Protein AF-A0A644YA72-F1 (afdb_monomer_lite)

InterPro domains:
  IPR000086 NUDIX hydrolase domain [PF00293] (33-114)
  IPR000086 NUDIX hydrolase domain [PS51462] (29-163)
  IPR000878 Tetrapyrrole methylase [PF00590] (230-429)
  IPR008189 rRNA small subunit methyltransferase I [MF_01877] (229-448)
  IPR008189 rRNA small subunit methyltransferase I [PTHR46111] (227-504)
  IPR008189 rRNA small subunit methyltransferase I [TIGR00096] (229-499)
  IPR008189 rRNA small subunit methyltransferase I [cd11648] (231-447)
  IPR014776 Tetrapyrrole methylase, subdomain 2 [G3DSA:3.30.950.10] (337-450)
  IPR014777 Tetrapyrrole methylase, subdomain 1 [G3DSA:3.40.1010.10] (219-336)
  IPR015797 NUDIX hydrolase-like domain superfamily [SSF55811] (26-203)
  IPR020084 NUDIX hydrolase, conserved site [PS00893] (68-89)
  IPR035996 Tetrapyrrole methylase superfamily [SSF53790] (228-446)
  IPR045121 Coenzyme A pyrophosphatase [cd03426] (32-207)

Foldseek 3Di:
DDDPDDPDDDPVRVVVVVVPDDDDDPLAPFEKAFEQEWEDDPPFIKTKWFFWAQLDPPDHRAIAGQMDTDDVPRDSVRRNQVSCCVFWVQHPVQKAFPAWDDWDQDPNRHIYIYTYIYGYPVSNVVTDGDNNTTPDMDIDTLVLCLVWPWDKDKDWADDDDDPPPCCVVVVNVVDDDDDTQIDIKTWTPDDPNDIQMGPSNLVSNLVSQCVPDPDDNDPPDLRRLAFAAEEFAFAAAADLVQHDPVSLVLLQPFQAEAEQDPVLVVVSCVVSVHDHHYDYDFDVCPVPSLVVVLVVRSRSTYYYYYYSHTTPPDLTPDVSSVVVCVVVVHHYHYDDGGDPQVVLLVPQPADDPDEEEPEEADPDPVRSLVVLLVQLQFQHWYKYKDDQVCVLVNLVSNCVRNNQQWWKWKFFSPPHPPTDTDTDTSNVVNVVCVVPRGDGIIMMTTHHDDDPDPPLCDLVNLLVQLVVVVVVPDDSLVSLVVSCVVSVHDSVVSSVVNVVVVVVVD

Sequence (506 aa):
MAKGAKKLMTVQEIGQKLSNRVPGFMGVEQSYAVLVPLVQRDESLHLLFEMRSSILDIQPGEVCFPGGCMENGESPEECALRETWEELGISSASIQILGRLDSFHHPAGFLLYPVLALVDEKAIATARLNPQEVDHIFEVPLSFFAANPPKIYHFDMPPQIGADFPYEDIGAVGGYAWRKCTMQVVVYPKFSGHVVWGLTGRVVAWLSQWLEEENSSPAPDKSFGTAGVLYLVPTPIGNLEDISGRMRKTLEAVDFIAAEDTRITLKLLNHMGLKKSLVSYYRHNEESSGSAIVRRILGGEDCALVTDAGTPAISDPGEELVALCAKSGIRVVPIPGPCALVAALSSSGLPTGRFTFEGFLAMNKKNRRAHLDSLSQEERTMIFYEAPHKLSSTLKDLKETFGPDRKISLCRELTKLYEEVRRTTLGEAIDFYETTPPRGEFVLVVGGGCPPAEDKVSLPHALKQVEKLYSEGSSVRDAVRAVAETCSLSRKELYAAAIKEFSKKQ

Radius of gyration: 35.22 Å; chains: 1; bounding box: 73×77×102 Å

Structure (mmCIF, N/CA/C/O backbone):
data_AF-A0A644YA72-F1
#
_entry.id   AF-A0A644YA72-F1
#
loop_
_atom_site.group_PDB
_atom_site.id
_atom_site.type_symbol
_atom_site.label_atom_id
_atom_site.label_alt_id
_atom_site.label_comp_id
_atom_site.label_asym_id
_atom_site.label_entity_id
_atom_site.label_seq_id
_atom_site.pdbx_PDB_ins_code
_atom_site.Cartn_x
_atom_site.Cartn_y
_atom_site.Cartn_z
_atom_site.occupancy
_atom_site.B_iso_or_equiv
_atom_site.auth_seq_id
_atom_site.auth_comp_id
_atom_site.auth_asym_id
_atom_site.auth_atom_id
_atom_site.pdbx_PDB_model_num
ATOM 1 N N . MET A 1 1 ? 29.100 -4.472 44.908 1.00 40.16 1 MET A N 1
ATOM 2 C CA . MET A 1 1 ? 29.347 -5.769 44.240 1.00 40.16 1 MET A CA 1
ATOM 3 C C . MET A 1 1 ? 28.651 -5.732 42.890 1.00 40.16 1 MET A C 1
ATOM 5 O O . MET A 1 1 ? 27.432 -5.618 42.860 1.00 40.16 1 MET A O 1
ATOM 9 N N . ALA A 1 2 ? 29.405 -5.704 41.791 1.00 46.09 2 ALA A N 1
ATOM 10 C CA . ALA A 1 2 ? 28.834 -5.675 40.448 1.00 46.09 2 ALA A CA 1
ATOM 11 C C . ALA A 1 2 ? 28.113 -7.005 40.178 1.00 46.09 2 ALA A C 1
ATOM 13 O O . ALA A 1 2 ? 28.731 -8.066 40.254 1.00 46.09 2 ALA A O 1
ATOM 14 N N . LYS A 1 3 ? 26.801 -6.953 39.904 1.00 48.69 3 LYS A N 1
ATOM 15 C CA . LYS A 1 3 ? 26.060 -8.100 39.359 1.00 48.69 3 LYS A CA 1
ATOM 16 C C . LYS A 1 3 ? 26.800 -8.551 38.097 1.00 48.69 3 LYS A C 1
ATOM 18 O O . LYS A 1 3 ? 27.040 -7.727 37.218 1.00 48.69 3 LYS A O 1
ATOM 23 N N . GLY A 1 4 ? 27.206 -9.822 38.054 1.00 50.44 4 GLY A N 1
ATOM 24 C CA . GLY A 1 4 ? 27.995 -10.390 36.963 1.00 50.44 4 GLY A CA 1
ATOM 25 C C . GLY A 1 4 ? 27.414 -10.021 35.600 1.00 50.44 4 GLY A C 1
ATOM 26 O O . GLY A 1 4 ? 26.204 -10.123 35.390 1.00 50.44 4 GLY A O 1
ATOM 27 N N . ALA A 1 5 ? 28.275 -9.549 34.697 1.00 55.19 5 ALA A N 1
ATOM 28 C CA . ALA A 1 5 ? 27.889 -9.182 33.344 1.00 55.19 5 ALA A CA 1
ATOM 29 C C . ALA A 1 5 ? 27.180 -10.372 32.682 1.00 55.19 5 ALA A C 1
ATOM 31 O O . ALA A 1 5 ? 27.775 -11.437 32.500 1.00 55.19 5 ALA A O 1
ATOM 32 N N . LYS A 1 6 ? 25.891 -10.214 32.355 1.00 65.25 6 LYS A N 1
ATOM 33 C CA . LYS A 1 6 ? 25.166 -11.215 31.566 1.00 65.25 6 LYS A CA 1
ATOM 34 C C . LYS A 1 6 ? 25.888 -11.355 30.228 1.00 65.25 6 LYS A C 1
ATOM 36 O O . LYS A 1 6 ? 26.080 -10.364 29.527 1.00 65.25 6 LYS A O 1
ATOM 41 N N . LYS A 1 7 ? 26.280 -12.583 29.881 1.00 78.44 7 LYS A N 1
ATOM 42 C CA . LYS A 1 7 ? 26.814 -12.919 28.558 1.00 78.44 7 LYS A CA 1
ATOM 43 C C . LYS A 1 7 ? 25.810 -12.445 27.499 1.00 78.44 7 LYS A C 1
ATOM 45 O O . LYS A 1 7 ? 24.646 -12.842 27.541 1.00 78.44 7 LYS A O 1
ATOM 50 N N . LEU A 1 8 ? 26.250 -11.569 26.600 1.00 72.50 8 LEU A N 1
ATOM 51 C CA . LEU A 1 8 ? 25.440 -11.104 25.475 1.00 72.50 8 LEU A CA 1
ATOM 52 C C . LEU A 1 8 ? 25.210 -12.270 24.503 1.00 72.50 8 LEU A C 1
ATOM 54 O O . LEU A 1 8 ? 26.117 -13.073 24.278 1.00 72.50 8 LEU A O 1
ATOM 58 N N . MET A 1 9 ? 23.994 -12.371 23.963 1.00 84.94 9 MET A N 1
ATOM 59 C CA . MET A 1 9 ? 23.652 -13.380 22.956 1.00 84.94 9 MET A CA 1
ATOM 60 C C . MET A 1 9 ? 24.455 -13.138 21.675 1.00 84.94 9 MET A C 1
ATOM 62 O O . MET A 1 9 ? 24.663 -11.996 21.263 1.00 84.94 9 MET A O 1
ATOM 66 N N . THR A 1 10 ? 24.889 -14.215 21.033 1.00 88.88 10 THR A N 1
ATOM 67 C CA . THR A 1 10 ? 25.468 -14.184 19.688 1.00 88.88 10 THR A CA 1
ATOM 68 C C . THR A 1 10 ? 24.387 -13.884 18.647 1.00 88.88 10 THR A C 1
ATOM 70 O O . THR A 1 10 ? 23.202 -14.133 18.865 1.00 88.88 10 THR A O 1
ATOM 73 N N . VAL A 1 11 ? 24.790 -13.392 17.474 1.00 75.62 11 VAL A N 1
ATOM 74 C CA . VAL A 1 11 ? 23.871 -13.124 16.350 1.00 75.62 11 VAL A CA 1
ATOM 75 C C . VAL A 1 11 ? 23.065 -14.371 15.968 1.00 75.62 11 VAL A C 1
ATOM 77 O O . VAL A 1 11 ? 21.875 -14.278 15.684 1.00 75.62 11 VAL A O 1
ATOM 80 N N . GLN A 1 12 ? 23.690 -15.549 16.025 1.00 79.19 12 GLN A N 1
ATOM 81 C CA . GLN A 1 12 ? 23.038 -16.819 15.713 1.00 79.19 12 GLN A CA 1
ATOM 82 C C . GLN A 1 12 ? 21.963 -17.187 16.751 1.00 79.19 12 GLN A C 1
ATOM 84 O O . GLN A 1 12 ? 20.856 -17.572 16.378 1.00 79.19 12 GLN A O 1
ATOM 89 N N . GLU A 1 13 ? 22.250 -16.994 18.043 1.00 79.38 13 GLU A N 1
ATOM 90 C CA . GLU A 1 13 ? 21.274 -17.185 19.126 1.00 79.38 13 GLU A CA 1
ATOM 91 C C . GLU A 1 13 ? 20.100 -16.196 19.017 1.00 79.38 13 GLU A C 1
ATOM 93 O O . GLU A 1 13 ? 18.953 -16.574 19.254 1.00 79.38 13 GLU A O 1
ATOM 98 N N . ILE A 1 14 ? 20.357 -14.945 18.613 1.00 79.50 14 ILE A N 1
ATOM 99 C CA . ILE A 1 14 ? 19.309 -13.943 18.359 1.00 79.50 14 ILE A CA 1
ATOM 100 C C . ILE A 1 14 ? 18.440 -14.362 17.168 1.00 79.50 14 ILE A C 1
ATOM 102 O O . ILE A 1 14 ? 17.216 -14.348 17.283 1.00 79.50 14 ILE A O 1
ATOM 106 N N . GLY A 1 15 ? 19.050 -14.783 16.055 1.00 76.62 15 GLY A N 1
ATOM 107 C CA . GLY A 1 15 ? 18.333 -15.237 14.860 1.00 76.62 15 GLY A CA 1
ATOM 108 C C . GLY A 1 15 ? 17.402 -16.416 15.144 1.00 76.62 15 GLY A C 1
ATOM 109 O O . GLY A 1 15 ? 16.236 -16.388 14.758 1.00 76.62 15 GLY A O 1
ATOM 110 N N . GLN A 1 16 ? 17.868 -17.406 15.909 1.00 77.75 16 GLN A N 1
ATOM 111 C CA . GLN A 1 16 ? 17.047 -18.556 16.301 1.00 77.75 16 GLN A CA 1
ATOM 112 C C . GLN A 1 16 ? 15.950 -18.201 17.316 1.00 77.75 16 GLN A C 1
ATOM 114 O O . GLN A 1 16 ? 14.873 -18.796 17.332 1.00 77.75 16 GLN A O 1
ATOM 119 N N . LYS A 1 17 ? 16.193 -17.205 18.171 1.00 79.50 17 LYS A N 1
ATOM 120 C CA . LYS A 1 17 ? 15.163 -16.677 19.069 1.00 79.50 17 LYS A CA 1
ATOM 121 C C . LYS A 1 17 ? 14.076 -15.917 18.302 1.00 79.50 17 LYS A C 1
ATOM 123 O O . LYS A 1 17 ? 12.906 -16.014 18.661 1.00 79.50 17 LYS A O 1
ATOM 128 N N . LEU A 1 18 ? 14.450 -15.176 17.259 1.00 69.62 18 LEU A N 1
ATOM 129 C CA . LEU A 1 18 ? 13.515 -14.437 16.409 1.00 69.62 18 LEU A CA 1
ATOM 130 C C . LEU A 1 18 ? 12.721 -15.353 15.474 1.00 69.62 18 LEU A C 1
ATOM 132 O O . LEU A 1 18 ? 11.537 -15.108 15.280 1.00 69.62 18 LEU A O 1
ATOM 136 N N . SER A 1 19 ? 13.319 -16.431 14.957 1.00 69.75 19 SER A N 1
ATOM 137 C CA . SER A 1 19 ? 12.632 -17.381 14.065 1.00 69.75 19 SER A CA 1
ATOM 138 C C . SER A 1 19 ? 11.440 -18.081 14.723 1.00 69.75 19 SER A C 1
ATOM 140 O O . SER A 1 19 ? 10.496 -18.461 14.041 1.00 69.75 19 SER A O 1
ATOM 142 N N . ASN A 1 20 ? 11.480 -18.241 16.048 1.00 66.25 20 ASN A N 1
ATOM 143 C CA . ASN A 1 20 ? 10.417 -18.864 16.840 1.00 66.25 20 ASN A CA 1
ATOM 144 C C . ASN A 1 20 ? 9.449 -17.836 17.447 1.00 66.25 20 ASN A C 1
ATOM 146 O O . ASN A 1 20 ? 8.568 -18.199 18.225 1.00 66.25 20 ASN A O 1
ATOM 150 N N . ARG A 1 21 ? 9.633 -16.545 17.148 1.00 66.50 21 ARG A N 1
ATOM 151 C CA . ARG A 1 21 ? 8.826 -15.461 17.701 1.00 66.50 21 ARG A CA 1
ATOM 152 C C . ARG A 1 21 ? 7.768 -15.035 16.692 1.00 66.50 21 ARG A C 1
ATOM 154 O O . ARG A 1 21 ? 8.096 -14.608 15.592 1.00 66.50 21 ARG A O 1
ATOM 161 N N . VAL A 1 22 ? 6.513 -15.021 17.126 1.00 54.03 22 VAL A N 1
ATOM 162 C CA . VAL A 1 22 ? 5.445 -14.281 16.445 1.00 54.03 22 VAL A CA 1
ATOM 163 C C . VAL A 1 22 ? 5.505 -12.824 16.926 1.00 54.03 22 VAL A C 1
ATOM 165 O O . VAL A 1 22 ? 5.438 -12.584 18.136 1.00 54.03 22 VAL A O 1
ATOM 168 N N . PRO A 1 23 ? 5.715 -11.833 16.043 1.00 56.38 23 PRO A N 1
ATOM 169 C CA . PRO A 1 23 ? 5.663 -10.430 16.435 1.00 56.38 23 PRO A CA 1
ATOM 170 C C . PRO A 1 23 ? 4.266 -10.054 16.945 1.00 56.38 23 PRO A C 1
ATOM 172 O O . PRO A 1 23 ? 3.280 -10.289 16.259 1.00 56.38 23 PRO A O 1
ATOM 175 N N . GLY A 1 24 ? 4.192 -9.465 18.140 1.00 55.41 24 GLY A N 1
ATOM 176 C CA . GLY A 1 24 ? 2.972 -8.855 18.678 1.00 55.41 24 GLY A CA 1
ATOM 177 C C . GLY A 1 24 ? 2.979 -7.330 18.549 1.00 55.41 24 GLY A C 1
ATOM 178 O O . GLY A 1 24 ? 3.988 -6.732 18.159 1.00 55.41 24 GLY A O 1
ATOM 179 N N . PHE A 1 25 ? 1.871 -6.696 18.927 1.00 54.25 25 PHE A N 1
ATOM 180 C CA . PHE A 1 25 ? 1.765 -5.241 19.013 1.00 54.25 25 PHE A CA 1
ATOM 181 C C . PHE A 1 25 ? 2.556 -4.715 20.220 1.00 54.25 25 PHE A C 1
ATOM 183 O O . PHE A 1 25 ? 2.349 -5.141 21.353 1.00 54.25 25 PHE A O 1
ATOM 190 N N . MET A 1 26 ? 3.500 -3.801 19.983 1.00 50.44 26 MET A N 1
ATOM 191 C CA . MET A 1 26 ? 4.238 -3.154 21.072 1.00 50.44 26 MET A CA 1
ATOM 192 C C . MET A 1 26 ? 3.359 -2.110 21.760 1.00 50.44 26 MET A C 1
ATOM 194 O O . MET A 1 26 ? 2.757 -1.291 21.075 1.00 50.44 26 MET A O 1
ATOM 198 N N . GLY A 1 27 ? 3.339 -2.117 23.094 1.00 54.84 27 GLY A N 1
ATOM 199 C CA . GLY A 1 27 ? 2.498 -1.217 23.893 1.00 54.84 27 GLY A CA 1
ATOM 200 C C . GLY A 1 27 ? 1.089 -1.748 24.163 1.00 54.84 27 GLY A C 1
ATOM 201 O O . GLY A 1 27 ? 0.301 -1.037 24.770 1.00 54.84 27 GLY A O 1
ATOM 202 N N . VAL A 1 28 ? 0.786 -2.979 23.735 1.00 62.69 28 VAL A N 1
ATOM 203 C CA . VAL A 1 28 ? -0.418 -3.702 24.149 1.00 62.69 28 VAL A CA 1
ATOM 204 C C . VAL A 1 28 ? -0.064 -4.511 25.386 1.00 62.69 28 VAL A C 1
ATOM 206 O O . VAL A 1 28 ? 0.604 -5.541 25.289 1.00 62.69 28 VAL A O 1
ATOM 209 N N . GLU A 1 29 ? -0.452 -4.006 26.549 1.00 64.31 29 GLU A N 1
ATOM 210 C CA . GLU A 1 29 ? -0.234 -4.688 27.829 1.00 64.31 29 GLU A CA 1
ATOM 211 C C . GLU A 1 29 ? -1.267 -5.795 28.042 1.00 64.31 29 GLU A C 1
ATOM 213 O O . GLU A 1 29 ? -0.966 -6.821 28.650 1.00 64.31 29 GLU A O 1
ATOM 218 N N . GLN A 1 30 ? -2.465 -5.604 27.484 1.00 78.88 30 GLN A N 1
ATOM 219 C CA . GLN A 1 30 ? -3.615 -6.469 27.698 1.00 78.88 30 GLN A CA 1
ATOM 220 C C . GLN A 1 30 ? -4.499 -6.510 26.448 1.00 78.88 30 GLN A C 1
ATOM 222 O O . GLN A 1 30 ? -4.551 -5.561 25.661 1.00 78.88 30 GLN A O 1
ATOM 227 N N . SER A 1 31 ? -5.169 -7.636 26.230 1.00 87.69 31 SER A N 1
ATOM 228 C CA . SER A 1 31 ? -6.162 -7.797 25.168 1.00 87.69 31 SER A CA 1
ATOM 229 C C . SER A 1 31 ? -7.506 -8.123 25.793 1.00 87.69 31 SER A C 1
ATOM 231 O O . SER A 1 31 ? -7.563 -8.851 26.778 1.00 87.69 31 SER A O 1
ATOM 233 N N . TYR A 1 32 ? -8.564 -7.575 25.216 1.00 93.25 32 TYR A N 1
ATOM 234 C CA . TYR A 1 32 ? -9.938 -7.735 25.657 1.00 93.25 32 TYR A CA 1
ATOM 235 C C . TYR A 1 32 ? -10.774 -8.265 24.505 1.00 93.25 32 TYR A C 1
ATOM 237 O O . TYR A 1 32 ? -10.529 -7.909 23.348 1.00 93.25 32 TYR A O 1
ATOM 245 N N . ALA A 1 33 ? -11.785 -9.062 24.812 1.00 96.50 33 ALA A N 1
ATOM 246 C CA . ALA A 1 33 ? -12.791 -9.455 23.840 1.00 96.50 33 ALA A CA 1
ATOM 247 C C . ALA A 1 33 ? -14.184 -9.176 24.391 1.00 96.50 33 ALA A C 1
ATOM 249 O O . ALA A 1 33 ? -14.428 -9.335 25.582 1.00 96.50 33 ALA A O 1
ATOM 250 N N . VAL A 1 34 ? -15.081 -8.746 23.508 1.00 97.88 34 VAL A N 1
ATOM 251 C CA . VAL A 1 34 ? -16.487 -8.495 23.840 1.00 97.88 34 VAL A CA 1
ATOM 252 C C . VAL A 1 34 ? -17.381 -9.228 22.861 1.00 97.88 34 VAL A C 1
ATOM 254 O O . VAL A 1 34 ? -17.097 -9.261 21.658 1.00 97.88 34 VAL A O 1
ATOM 257 N N . LEU A 1 35 ? -18.477 -9.789 23.357 1.00 98.44 35 LEU A N 1
ATOM 258 C CA . LEU A 1 35 ? -19.524 -10.341 22.512 1.00 98.44 35 LEU A CA 1
ATOM 259 C C . LEU A 1 35 ? -20.446 -9.203 22.074 1.00 98.44 35 LEU A C 1
ATOM 261 O O . LEU A 1 35 ? -21.052 -8.550 22.909 1.00 98.44 35 LEU A O 1
ATOM 265 N N . VAL A 1 36 ? -20.589 -8.980 20.771 1.00 98.31 36 VAL A N 1
ATOM 266 C CA . VAL A 1 36 ? -21.571 -8.059 20.186 1.00 98.31 36 VAL A CA 1
ATOM 267 C C . VAL A 1 36 ? -22.839 -8.872 19.896 1.00 98.31 36 VAL A C 1
ATOM 269 O O . VAL A 1 36 ? -22.889 -9.555 18.865 1.00 98.31 36 VAL A O 1
ATOM 272 N N . PRO A 1 37 ? -23.845 -8.886 20.792 1.00 97.69 37 PRO A N 1
ATOM 273 C CA . PRO A 1 37 ? -24.901 -9.884 20.755 1.00 97.69 37 PRO A CA 1
ATOM 274 C C . PRO A 1 37 ? -26.093 -9.352 19.957 1.00 97.69 37 PRO A C 1
ATOM 276 O O . PRO A 1 37 ? -26.765 -8.402 20.363 1.00 97.69 37 PRO A O 1
ATOM 279 N N . LEU A 1 38 ? -26.358 -9.982 18.816 1.00 97.19 38 LEU A N 1
ATOM 280 C CA . LEU A 1 38 ? -27.557 -9.785 18.016 1.00 97.19 38 LEU A CA 1
ATOM 281 C C . LEU A 1 38 ? -28.691 -10.658 18.541 1.00 97.19 38 LEU A C 1
ATOM 283 O O . LEU A 1 38 ? -28.517 -11.852 18.779 1.00 97.19 38 LEU A O 1
ATOM 287 N N . VAL A 1 39 ? -29.871 -10.063 18.655 1.00 96.44 39 VAL A N 1
ATOM 288 C CA . VAL A 1 39 ? -31.095 -10.726 19.098 1.00 96.44 39 VAL A CA 1
ATOM 289 C C . VAL A 1 39 ? -32.158 -10.527 18.034 1.00 96.44 39 VAL A C 1
ATOM 291 O O . VAL A 1 39 ? -32.473 -9.396 17.659 1.00 96.44 39 VAL A O 1
ATOM 294 N N . GLN A 1 40 ? -32.717 -11.627 17.539 1.00 93.69 40 GLN A N 1
ATOM 295 C CA . GLN A 1 40 ? -33.861 -11.572 16.638 1.00 93.69 40 GLN A CA 1
ATOM 296 C C . GLN A 1 40 ? -35.137 -11.376 17.466 1.00 93.69 40 GLN A C 1
ATOM 298 O O . GLN A 1 40 ? -35.471 -12.220 18.295 1.00 93.69 40 GLN A O 1
ATOM 303 N N . ARG A 1 41 ? -35.856 -10.275 17.227 1.00 90.25 41 ARG A N 1
ATOM 304 C CA . ARG A 1 41 ? -37.182 -9.981 17.788 1.00 90.25 41 ARG A CA 1
ATOM 305 C C . ARG A 1 41 ? -38.168 -9.802 16.646 1.00 90.25 41 ARG A C 1
ATOM 307 O O . ARG A 1 41 ? -38.113 -8.794 15.938 1.00 90.25 41 ARG A O 1
ATOM 314 N N . ASP A 1 42 ? -39.047 -10.782 16.459 1.00 86.94 42 ASP A N 1
ATOM 315 C CA . ASP A 1 42 ? -39.970 -10.844 15.322 1.00 86.94 42 ASP A CA 1
ATOM 316 C C . ASP A 1 42 ? -39.221 -10.637 13.986 1.00 86.94 42 ASP A C 1
ATOM 318 O O . ASP A 1 42 ? -38.334 -11.421 13.645 1.00 86.94 42 ASP A O 1
ATOM 322 N N . GLU A 1 43 ? -39.521 -9.565 13.246 1.00 83.31 43 GLU A N 1
ATOM 323 C CA . GLU A 1 43 ? -38.871 -9.196 11.976 1.00 83.31 43 GLU A CA 1
ATOM 324 C C . GLU A 1 43 ? -37.711 -8.189 12.141 1.00 83.31 43 GLU A C 1
ATOM 326 O O . GLU A 1 43 ? -37.219 -7.639 11.158 1.00 83.31 43 GLU A O 1
ATOM 331 N N . SER A 1 44 ? -37.255 -7.923 13.371 1.00 89.69 44 SER A N 1
ATOM 332 C CA . SER A 1 44 ? -36.230 -6.912 13.669 1.00 89.69 44 SER A CA 1
ATOM 333 C C . SER A 1 44 ? -35.022 -7.480 14.415 1.00 89.69 44 SER A C 1
ATOM 335 O O . SER A 1 44 ? -35.152 -8.350 15.273 1.00 89.69 44 SER A O 1
ATOM 337 N N . LEU A 1 45 ? -33.835 -6.955 14.108 1.00 93.56 45 LEU A N 1
ATOM 338 C CA . LEU A 1 45 ? -32.599 -7.257 14.828 1.00 93.56 45 LEU A CA 1
ATOM 339 C C . LEU A 1 45 ? -32.322 -6.190 15.885 1.00 93.56 45 LEU A C 1
ATOM 341 O O . LEU A 1 45 ? -32.422 -4.990 15.615 1.00 93.56 45 LEU A O 1
ATOM 345 N N . HIS A 1 46 ? -31.938 -6.636 17.074 1.00 96.25 46 HIS A N 1
ATOM 346 C CA . HIS A 1 46 ? -31.573 -5.797 18.212 1.00 96.25 46 HIS A CA 1
ATOM 347 C C . HIS A 1 46 ? -30.156 -6.121 18.664 1.00 96.25 46 HIS A C 1
ATOM 349 O O . HIS A 1 46 ? -29.684 -7.240 18.480 1.00 96.25 46 HIS A O 1
ATOM 355 N N . LEU A 1 47 ? -29.490 -5.142 19.267 1.00 97.69 47 LEU A N 1
ATOM 356 C CA . LEU A 1 47 ? -28.266 -5.352 20.029 1.00 97.69 47 LEU A CA 1
ATOM 357 C C . LEU A 1 47 ? -28.609 -5.433 21.512 1.00 97.69 47 LEU A C 1
ATOM 359 O O . LEU A 1 47 ? -29.298 -4.552 22.032 1.00 97.69 47 LEU A O 1
ATOM 363 N N . LEU A 1 48 ? -28.117 -6.477 22.174 1.00 98.00 48 LEU A N 1
ATOM 364 C CA . LEU A 1 48 ? -28.183 -6.617 23.623 1.00 98.00 48 LEU A CA 1
ATOM 365 C C . LEU A 1 48 ? -26.999 -5.887 24.260 1.00 98.00 48 LEU A C 1
ATOM 367 O O . LEU A 1 48 ? -25.847 -6.106 23.886 1.00 98.00 48 LEU A O 1
ATOM 371 N N . PHE A 1 49 ? -27.296 -5.047 25.242 1.00 98.31 49 PHE A N 1
ATOM 372 C CA . PHE A 1 49 ? -26.315 -4.357 26.064 1.00 98.31 49 PHE A CA 1
ATOM 373 C C . PHE A 1 49 ? -26.514 -4.714 27.528 1.00 98.31 49 PHE A C 1
ATOM 375 O O . PHE A 1 49 ? -27.616 -5.054 27.968 1.00 98.31 49 PHE A O 1
ATOM 382 N N . GLU A 1 50 ? -25.450 -4.537 28.291 1.00 97.12 50 GLU A N 1
ATOM 383 C CA . GLU A 1 50 ? -25.476 -4.532 29.741 1.00 97.12 50 GLU A CA 1
ATOM 384 C C . GLU A 1 50 ? -25.143 -3.145 30.289 1.00 97.12 50 GLU A C 1
ATOM 386 O O . GLU A 1 50 ? -24.492 -2.315 29.644 1.00 97.12 50 GLU A O 1
ATOM 391 N N . MET A 1 51 ? -25.633 -2.884 31.495 1.00 96.44 51 MET A N 1
ATOM 392 C CA . MET A 1 51 ? -25.203 -1.765 32.314 1.00 96.44 51 MET A CA 1
ATOM 393 C C . MET A 1 51 ? -24.314 -2.287 33.433 1.00 96.44 51 MET A C 1
ATOM 395 O O . MET A 1 51 ? -24.753 -3.101 34.249 1.00 96.44 51 MET A O 1
ATOM 399 N N . ARG A 1 52 ? -23.086 -1.769 33.497 1.00 95.06 52 ARG A N 1
ATOM 400 C CA . ARG A 1 52 ? -22.124 -2.114 34.545 1.00 95.06 52 ARG A CA 1
ATOM 401 C C . ARG A 1 52 ? -22.668 -1.757 35.919 1.00 95.06 52 ARG A C 1
ATOM 403 O O . ARG A 1 52 ? -23.193 -0.658 36.122 1.00 95.06 52 ARG A O 1
ATOM 410 N N . SER A 1 53 ? -22.484 -2.660 36.873 1.00 93.50 53 SER A N 1
ATOM 411 C CA . SER A 1 53 ? -22.890 -2.478 38.261 1.00 93.50 53 SER A CA 1
ATOM 412 C C . SER A 1 53 ? -22.275 -1.211 38.849 1.00 93.50 53 SER A C 1
ATOM 414 O O . SER A 1 53 ? -21.092 -0.913 38.665 1.00 93.50 53 SER A O 1
ATOM 416 N N . SER A 1 54 ? -23.074 -0.442 39.590 1.00 91.31 54 SER A N 1
ATOM 417 C CA . SER A 1 54 ? -22.613 0.809 40.202 1.00 91.31 54 SER A CA 1
ATOM 418 C C . SER A 1 54 ? -21.583 0.598 41.317 1.00 91.31 54 SER A C 1
ATOM 420 O O . SER A 1 54 ? -21.017 1.570 41.808 1.00 91.31 54 SER A O 1
ATOM 422 N N . ILE A 1 55 ? -21.391 -0.649 41.759 1.00 90.50 55 ILE A N 1
ATOM 423 C CA . ILE A 1 55 ? -20.461 -1.007 42.836 1.00 90.50 55 ILE A CA 1
ATOM 424 C C . ILE A 1 55 ? -19.026 -1.227 42.340 1.00 90.50 55 ILE A C 1
ATOM 426 O O . ILE A 1 55 ? -18.132 -1.401 43.163 1.00 90.50 55 ILE A O 1
ATOM 430 N N . LEU A 1 56 ? -18.807 -1.243 41.022 1.00 86.06 56 LEU A N 1
ATOM 431 C CA . LEU A 1 56 ? -17.491 -1.443 40.427 1.00 86.06 56 LEU A CA 1
ATOM 432 C C . LEU A 1 56 ? -16.597 -0.211 40.604 1.00 86.06 56 LEU A C 1
ATOM 434 O O . LEU A 1 56 ? -17.033 0.927 40.429 1.00 86.06 56 LEU A O 1
ATOM 438 N N . ASP A 1 57 ? -15.311 -0.452 40.860 1.00 79.44 57 ASP A N 1
ATOM 439 C CA . ASP A 1 57 ? -14.308 0.610 41.014 1.00 79.44 57 ASP A CA 1
ATOM 440 C C . ASP A 1 57 ? -13.999 1.333 39.690 1.00 79.44 57 ASP A C 1
ATOM 442 O O . ASP A 1 57 ? -13.592 2.496 39.681 1.00 79.44 57 ASP A O 1
ATOM 446 N N . ILE A 1 58 ? -14.182 0.644 38.557 1.00 78.38 58 ILE A N 1
ATOM 447 C CA . ILE A 1 58 ? -13.855 1.139 37.217 1.00 78.38 58 ILE A CA 1
ATOM 448 C C . ILE A 1 58 ? -15.117 1.159 36.355 1.00 78.38 58 ILE A C 1
ATOM 450 O O . ILE A 1 58 ? -15.757 0.127 36.134 1.00 78.38 58 ILE A O 1
ATOM 454 N N . GLN A 1 59 ? -15.417 2.349 35.823 1.00 83.00 59 GLN A N 1
ATOM 455 C CA . GLN A 1 59 ? -16.519 2.607 34.887 1.00 83.00 59 GLN A CA 1
ATOM 456 C C . GLN A 1 59 ? -17.909 2.149 35.393 1.00 83.00 59 GLN A C 1
ATOM 458 O O . GLN A 1 59 ? -18.628 1.453 34.673 1.00 83.00 59 GLN A O 1
ATOM 463 N N . PRO A 1 60 ? -18.318 2.516 36.625 1.00 89.50 60 PRO A N 1
ATOM 464 C CA . PRO A 1 60 ? -19.636 2.156 37.148 1.00 89.50 60 PRO A CA 1
ATOM 465 C C . PRO A 1 60 ? -20.764 2.794 36.320 1.00 89.50 60 PRO A C 1
ATOM 467 O O . PRO A 1 60 ? -20.708 3.982 35.995 1.00 89.50 60 PRO A O 1
ATOM 470 N N . GLY A 1 61 ? -21.810 2.020 36.011 1.00 88.81 61 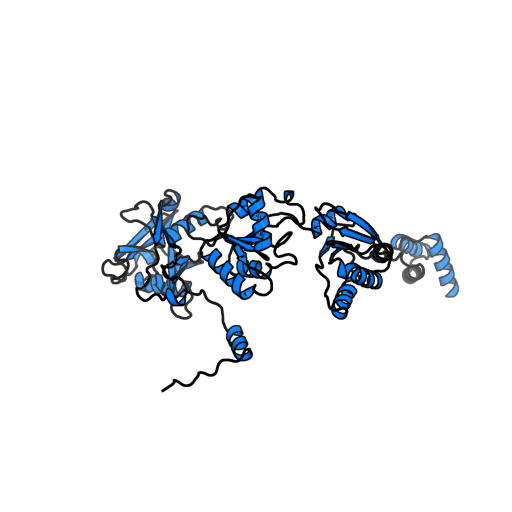GLY A N 1
ATOM 471 C CA . GLY A 1 61 ? -22.991 2.492 35.276 1.00 88.81 61 GLY A CA 1
ATOM 472 C C . GLY A 1 61 ? -22.774 2.755 33.780 1.00 88.81 61 GLY A C 1
ATOM 473 O O . GLY A 1 61 ? -23.634 3.358 33.134 1.00 88.81 61 GLY A O 1
ATOM 474 N N . GLU A 1 62 ? -21.635 2.347 33.215 1.00 92.19 62 GLU A N 1
ATOM 475 C CA . GLU A 1 62 ? -21.388 2.439 31.776 1.00 92.19 62 GLU A CA 1
ATOM 476 C C . GLU A 1 62 ? -22.168 1.356 31.012 1.00 92.19 62 GLU A C 1
ATOM 478 O O . GLU A 1 62 ? -22.380 0.250 31.504 1.00 92.19 62 GLU A O 1
ATOM 483 N N . VAL A 1 63 ? -22.622 1.708 29.807 1.00 96.50 63 VAL A N 1
ATOM 484 C CA . VAL A 1 63 ? -23.267 0.778 28.877 1.00 96.50 63 VAL A CA 1
ATOM 485 C C . VAL A 1 63 ? -22.190 0.066 28.069 1.00 96.50 63 VAL A C 1
ATOM 487 O O . VAL A 1 63 ? -21.430 0.714 27.338 1.00 96.50 63 VAL A O 1
ATOM 490 N N . CYS A 1 64 ? -22.162 -1.258 28.143 1.00 96.62 64 CYS A N 1
ATOM 491 C CA . CYS A 1 64 ? -21.201 -2.072 27.414 1.00 96.62 64 CYS A CA 1
ATOM 492 C C . CYS A 1 64 ? -21.801 -3.345 26.832 1.00 96.62 64 CYS A C 1
ATOM 494 O O . CYS A 1 64 ? -22.981 -3.660 26.989 1.00 96.62 64 CYS A O 1
ATOM 496 N N . PHE A 1 65 ? -20.961 -4.004 26.047 1.00 98.12 65 PHE A N 1
ATOM 497 C CA . PHE A 1 65 ? -21.144 -5.385 25.651 1.00 98.12 65 PHE A CA 1
ATOM 498 C C . PHE A 1 65 ? -20.498 -6.288 26.702 1.00 98.12 65 PHE A C 1
ATOM 500 O O . PHE A 1 65 ? -19.470 -5.870 27.243 1.00 98.12 65 PHE A O 1
ATOM 507 N N . PRO A 1 66 ? -21.043 -7.493 26.939 1.00 97.25 66 PRO A N 1
ATOM 508 C CA . PRO A 1 66 ? -20.416 -8.443 27.843 1.00 97.25 66 PRO A CA 1
ATOM 509 C C . PRO A 1 66 ? -19.035 -8.837 27.316 1.00 97.25 66 PRO A C 1
ATOM 511 O O . PRO A 1 66 ? -18.851 -9.042 26.103 1.00 97.25 66 PRO A O 1
ATOM 514 N N . GLY A 1 67 ? -18.050 -8.902 28.201 1.00 96.19 67 GLY A N 1
ATOM 515 C CA . GLY A 1 67 ? -16.663 -9.105 27.819 1.00 96.19 67 GLY A CA 1
ATOM 516 C C . GLY A 1 67 ? -15.641 -8.567 28.806 1.00 96.19 67 GLY A C 1
ATOM 517 O O . GLY A 1 67 ? -15.878 -7.645 29.579 1.00 96.19 67 GLY A O 1
ATOM 518 N N . GLY A 1 68 ? -14.423 -9.072 28.670 1.00 94.19 68 GLY A N 1
ATOM 519 C CA . GLY A 1 68 ? -13.365 -8.807 29.625 1.00 94.19 68 GLY A CA 1
ATOM 520 C C . GLY A 1 68 ? -11.990 -9.128 29.073 1.00 94.19 68 GLY A C 1
ATOM 521 O O . GLY A 1 68 ? -11.743 -9.073 27.863 1.00 94.19 68 GLY A O 1
ATOM 522 N N . CYS A 1 69 ? -11.052 -9.357 29.986 1.00 93.75 69 CYS A N 1
ATOM 523 C CA . CYS A 1 69 ? -9.663 -9.600 29.629 1.00 93.75 69 CYS A CA 1
ATOM 524 C C . CYS A 1 69 ? -9.491 -11.014 29.077 1.00 93.75 69 CYS A C 1
ATOM 526 O O . CYS A 1 69 ? -9.939 -11.987 29.675 1.00 93.75 69 CYS A O 1
ATOM 528 N N . MET A 1 70 ? -8.722 -11.130 27.999 1.00 92.38 70 MET A N 1
ATOM 529 C CA . MET A 1 70 ? -8.297 -12.414 27.465 1.00 92.38 70 MET A CA 1
ATOM 530 C C . MET A 1 70 ? -7.249 -13.076 28.361 1.00 92.38 70 MET A C 1
ATOM 532 O O . MET A 1 70 ? -6.273 -12.442 28.782 1.00 92.38 70 MET A O 1
ATOM 536 N N . GLU A 1 71 ? -7.409 -14.373 28.591 1.00 91.94 71 GLU A N 1
ATOM 537 C CA . GLU A 1 71 ? -6.409 -15.209 29.242 1.00 91.94 71 GLU A CA 1
ATOM 538 C C . GLU A 1 71 ? -5.296 -15.635 28.266 1.00 91.94 71 GLU A C 1
ATOM 540 O O . GLU A 1 71 ? -5.393 -15.527 27.040 1.00 91.94 71 GLU A O 1
ATOM 545 N N . ASN A 1 72 ? -4.176 -16.123 28.803 1.00 81.00 72 ASN A N 1
ATOM 546 C CA . ASN A 1 72 ? -3.030 -16.485 27.975 1.00 81.00 72 ASN A CA 1
ATOM 547 C C . ASN A 1 72 ? -3.328 -17.715 27.100 1.00 81.00 72 ASN A C 1
ATOM 549 O O . ASN A 1 72 ? -3.501 -18.819 27.611 1.00 81.00 72 ASN A O 1
ATOM 553 N N . GLY A 1 73 ? -3.296 -17.528 25.779 1.00 80.12 73 GLY A N 1
ATOM 554 C CA . GLY A 1 73 ? -3.602 -18.572 24.798 1.00 80.12 73 GLY A CA 1
ATOM 555 C C . GLY A 1 73 ? -5.088 -18.702 24.459 1.00 80.12 73 GLY A C 1
ATOM 556 O O . GLY A 1 73 ? -5.418 -19.511 23.597 1.00 80.12 73 GLY A O 1
ATOM 557 N N . GLU A 1 74 ? -5.949 -17.900 25.088 1.00 90.56 74 GLU A N 1
ATOM 558 C CA . GLU A 1 74 ? -7.380 -17.819 24.797 1.00 90.56 74 GLU A CA 1
ATOM 559 C C . GLU A 1 74 ? -7.615 -17.072 23.474 1.00 90.56 74 GLU A C 1
ATOM 561 O O . GLU A 1 74 ? -6.982 -16.047 23.192 1.00 90.56 74 GLU A O 1
ATOM 566 N N . SER A 1 75 ? -8.513 -17.582 22.633 1.00 92.19 75 SER A N 1
ATOM 567 C CA . SER A 1 75 ? -8.983 -16.851 21.454 1.00 92.19 75 SER A CA 1
ATOM 568 C C . SER A 1 75 ? -10.002 -15.769 21.840 1.00 92.19 75 SER A C 1
ATOM 570 O O . SER A 1 75 ? -10.691 -15.897 22.851 1.00 92.19 75 SER A O 1
ATOM 572 N N . PRO A 1 76 ? -10.160 -14.698 21.040 1.00 93.94 76 PRO A N 1
ATOM 573 C CA . PRO A 1 76 ? -11.191 -13.692 21.290 1.00 93.94 76 PRO A CA 1
ATOM 574 C C . PRO A 1 76 ? -12.607 -14.261 21.422 1.00 93.94 76 PRO A C 1
ATOM 576 O O . PRO A 1 76 ? -13.385 -13.787 22.240 1.00 93.94 76 PRO A O 1
ATOM 579 N N . GLU A 1 77 ? -12.942 -15.280 20.632 1.00 97.31 77 GLU A N 1
ATOM 580 C CA . GLU A 1 77 ? -14.243 -15.944 20.677 1.00 97.31 77 GLU A CA 1
ATOM 581 C C . GLU A 1 77 ? -14.441 -16.716 21.988 1.00 97.31 77 GLU A C 1
ATOM 583 O O . GLU A 1 77 ? -15.513 -16.634 22.581 1.00 97.31 77 GLU A O 1
ATOM 588 N N . GLU A 1 78 ? -13.414 -17.428 22.463 1.00 97.00 78 GLU A N 1
ATOM 589 C CA . GLU A 1 78 ? -13.453 -18.122 23.759 1.00 97.00 78 GLU A CA 1
ATOM 590 C C . GLU A 1 78 ? -13.612 -17.132 24.916 1.00 97.00 78 GLU A C 1
ATOM 592 O O . GLU A 1 78 ? -14.496 -17.327 25.749 1.00 97.00 78 GLU A O 1
ATOM 597 N N . CYS A 1 79 ? -12.846 -16.035 24.904 1.00 97.38 79 CYS A N 1
ATOM 598 C CA . CYS A 1 79 ? -12.943 -14.972 25.905 1.00 97.38 79 CYS A CA 1
ATOM 599 C C . CYS A 1 79 ? -14.342 -14.344 25.922 1.00 97.38 79 CYS A C 1
ATOM 601 O O . CYS A 1 79 ? -14.986 -14.306 26.966 1.00 97.38 79 CYS A O 1
ATOM 603 N N . ALA A 1 80 ? -14.866 -13.934 24.761 1.00 98.00 80 ALA A N 1
ATOM 604 C CA . ALA A 1 80 ? -16.196 -13.334 24.667 1.00 98.00 80 ALA A CA 1
ATOM 605 C C . ALA A 1 80 ? -17.302 -14.275 25.185 1.00 98.00 80 ALA A C 1
ATOM 607 O O . ALA A 1 80 ? -18.228 -13.828 25.861 1.00 98.00 80 ALA A O 1
ATOM 608 N N . LEU A 1 81 ? -17.209 -15.580 24.898 1.00 98.12 81 LEU A N 1
ATOM 609 C CA . LEU A 1 81 ? -18.164 -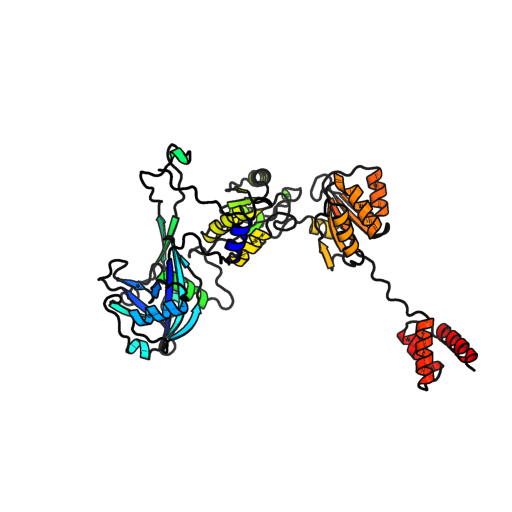16.582 25.385 1.00 98.12 81 LEU A CA 1
ATOM 610 C C . LEU A 1 81 ? -18.035 -16.845 26.891 1.00 98.12 81 LEU A C 1
ATOM 612 O O . LEU A 1 81 ? -19.060 -17.008 27.556 1.00 98.12 81 LEU A O 1
ATOM 616 N N . ARG A 1 82 ? -16.807 -16.902 27.423 1.00 97.94 82 ARG A N 1
ATOM 617 C CA . ARG A 1 82 ? -16.543 -17.088 28.857 1.00 97.94 82 ARG A CA 1
ATOM 618 C C . ARG A 1 82 ? -17.095 -15.919 29.665 1.00 97.94 82 ARG A C 1
ATOM 620 O O . ARG A 1 82 ? -17.893 -16.149 30.566 1.00 97.94 82 ARG A O 1
ATOM 627 N N . GLU A 1 83 ? -16.741 -14.697 29.287 1.00 98.06 83 GLU A N 1
ATOM 628 C CA . GLU A 1 83 ? -17.185 -13.471 29.962 1.00 98.06 83 GLU A CA 1
ATOM 629 C C . GLU A 1 83 ? -18.714 -13.335 29.883 1.00 98.06 83 GLU A C 1
ATOM 631 O O . GLU A 1 83 ? -19.374 -13.145 30.894 1.00 98.06 83 GLU A O 1
ATOM 636 N N . THR A 1 84 ? -19.325 -13.615 28.722 1.00 98.25 84 THR A N 1
ATOM 637 C CA . THR A 1 84 ? -20.798 -13.632 28.590 1.00 98.25 84 THR A CA 1
ATOM 638 C C . THR A 1 84 ? -21.467 -14.648 29.527 1.00 98.25 84 THR A C 1
ATOM 640 O O . THR A 1 84 ? -22.564 -14.408 30.042 1.00 98.25 84 THR A O 1
ATOM 643 N N . TRP A 1 85 ? -20.842 -15.805 29.758 1.00 98.00 85 TRP A N 1
ATOM 644 C CA . TRP A 1 85 ? -21.342 -16.778 30.728 1.00 98.00 85 TRP A CA 1
ATOM 645 C C . TRP A 1 85 ? -21.167 -16.291 32.173 1.00 98.00 85 TRP A C 1
ATOM 647 O O . TRP A 1 85 ? -22.081 -16.466 32.979 1.00 98.00 85 TRP A O 1
ATOM 657 N N . GLU A 1 86 ? -20.025 -15.691 32.502 1.00 97.38 86 GLU A N 1
ATOM 658 C CA . GLU A 1 86 ? -19.699 -15.184 33.841 1.00 97.38 86 GLU A CA 1
ATOM 659 C C . GLU A 1 86 ? -20.573 -13.982 34.236 1.00 97.38 86 GLU A C 1
ATOM 661 O O . GLU A 1 86 ? -21.095 -13.944 35.353 1.00 97.38 86 GLU A O 1
ATOM 666 N N . GLU A 1 87 ? -20.803 -13.055 33.308 1.00 97.56 87 GLU A N 1
ATOM 667 C CA . GLU A 1 87 ? -21.564 -11.820 33.515 1.00 97.56 87 GLU A CA 1
ATOM 668 C C . GLU A 1 87 ? -23.079 -12.042 33.402 1.00 97.56 87 GLU A C 1
ATOM 670 O O . GLU A 1 87 ? -23.846 -11.565 34.246 1.00 97.56 87 GLU A O 1
ATOM 675 N N . LEU A 1 88 ? -23.535 -12.786 32.383 1.00 97.75 88 LEU A N 1
ATOM 676 C CA . LEU A 1 88 ? -24.961 -12.902 32.037 1.00 97.75 88 LEU A CA 1
ATOM 677 C C . LEU A 1 88 ? -25.562 -14.293 32.288 1.00 97.75 88 LEU A C 1
ATOM 679 O O . LEU A 1 88 ? -26.785 -14.461 32.222 1.00 97.75 88 LEU A O 1
ATOM 683 N N . GLY A 1 89 ? -24.743 -15.317 32.536 1.00 97.19 89 GLY A N 1
ATOM 684 C CA . GLY A 1 89 ? -25.210 -16.700 32.682 1.00 97.19 89 GLY A CA 1
ATOM 685 C C . GLY A 1 89 ? -25.765 -17.311 31.390 1.00 97.19 89 GLY A C 1
ATOM 686 O O . GLY A 1 89 ? -26.523 -18.284 31.448 1.00 97.19 89 GLY A O 1
ATOM 687 N N . ILE A 1 90 ? -25.438 -16.743 30.223 1.00 97.88 90 ILE A N 1
ATOM 688 C CA . ILE A 1 90 ? -25.902 -17.228 28.915 1.00 97.88 90 ILE A CA 1
ATOM 689 C C . ILE A 1 90 ? -24.915 -18.272 28.392 1.00 97.88 90 ILE A C 1
ATOM 691 O O . ILE A 1 90 ? -23.740 -17.993 28.175 1.00 97.88 90 ILE A O 1
ATOM 695 N N . SER A 1 91 ? -25.391 -19.506 28.203 1.00 96.81 91 SER A N 1
ATOM 696 C CA . SER A 1 91 ? -24.550 -20.615 27.742 1.00 96.81 91 SER A CA 1
ATOM 697 C C . SER A 1 91 ? -24.102 -20.417 26.296 1.00 96.81 91 SER A C 1
ATOM 699 O O . SER A 1 91 ? -24.904 -20.036 25.444 1.00 96.81 91 SER A O 1
ATOM 701 N N . SER A 1 92 ? -22.863 -20.805 25.987 1.00 96.50 92 SER A N 1
ATOM 702 C CA . SER A 1 92 ? -22.348 -20.851 24.613 1.00 96.50 92 SER A CA 1
ATOM 703 C C . SER A 1 92 ? -23.184 -21.730 23.674 1.00 96.50 92 SER A C 1
ATOM 705 O O . SER A 1 92 ? -23.200 -21.486 22.474 1.00 96.50 92 SER A O 1
ATOM 707 N N . ALA A 1 93 ? -23.945 -22.702 24.195 1.00 96.94 93 ALA A N 1
ATOM 708 C CA . ALA A 1 93 ? -24.886 -23.498 23.401 1.00 96.94 93 ALA A CA 1
ATOM 709 C C . ALA A 1 93 ? -26.059 -22.677 22.826 1.00 96.94 93 ALA A C 1
ATOM 711 O O . ALA A 1 93 ? -26.701 -23.112 21.872 1.00 96.94 93 ALA A O 1
ATOM 712 N N . SER A 1 94 ? -26.330 -21.504 23.402 1.00 97.31 94 SER A N 1
ATOM 713 C CA . SER A 1 94 ? -27.369 -20.562 22.973 1.00 97.31 94 SER A CA 1
ATOM 714 C C . SER A 1 94 ? -26.811 -19.395 22.151 1.00 97.31 94 SER A C 1
ATOM 716 O O . SER A 1 94 ? -27.537 -18.434 21.890 1.00 97.31 94 SER A O 1
ATOM 718 N N . ILE A 1 95 ? -25.528 -19.450 21.777 1.00 98.12 95 ILE A N 1
ATOM 719 C CA . ILE A 1 95 ? -24.817 -18.385 21.070 1.00 98.12 95 ILE A CA 1
ATOM 720 C C . ILE A 1 95 ? -24.229 -18.955 19.778 1.00 98.12 95 ILE A C 1
ATOM 722 O O . ILE A 1 95 ? -23.427 -19.887 19.792 1.00 98.12 95 ILE A O 1
ATOM 726 N N . GLN A 1 96 ? -24.591 -18.361 18.645 1.00 97.69 96 GLN A N 1
ATOM 727 C CA . GLN A 1 96 ? -23.995 -18.653 17.347 1.00 97.69 96 GLN A CA 1
ATOM 728 C C . GLN A 1 96 ? -23.038 -17.524 16.961 1.00 97.69 96 GLN A C 1
ATOM 730 O O . GLN A 1 96 ? -23.475 -16.434 16.596 1.00 97.69 96 GLN A O 1
ATOM 735 N N . ILE A 1 97 ? -21.732 -17.792 16.980 1.00 97.38 97 ILE A N 1
ATOM 736 C CA . ILE A 1 97 ? -20.731 -16.844 16.474 1.00 97.38 97 ILE A CA 1
ATOM 737 C C . ILE A 1 97 ? -20.926 -16.652 14.965 1.00 97.38 97 ILE A C 1
ATOM 739 O O . ILE A 1 97 ? -20.929 -17.620 14.203 1.00 97.38 97 ILE A O 1
ATOM 743 N N . LEU A 1 98 ? -21.081 -15.398 14.540 1.00 94.19 98 LEU A N 1
ATOM 744 C CA . LEU A 1 98 ? -21.197 -15.016 13.131 1.00 94.19 98 LEU A CA 1
ATOM 745 C C . LEU A 1 98 ? -19.836 -14.628 12.549 1.00 94.19 98 LEU A C 1
ATOM 747 O O . LEU A 1 98 ? -19.553 -14.924 11.390 1.00 94.19 98 LEU A O 1
ATOM 751 N N . GLY A 1 99 ? -18.982 -13.993 13.354 1.00 89.50 99 GLY A N 1
ATOM 752 C CA . GLY A 1 99 ? -17.628 -13.627 12.958 1.00 89.50 99 GLY A CA 1
ATOM 753 C C . GLY A 1 99 ? -17.022 -12.553 13.851 1.00 89.50 99 GLY A C 1
ATOM 754 O O . GLY A 1 99 ? -17.663 -12.036 14.763 1.00 89.50 99 GLY A O 1
ATOM 755 N N . ARG A 1 100 ? -15.767 -12.206 13.572 1.00 88.12 100 ARG A N 1
ATOM 756 C CA . ARG A 1 100 ? -15.050 -11.139 14.270 1.00 88.12 100 ARG A CA 1
ATOM 757 C C . ARG A 1 100 ? -15.160 -9.831 13.493 1.00 88.12 100 ARG A C 1
ATOM 759 O O . ARG A 1 100 ? -15.017 -9.840 12.271 1.00 88.12 100 ARG A O 1
ATOM 766 N N . LEU A 1 101 ? -15.393 -8.732 14.204 1.00 87.50 101 LEU A N 1
ATOM 767 C CA . LEU A 1 101 ? -15.313 -7.384 13.642 1.00 87.50 101 LEU A CA 1
ATOM 768 C C . LEU A 1 101 ? -13.860 -6.877 13.679 1.00 87.50 101 LEU A C 1
ATOM 770 O O . LEU A 1 101 ? -12.973 -7.535 14.233 1.00 87.50 101 LEU A O 1
ATOM 774 N N . ASP A 1 102 ? -13.606 -5.698 13.112 1.00 82.12 102 ASP A N 1
ATOM 775 C CA . ASP A 1 102 ? -12.284 -5.072 13.187 1.00 82.12 102 ASP A CA 1
ATOM 776 C C . ASP A 1 102 ? -11.860 -4.836 14.650 1.00 82.12 102 ASP A C 1
ATOM 778 O O . ASP A 1 102 ? -12.646 -4.398 15.493 1.00 82.12 102 ASP A O 1
ATOM 782 N N . SER A 1 103 ? -10.593 -5.124 14.965 1.00 84.62 103 SER A N 1
ATOM 783 C CA . SER A 1 103 ? -10.036 -4.898 16.303 1.00 84.62 103 SER A CA 1
ATOM 784 C C . SER A 1 103 ? -9.706 -3.424 16.536 1.00 84.62 103 SER A C 1
ATOM 786 O O . SER A 1 103 ? -9.138 -2.768 15.660 1.00 84.62 103 SER A O 1
ATOM 788 N N . PHE A 1 104 ? -9.943 -2.927 17.749 1.00 80.25 104 PHE A N 1
ATOM 789 C CA . PHE A 1 104 ? -9.657 -1.542 18.126 1.00 80.25 104 PHE A CA 1
ATOM 790 C C . PHE A 1 104 ? -8.418 -1.458 19.019 1.00 80.25 104 PHE A C 1
ATOM 792 O O . PHE A 1 104 ? -8.347 -2.119 20.052 1.00 80.25 104 PHE A O 1
ATOM 799 N N . HIS A 1 105 ? -7.468 -0.588 18.671 1.00 77.75 105 HIS A N 1
ATOM 800 C CA . HIS A 1 105 ? -6.373 -0.218 19.566 1.00 77.75 105 HIS A CA 1
ATOM 801 C C . HIS A 1 105 ? -6.776 0.987 20.420 1.00 77.75 105 HIS A C 1
ATOM 803 O O . HIS A 1 105 ? -7.096 2.059 19.895 1.00 77.75 105 HIS A O 1
ATOM 809 N N . HIS A 1 106 ? -6.762 0.824 21.741 1.00 79.88 106 HIS A N 1
ATOM 810 C CA . HIS A 1 106 ? -7.116 1.886 22.670 1.00 79.88 106 HIS A CA 1
ATOM 811 C C . HIS A 1 106 ? -5.877 2.707 23.072 1.00 79.88 106 HIS A C 1
ATOM 813 O O . HIS A 1 106 ? -4.823 2.124 23.335 1.00 79.88 106 HIS A O 1
ATOM 819 N N . PRO A 1 107 ? -5.969 4.048 23.195 1.00 71.44 107 PRO A N 1
ATOM 820 C CA . PRO A 1 107 ? -4.854 4.888 23.654 1.00 71.44 107 PRO A CA 1
ATOM 821 C C . PRO A 1 107 ? -4.273 4.503 25.022 1.00 71.44 107 PRO A C 1
ATOM 823 O O . PRO A 1 107 ? -3.131 4.839 25.313 1.00 71.44 107 PRO A O 1
ATOM 826 N N . ALA A 1 108 ? -5.044 3.790 25.847 1.00 72.25 108 ALA A N 1
ATOM 827 C CA . ALA A 1 108 ? -4.594 3.260 27.135 1.00 72.25 108 ALA A CA 1
ATOM 828 C C . ALA A 1 108 ? -3.710 1.997 27.027 1.00 72.25 108 ALA A C 1
ATOM 830 O O . ALA A 1 108 ? -3.344 1.446 28.055 1.00 72.25 108 ALA A O 1
ATOM 831 N N . GLY A 1 109 ? -3.366 1.532 25.818 1.00 71.81 109 GLY A N 1
ATOM 832 C CA . GLY A 1 109 ? -2.417 0.427 25.628 1.00 71.81 109 GLY A CA 1
ATOM 833 C C . GLY A 1 109 ? -3.042 -0.968 25.655 1.00 71.81 109 GLY A C 1
ATOM 834 O O . GLY A 1 109 ? -2.408 -1.921 26.101 1.00 71.81 109 GLY A O 1
ATOM 835 N N . PHE A 1 110 ? -4.281 -1.112 25.177 1.00 80.69 110 PHE A N 1
ATOM 836 C CA . PHE A 1 110 ? -4.929 -2.418 25.032 1.00 80.69 110 PHE A CA 1
ATOM 837 C C . PHE A 1 110 ? -5.583 -2.599 23.659 1.00 80.69 110 PHE A C 1
ATOM 839 O O . PHE A 1 110 ? -5.898 -1.624 22.969 1.00 80.69 110 PHE A O 1
ATOM 846 N N . LEU A 1 111 ? -5.792 -3.859 23.268 1.00 84.38 111 LEU A N 1
ATOM 847 C CA . LEU A 1 111 ? -6.571 -4.239 22.085 1.00 84.38 111 LEU A CA 1
ATOM 848 C C . LEU A 1 111 ? -7.952 -4.730 22.499 1.00 84.38 111 LEU A C 1
ATOM 850 O O . LEU A 1 111 ? -8.060 -5.497 23.449 1.00 84.38 111 LEU A O 1
ATOM 854 N N . LEU A 1 112 ? -8.981 -4.327 21.761 1.00 90.50 112 LEU A N 1
ATOM 855 C CA . LEU A 1 112 ? -10.333 -4.860 21.884 1.00 90.50 112 LEU A CA 1
ATOM 856 C C . LEU A 1 112 ? -10.698 -5.653 20.626 1.00 90.50 112 LEU A C 1
ATOM 858 O O . LEU A 1 112 ? -10.580 -5.130 19.515 1.00 90.50 112 LEU A O 1
ATOM 862 N N . TYR A 1 113 ? -11.202 -6.870 20.810 1.00 93.12 113 TYR A N 1
ATOM 863 C CA . TYR A 1 113 ? -11.716 -7.743 19.758 1.00 93.12 113 TYR A CA 1
ATOM 864 C C . TYR A 1 113 ? -13.239 -7.915 19.889 1.00 93.12 113 TYR A C 1
ATOM 866 O O . TYR A 1 113 ? -13.693 -8.673 20.747 1.00 93.12 113 TYR A O 1
ATOM 874 N N . PRO A 1 114 ? -14.049 -7.242 19.055 1.00 96.19 114 PRO A N 1
ATOM 875 C CA . PRO A 1 114 ? -15.491 -7.447 19.049 1.00 96.19 114 PRO A CA 1
ATOM 876 C C . PRO A 1 114 ? -15.862 -8.710 18.262 1.00 96.19 114 PRO A C 1
ATOM 878 O O . PRO A 1 114 ? -15.464 -8.880 17.106 1.00 96.19 114 PRO A O 1
ATOM 881 N N . VAL A 1 115 ? -16.655 -9.583 18.877 1.00 96.69 115 VAL A N 1
ATOM 882 C CA . VAL A 1 115 ? -17.120 -10.848 18.299 1.00 96.69 115 VAL A CA 1
ATOM 883 C C . VAL A 1 115 ? -18.626 -10.767 18.075 1.00 96.69 115 VAL A C 1
ATOM 885 O O . VAL A 1 115 ? -19.398 -10.766 19.027 1.00 96.69 115 VAL A O 1
ATOM 888 N N . LEU A 1 116 ? -19.056 -10.695 16.817 1.00 97.69 116 LEU A N 1
ATOM 889 C CA . LEU A 1 116 ? -20.470 -10.638 16.457 1.00 97.69 116 LEU A CA 1
ATOM 890 C C . LEU A 1 116 ? -21.100 -12.026 16.570 1.00 97.69 116 LEU A C 1
ATOM 892 O O . LEU A 1 116 ? -20.610 -12.991 15.973 1.00 97.69 116 LEU A O 1
ATOM 896 N N . ALA A 1 117 ? -22.211 -12.126 17.296 1.00 96.75 117 ALA A N 1
ATOM 897 C CA . ALA A 1 117 ? -22.907 -13.389 17.504 1.00 96.75 117 ALA A CA 1
ATOM 898 C C . ALA A 1 117 ? -24.424 -13.215 17.552 1.00 96.75 117 ALA A C 1
ATOM 900 O O . ALA A 1 117 ? -24.914 -12.191 18.012 1.00 96.75 117 ALA A O 1
ATOM 901 N N . LEU A 1 118 ? -25.164 -14.230 17.113 1.00 97.19 118 LEU A N 1
ATOM 902 C CA . LEU A 1 118 ? -26.608 -14.336 17.300 1.00 97.19 118 LEU A CA 1
ATOM 903 C C . LEU A 1 118 ? -26.894 -15.076 18.614 1.00 97.19 118 LEU A C 1
ATOM 905 O O . LEU A 1 118 ? -26.363 -16.166 18.829 1.00 97.19 118 LEU A O 1
ATOM 909 N N . VAL A 1 119 ? -27.733 -14.504 19.475 1.00 97.56 119 VAL A N 1
ATOM 910 C CA . VAL A 1 119 ? -28.107 -15.074 20.779 1.00 97.56 119 VAL A CA 1
ATOM 911 C C . VAL A 1 119 ? -29.576 -15.490 20.772 1.00 97.56 119 VAL A C 1
ATOM 913 O O . VAL A 1 119 ? -30.442 -14.726 20.342 1.00 97.56 119 VAL A O 1
ATOM 916 N N . ASP A 1 120 ? -29.866 -16.699 21.262 1.00 96.00 120 ASP A N 1
ATOM 917 C CA . ASP A 1 120 ? -31.241 -17.194 21.413 1.00 96.00 120 ASP A CA 1
ATOM 918 C C . ASP A 1 120 ? -32.021 -16.326 22.413 1.00 96.00 120 ASP A C 1
ATOM 920 O O . ASP A 1 120 ? -31.646 -16.187 23.581 1.00 96.00 120 ASP A O 1
ATOM 924 N N . GLU A 1 121 ? -33.157 -15.785 21.973 1.00 94.19 121 GLU A N 1
ATOM 925 C CA . GLU A 1 121 ? -34.047 -14.979 22.802 1.00 94.19 121 GLU A CA 1
ATOM 926 C C . GLU A 1 121 ? -34.494 -15.661 24.101 1.00 94.19 121 GLU A C 1
ATOM 928 O O . GLU A 1 121 ? -34.700 -14.990 25.119 1.00 94.19 121 GLU A O 1
ATOM 933 N N . LYS A 1 122 ? -34.634 -16.991 24.095 1.00 94.31 122 LYS A N 1
ATOM 934 C CA . LYS A 1 122 ? -35.015 -17.757 25.287 1.00 94.31 122 LYS A CA 1
ATOM 935 C C . LYS A 1 122 ? -33.918 -17.727 26.337 1.00 94.31 122 LYS A C 1
ATOM 937 O O . LYS A 1 122 ? -34.226 -17.698 27.526 1.00 94.31 122 LYS A O 1
ATOM 942 N N . ALA A 1 123 ? -32.658 -17.714 25.907 1.00 94.75 123 ALA A N 1
ATOM 943 C CA . ALA A 1 123 ? -31.525 -17.656 26.817 1.00 94.75 123 ALA A CA 1
ATOM 944 C C . ALA A 1 123 ? -31.482 -16.311 27.551 1.00 94.75 123 ALA A C 1
ATOM 946 O O . ALA A 1 123 ? -31.273 -16.295 28.761 1.00 94.75 123 ALA A O 1
ATOM 947 N N . ILE A 1 124 ? -31.798 -15.217 26.850 1.00 93.88 124 ILE A N 1
ATOM 948 C CA . ILE A 1 124 ? -31.888 -13.862 27.416 1.00 93.88 124 ILE A CA 1
ATOM 949 C C . ILE A 1 124 ? -32.999 -13.782 28.467 1.00 93.88 124 ILE A C 1
ATOM 951 O O . ILE A 1 124 ? -32.781 -13.273 29.563 1.00 93.88 124 ILE A O 1
ATOM 955 N N . ALA A 1 125 ? -34.175 -14.350 28.181 1.00 92.25 125 ALA A N 1
ATOM 956 C CA . ALA A 1 125 ? -35.294 -14.371 29.128 1.00 92.25 125 ALA A CA 1
ATOM 957 C C . ALA A 1 125 ? -34.979 -15.137 30.429 1.00 92.25 125 ALA A C 1
ATOM 959 O O . ALA A 1 125 ? -35.614 -14.903 31.458 1.00 92.25 125 ALA A O 1
ATOM 960 N N . THR A 1 126 ? -34.009 -16.054 30.386 1.00 93.38 126 THR A N 1
ATOM 961 C CA . THR A 1 126 ? -33.553 -16.847 31.537 1.00 93.38 126 THR A CA 1
ATOM 962 C C . THR A 1 126 ? -32.158 -16.463 32.034 1.00 93.38 126 THR A C 1
ATOM 964 O O . THR A 1 126 ? -31.578 -17.216 32.822 1.00 93.38 126 THR A O 1
ATOM 967 N N . ALA A 1 127 ? -31.619 -15.328 31.575 1.00 94.88 127 ALA A N 1
ATOM 968 C CA . ALA A 1 127 ? -30.289 -14.858 31.940 1.00 94.88 127 ALA A CA 1
ATOM 969 C C . ALA A 1 127 ? -30.154 -14.719 33.464 1.00 94.88 127 ALA A C 1
ATOM 971 O O . ALA A 1 127 ? -31.095 -14.348 34.174 1.00 94.88 127 ALA A O 1
ATOM 972 N N . ARG A 1 128 ? -28.968 -15.043 33.975 1.00 96.19 128 ARG A N 1
ATOM 973 C CA . ARG A 1 128 ? -28.634 -14.987 35.400 1.00 96.19 128 ARG A CA 1
ATOM 974 C C . ARG A 1 128 ? -27.480 -14.021 35.574 1.00 96.19 128 ARG A C 1
ATOM 976 O O . ARG A 1 128 ? -26.327 -14.430 35.554 1.00 96.19 128 ARG A O 1
ATOM 983 N N . LEU A 1 129 ? -27.831 -12.751 35.728 1.00 97.56 129 LEU A N 1
ATOM 984 C CA . LEU A 1 129 ? -26.860 -11.671 35.843 1.00 97.56 129 LEU A CA 1
ATOM 985 C C . LEU A 1 129 ? -26.013 -11.842 37.105 1.00 97.56 129 LEU A C 1
ATOM 987 O O . LEU A 1 129 ? -26.553 -12.109 38.185 1.00 97.56 129 LEU A O 1
ATOM 991 N N . ASN A 1 130 ? -24.705 -11.656 36.972 1.00 96.94 130 ASN A N 1
ATOM 992 C CA . ASN A 1 130 ? -23.805 -11.516 38.101 1.00 96.94 130 ASN A CA 1
ATOM 993 C C . ASN A 1 130 ? -23.917 -10.082 38.653 1.00 96.94 130 ASN A C 1
ATOM 995 O O . ASN A 1 130 ? -23.386 -9.156 38.043 1.00 96.94 130 ASN A O 1
ATOM 999 N N . PRO A 1 131 ? -24.547 -9.861 39.823 1.00 94.38 131 PRO A N 1
ATOM 1000 C CA . PRO A 1 131 ? -24.793 -8.512 40.341 1.00 94.38 131 PRO A CA 1
ATOM 1001 C C . PRO A 1 131 ? -23.511 -7.775 40.758 1.00 94.38 131 PRO A C 1
ATOM 1003 O O . PRO A 1 131 ? -23.547 -6.568 41.016 1.00 94.38 131 PRO A O 1
ATOM 1006 N N . GLN A 1 132 ? -22.384 -8.492 40.862 1.00 94.06 132 GLN A N 1
ATOM 1007 C CA . GLN A 1 132 ? -21.089 -7.867 41.119 1.00 94.06 132 GLN A CA 1
ATOM 1008 C C . GLN A 1 132 ? -20.576 -7.080 39.911 1.00 94.06 132 GLN A C 1
ATOM 1010 O O . GLN A 1 132 ? -19.778 -6.163 40.083 1.00 94.06 132 GLN A O 1
ATOM 1015 N N . GLU A 1 133 ? -21.066 -7.402 38.715 1.00 93.88 133 GLU A N 1
ATOM 1016 C CA . GLU A 1 133 ? -20.543 -6.876 37.455 1.00 93.88 133 GLU A CA 1
ATOM 1017 C C . GLU A 1 133 ? -21.629 -6.194 36.626 1.00 93.88 133 GLU A C 1
ATOM 1019 O O . GLU A 1 133 ? -21.403 -5.105 36.100 1.00 93.88 133 GLU A O 1
ATOM 1024 N N . VAL A 1 134 ? -22.841 -6.751 36.623 1.00 97.00 134 VAL A N 1
ATOM 1025 C CA . VAL A 1 134 ? -23.962 -6.306 35.793 1.00 97.00 134 VAL A CA 1
ATOM 1026 C C . VAL A 1 134 ? -25.149 -5.902 36.662 1.00 97.00 134 VAL A C 1
ATOM 1028 O O . VAL A 1 134 ? -25.640 -6.686 37.472 1.00 97.00 134 VAL A O 1
ATOM 1031 N N . ASP A 1 135 ? -25.639 -4.677 36.474 1.00 96.50 135 ASP A N 1
ATOM 1032 C CA . ASP A 1 135 ? -26.865 -4.192 37.121 1.00 96.50 135 ASP A CA 1
ATOM 1033 C C . ASP A 1 135 ? -28.111 -4.726 36.400 1.00 96.50 135 ASP A C 1
ATOM 1035 O O . ASP A 1 135 ? -28.980 -5.364 36.994 1.00 96.50 135 ASP A O 1
ATOM 1039 N N . HIS A 1 136 ? -28.185 -4.497 35.089 1.00 97.06 136 HIS A N 1
ATOM 1040 C CA . HIS A 1 136 ? -29.265 -4.988 34.239 1.00 97.06 136 HIS A CA 1
ATOM 1041 C C . HIS A 1 136 ? -28.842 -5.042 32.768 1.00 97.06 136 HIS A C 1
ATOM 1043 O O . HIS A 1 136 ? -27.849 -4.439 32.364 1.00 97.06 136 HIS A O 1
ATOM 1049 N N . ILE A 1 137 ? -29.647 -5.731 31.960 1.00 97.62 137 ILE A N 1
ATOM 1050 C CA . ILE A 1 137 ? -29.510 -5.806 30.503 1.00 97.62 137 ILE A CA 1
ATOM 1051 C C . ILE A 1 137 ? -30.676 -5.110 29.806 1.00 97.62 137 ILE A C 1
ATOM 1053 O O . ILE A 1 137 ? -31.775 -5.007 30.359 1.00 97.62 137 ILE A O 1
ATOM 1057 N N . PHE A 1 138 ? -30.447 -4.633 28.588 1.00 97.44 138 PHE A N 1
ATOM 1058 C CA . PHE A 1 138 ? -31.474 -4.022 27.750 1.00 97.44 138 PHE A CA 1
ATOM 1059 C C . PHE A 1 138 ? -31.135 -4.173 26.265 1.00 97.44 138 PHE A C 1
ATOM 1061 O O . PHE A 1 138 ? -29.981 -4.348 25.885 1.00 97.44 138 PHE A O 1
ATOM 1068 N N . GLU A 1 139 ? -32.154 -4.095 25.415 1.00 96.88 139 GLU A N 1
ATOM 1069 C CA . GLU A 1 139 ? -32.021 -4.257 23.966 1.00 96.88 139 GLU A CA 1
ATOM 1070 C C . GLU A 1 139 ? -32.284 -2.932 23.246 1.00 96.88 139 GLU A C 1
ATOM 1072 O O . GLU A 1 139 ? -33.153 -2.150 23.650 1.00 96.88 139 GLU A O 1
ATOM 1077 N N . VAL A 1 140 ? -31.544 -2.683 22.164 1.00 96.56 140 VAL A N 1
ATOM 1078 C CA . VAL A 1 140 ? -31.765 -1.538 21.272 1.00 96.56 140 VAL A CA 1
ATOM 1079 C C . VAL A 1 140 ? -31.897 -2.039 19.830 1.00 96.56 140 VAL A C 1
ATOM 1081 O O . VAL A 1 140 ? -30.991 -2.730 19.357 1.00 96.56 140 VAL A O 1
ATOM 1084 N N . PRO A 1 141 ? -32.966 -1.678 19.096 1.00 95.25 141 PRO A N 1
ATOM 1085 C CA . PRO A 1 141 ? -33.117 -2.070 17.698 1.00 95.25 141 PRO A CA 1
ATOM 1086 C C . PRO A 1 141 ? -31.959 -1.542 16.848 1.00 95.25 141 PRO A C 1
ATOM 1088 O O . PRO A 1 141 ? -31.610 -0.366 16.955 1.00 95.25 141 PRO A O 1
ATOM 1091 N N . LEU A 1 142 ? -31.418 -2.345 15.929 1.00 92.00 142 LEU A N 1
ATOM 1092 C CA . LEU A 1 142 ? -30.393 -1.872 14.986 1.00 92.00 142 LEU A CA 1
ATOM 1093 C C . LEU A 1 142 ? -30.877 -0.675 14.157 1.00 92.00 142 LEU A C 1
ATOM 1095 O O . LEU A 1 142 ? -30.117 0.257 13.898 1.00 92.00 142 LEU A O 1
ATOM 1099 N N . SER A 1 143 ? -32.168 -0.650 13.819 1.00 89.94 143 SER A N 1
ATOM 1100 C CA . SER A 1 143 ? -32.798 0.461 13.103 1.00 89.94 143 SER A CA 1
ATOM 1101 C C . SER A 1 143 ? -32.721 1.792 13.857 1.00 89.94 143 SER A C 1
ATOM 1103 O O . SER A 1 143 ? -32.774 2.847 13.227 1.00 89.94 143 SER A O 1
ATOM 1105 N N . PHE A 1 144 ? -32.587 1.778 15.189 1.00 94.06 144 PHE A N 1
ATOM 1106 C CA . PHE A 1 144 ? -32.369 2.999 15.961 1.00 94.06 144 PHE A CA 1
ATOM 1107 C C . PHE A 1 144 ? -31.014 3.622 15.627 1.00 94.06 144 PHE A C 1
ATOM 1109 O O . PHE A 1 144 ? -30.966 4.827 15.388 1.00 94.06 144 PHE A O 1
ATOM 1116 N N . PHE A 1 145 ? -29.944 2.824 15.573 1.00 93.12 145 PHE A N 1
ATOM 1117 C CA . PHE A 1 145 ? -28.595 3.315 15.280 1.00 93.12 145 PHE A CA 1
ATOM 1118 C C . PHE A 1 145 ? -28.480 3.828 13.843 1.00 93.12 145 PHE A C 1
ATOM 1120 O O . PHE A 1 145 ? -27.963 4.926 13.643 1.00 93.12 145 PHE A O 1
ATOM 1127 N N . ALA A 1 146 ? -29.075 3.114 12.882 1.00 85.88 146 ALA A N 1
ATOM 1128 C CA . ALA A 1 146 ? -29.155 3.553 11.487 1.00 85.88 146 ALA A CA 1
ATOM 1129 C C . ALA A 1 146 ? -29.909 4.891 11.338 1.00 85.88 146 ALA A C 1
ATOM 1131 O O . ALA A 1 146 ? -29.478 5.806 10.640 1.00 85.88 146 ALA A O 1
ATOM 1132 N N . ALA A 1 147 ? -31.032 5.056 12.046 1.00 88.31 147 ALA A N 1
ATOM 1133 C CA . ALA A 1 147 ? -31.829 6.281 11.976 1.00 88.31 147 ALA A CA 1
ATOM 1134 C C . ALA A 1 147 ? -31.239 7.462 12.775 1.00 88.31 147 ALA A C 1
ATOM 1136 O O . ALA A 1 147 ? -31.650 8.606 12.569 1.00 88.31 147 ALA A O 1
ATOM 1137 N N . ASN A 1 148 ? -30.322 7.206 13.712 1.00 89.88 148 ASN A N 1
ATOM 1138 C CA . ASN A 1 148 ? -29.828 8.194 14.672 1.00 89.88 148 ASN A CA 1
ATOM 1139 C C . ASN A 1 148 ? -28.294 8.157 14.755 1.00 89.88 148 ASN A C 1
ATOM 1141 O O . ASN A 1 148 ? -27.751 7.612 15.721 1.00 89.88 148 ASN A O 1
ATOM 1145 N N . PRO A 1 149 ? -27.582 8.768 13.791 1.00 87.38 149 PRO A N 1
ATOM 1146 C CA . PRO A 1 149 ? -26.124 8.778 13.795 1.00 87.38 149 PRO A CA 1
ATOM 1147 C C . PRO A 1 149 ? -25.567 9.443 15.069 1.00 87.38 149 PRO A C 1
ATOM 1149 O O . PRO A 1 149 ? -26.156 10.405 15.586 1.00 87.38 149 PRO A O 1
ATOM 1152 N N . PRO A 1 150 ? -24.426 8.964 15.594 1.00 91.62 150 PRO A N 1
ATOM 1153 C CA . PRO A 1 150 ? -23.885 9.460 16.848 1.00 91.62 150 PRO A CA 1
ATOM 1154 C C . PRO A 1 150 ? -23.211 10.826 16.687 1.00 91.62 150 PRO A C 1
ATOM 1156 O O . PRO A 1 150 ? -22.754 11.214 15.611 1.00 91.62 150 PRO A O 1
ATOM 1159 N N . LYS A 1 151 ? -23.065 11.544 17.802 1.00 90.88 151 LYS A N 1
ATOM 1160 C CA . LYS A 1 151 ? -22.173 12.706 17.893 1.00 90.88 151 LYS A CA 1
ATOM 1161 C C . LYS A 1 151 ? -20.774 12.250 18.292 1.00 90.88 151 LYS A C 1
ATOM 1163 O O . LYS A 1 151 ? -20.627 11.451 19.215 1.00 90.88 151 LYS A O 1
ATOM 1168 N N . ILE A 1 152 ? -19.754 12.792 17.631 1.00 88.12 152 ILE A N 1
ATOM 1169 C CA . ILE A 1 152 ? -18.349 12.460 17.892 1.00 88.12 152 ILE A CA 1
ATOM 1170 C C . ILE A 1 152 ? -17.670 13.647 18.571 1.00 88.12 152 ILE A C 1
ATOM 1172 O O . ILE A 1 152 ? -17.539 14.730 17.994 1.00 88.12 152 ILE A O 1
ATOM 1176 N N . TYR A 1 153 ? -17.228 13.434 19.805 1.00 83.12 153 TYR A N 1
ATOM 1177 C CA . TYR A 1 153 ? -16.488 14.407 20.599 1.00 83.12 153 TYR A CA 1
ATOM 1178 C C . TYR A 1 153 ? -14.993 14.109 20.517 1.00 83.12 153 TYR A C 1
ATOM 1180 O O . TYR A 1 153 ? -14.588 12.952 20.566 1.00 83.12 153 TYR A O 1
ATOM 1188 N N . HIS A 1 154 ? -14.175 15.153 20.408 1.00 83.12 154 HIS A N 1
ATOM 1189 C CA . HIS A 1 154 ? -12.722 15.039 20.328 1.00 83.12 154 HIS A CA 1
ATOM 1190 C C . HIS A 1 154 ? -12.103 15.635 21.590 1.00 83.12 154 HIS A C 1
ATOM 1192 O O . HIS A 1 154 ? -12.361 16.793 21.920 1.00 83.12 154 HIS A O 1
ATOM 1198 N N . PHE A 1 155 ? -11.294 14.842 22.286 1.00 78.44 155 PHE A N 1
ATOM 1199 C CA . PHE A 1 155 ? -10.611 15.235 23.511 1.00 78.44 155 PHE A CA 1
ATOM 1200 C C . PHE A 1 155 ? -9.105 15.165 23.307 1.00 78.44 155 PHE A C 1
ATOM 1202 O O . PHE A 1 155 ? -8.544 14.088 23.112 1.00 78.44 155 PHE A O 1
ATOM 1209 N N . ASP A 1 156 ? -8.442 16.313 23.385 1.00 80.06 156 ASP A N 1
ATOM 1210 C CA . ASP A 1 156 ? -6.987 16.363 23.411 1.00 80.06 156 ASP A CA 1
ATOM 1211 C C . ASP A 1 156 ? -6.485 15.920 24.785 1.00 80.06 156 ASP A C 1
ATOM 1213 O O . ASP A 1 156 ? -6.726 16.578 25.798 1.00 80.06 156 ASP A O 1
ATOM 1217 N N . MET A 1 157 ? -5.746 14.820 24.808 1.00 74.81 157 MET A N 1
ATOM 1218 C CA . MET A 1 157 ? -5.040 14.310 25.972 1.00 74.81 157 MET A CA 1
ATOM 1219 C C . MET A 1 157 ? -3.589 14.798 25.915 1.00 74.81 157 MET A C 1
ATOM 1221 O O . MET A 1 157 ? -2.782 14.275 25.132 1.00 74.81 157 MET A O 1
ATOM 1225 N N . PRO A 1 158 ? -3.230 15.836 26.695 1.00 75.44 158 PRO A N 1
ATOM 1226 C CA . PRO A 1 158 ? -1.841 16.225 26.831 1.00 75.44 158 PRO A CA 1
ATOM 1227 C C . PRO A 1 158 ? -1.072 15.115 27.565 1.00 75.44 158 PRO A C 1
ATOM 1229 O O . PRO A 1 158 ? -1.619 14.468 28.460 1.00 75.44 158 PRO A O 1
ATOM 1232 N N . PRO A 1 159 ? 0.202 14.898 27.222 1.00 74.06 159 PRO A N 1
ATOM 1233 C CA . PRO A 1 159 ? 1.011 13.905 27.903 1.00 74.06 159 PRO A CA 1
ATOM 1234 C C . PRO A 1 159 ? 1.280 14.337 29.345 1.00 74.06 159 PRO A C 1
ATOM 1236 O O . PRO A 1 159 ? 1.597 15.498 29.612 1.00 74.06 159 PRO A O 1
ATOM 1239 N N . GLN A 1 160 ? 1.164 13.389 30.272 1.00 78.31 160 GLN A N 1
ATOM 1240 C CA . GLN A 1 160 ? 1.504 13.595 31.676 1.00 78.31 160 GLN A CA 1
ATOM 1241 C C . GLN A 1 160 ? 2.961 13.202 31.898 1.00 78.31 160 GLN A C 1
ATOM 1243 O O . GLN A 1 160 ? 3.306 12.024 31.859 1.00 78.31 160 GLN A O 1
ATOM 1248 N N . ILE A 1 161 ? 3.825 14.197 32.089 1.00 81.12 161 ILE A N 1
ATOM 1249 C CA . ILE A 1 161 ? 5.264 13.977 32.230 1.00 81.12 161 ILE A CA 1
ATOM 1250 C C . ILE A 1 161 ? 5.649 14.041 33.701 1.00 81.12 161 ILE A C 1
ATOM 1252 O O . ILE A 1 161 ? 5.379 15.039 34.371 1.00 81.12 161 ILE A O 1
ATOM 1256 N N . GLY A 1 162 ? 6.278 12.971 34.188 1.00 81.94 162 GLY A N 1
ATOM 1257 C CA . GLY A 1 162 ? 6.832 12.912 35.537 1.00 81.94 162 GLY A CA 1
ATOM 1258 C C . GLY A 1 162 ? 7.877 14.004 35.770 1.00 81.94 162 GLY A C 1
ATOM 1259 O O . GLY A 1 162 ? 8.581 14.425 34.850 1.00 81.94 162 GLY A O 1
ATOM 1260 N N . ALA A 1 163 ? 7.981 14.470 37.015 1.00 81.75 163 ALA A N 1
ATOM 1261 C CA . ALA A 1 163 ? 8.947 15.501 37.403 1.00 81.75 163 ALA A CA 1
ATOM 1262 C C . ALA A 1 163 ? 10.412 15.052 37.231 1.00 81.75 163 ALA A C 1
ATOM 1264 O O . ALA A 1 163 ? 11.311 15.884 37.162 1.00 81.75 163 ALA A O 1
ATOM 1265 N N . ASP A 1 164 ? 10.640 13.744 37.160 1.00 87.94 164 ASP A N 1
ATOM 1266 C CA . ASP A 1 164 ? 11.924 13.068 36.996 1.00 87.94 164 ASP A CA 1
ATOM 1267 C C . ASP A 1 164 ? 12.288 12.786 35.530 1.00 87.94 164 ASP A C 1
ATOM 1269 O O . ASP A 1 164 ? 13.299 12.137 35.262 1.00 87.94 164 ASP A O 1
ATOM 1273 N N . PHE A 1 165 ? 11.493 13.264 34.568 1.00 85.00 165 PHE A N 1
ATOM 1274 C CA . PHE A 1 165 ? 11.788 13.043 33.158 1.00 85.00 165 PHE A CA 1
ATOM 1275 C C . PHE A 1 165 ? 13.147 13.666 32.776 1.00 85.00 165 PHE A C 1
ATOM 1277 O O . PHE A 1 165 ? 13.352 14.868 32.988 1.00 85.00 165 PHE A O 1
ATOM 1284 N N . PRO A 1 166 ? 14.079 12.891 32.188 1.00 88.06 166 PRO A N 1
ATOM 1285 C CA . PRO A 1 166 ? 15.476 13.293 32.065 1.00 88.06 166 PRO A CA 1
ATOM 1286 C C . PRO A 1 166 ? 15.697 14.184 30.837 1.00 88.06 166 PRO A C 1
ATOM 1288 O O . PRO A 1 166 ? 16.334 13.797 29.856 1.00 88.06 166 PRO A O 1
ATOM 1291 N N . TYR A 1 167 ? 15.155 15.403 30.880 1.00 85.69 167 TYR A N 1
ATOM 1292 C CA . TYR A 1 167 ? 15.281 16.382 29.798 1.00 85.69 167 TYR A CA 1
ATOM 1293 C C . TYR A 1 167 ? 16.741 16.669 29.425 1.00 85.69 167 TYR A C 1
ATOM 1295 O O . TYR A 1 167 ? 17.035 16.876 28.249 1.00 85.69 167 TYR A O 1
ATOM 1303 N N . GLU A 1 168 ? 17.652 16.656 30.399 1.00 84.94 168 GLU A N 1
ATOM 1304 C CA . GLU A 1 168 ? 19.085 16.859 30.168 1.00 84.94 168 GLU A CA 1
ATOM 1305 C C . GLU A 1 168 ? 19.710 15.703 29.376 1.00 84.94 168 GLU A C 1
ATOM 1307 O O . GLU A 1 168 ? 20.399 15.954 28.387 1.00 84.94 168 GLU A O 1
ATOM 1312 N N . ASP A 1 169 ? 19.398 14.452 29.731 1.00 86.75 169 ASP A N 1
ATOM 1313 C CA . ASP A 1 169 ? 19.959 13.263 29.069 1.00 86.75 169 ASP A CA 1
ATOM 1314 C C . ASP A 1 169 ? 19.509 13.148 27.610 1.00 86.75 169 ASP A C 1
ATOM 1316 O O . ASP A 1 169 ? 20.255 12.665 26.756 1.00 86.75 169 ASP A O 1
ATOM 1320 N N . ILE A 1 170 ? 18.294 13.614 27.307 1.00 83.81 170 ILE A N 1
ATOM 1321 C CA . ILE A 1 170 ? 17.773 13.646 25.936 1.00 83.81 170 ILE A CA 1
ATOM 1322 C C . ILE A 1 170 ? 18.115 14.946 25.188 1.00 83.81 170 ILE A C 1
ATOM 1324 O O . ILE A 1 170 ? 17.656 15.141 24.062 1.00 83.81 170 ILE A O 1
ATOM 1328 N N . GLY A 1 171 ? 18.891 15.853 25.795 1.00 80.81 171 GLY A N 1
ATOM 1329 C CA . GLY A 1 171 ? 19.311 17.118 25.183 1.00 80.81 171 GLY A CA 1
ATOM 1330 C C . GLY A 1 171 ? 18.185 18.139 24.969 1.00 80.81 171 GLY A C 1
ATOM 1331 O O . GLY A 1 171 ? 18.333 19.052 24.159 1.00 80.81 171 GLY A O 1
ATOM 1332 N N . ALA A 1 172 ? 17.064 18.008 25.681 1.00 78.19 172 ALA A N 1
ATOM 1333 C CA . ALA A 1 172 ? 15.884 18.873 25.595 1.00 78.19 172 ALA A CA 1
ATOM 1334 C C . ALA A 1 172 ? 15.816 19.865 26.773 1.00 78.19 172 ALA A C 1
ATOM 1336 O O . ALA A 1 172 ? 14.788 20.006 27.441 1.00 78.19 172 ALA A O 1
ATOM 1337 N N . VAL A 1 173 ? 16.935 20.543 27.048 1.00 67.81 173 VAL A N 1
ATOM 1338 C CA . VAL A 1 173 ? 17.056 21.525 28.137 1.00 67.81 173 VAL A CA 1
ATOM 1339 C C . VAL A 1 173 ? 16.107 22.701 27.865 1.00 67.81 173 VAL A C 1
ATOM 1341 O O . VAL A 1 173 ? 16.307 23.460 26.919 1.00 67.81 173 VAL A O 1
ATOM 1344 N N . GLY A 1 174 ? 15.051 22.830 28.675 1.00 67.56 174 GLY A N 1
ATOM 1345 C CA . GLY A 1 174 ? 13.947 23.784 28.468 1.00 67.56 174 GLY A CA 1
ATOM 1346 C C . GLY A 1 174 ? 12.590 23.139 28.147 1.00 67.56 174 GLY A C 1
ATOM 1347 O O . GLY A 1 174 ? 11.594 23.853 28.047 1.00 67.56 174 GLY A O 1
ATOM 1348 N N . GLY A 1 175 ? 12.538 21.807 28.038 1.00 72.19 175 GLY A N 1
ATOM 1349 C CA . GLY A 1 175 ? 11.323 21.025 27.811 1.00 72.19 175 GLY A CA 1
ATOM 1350 C C . GLY A 1 175 ? 11.269 20.391 26.418 1.00 72.19 175 GLY A C 1
ATOM 1351 O O . GLY A 1 175 ? 11.869 20.872 25.460 1.00 72.19 175 GLY A O 1
ATOM 1352 N N . TYR A 1 176 ? 10.524 19.291 26.303 1.00 77.00 176 TYR A N 1
ATOM 1353 C CA . TYR A 1 176 ? 10.287 18.579 25.046 1.00 77.00 176 TYR A CA 1
ATOM 1354 C C . TYR A 1 176 ? 8.901 18.936 24.499 1.00 77.00 176 TYR A C 1
ATOM 1356 O O . TYR A 1 176 ? 7.918 18.971 25.241 1.00 77.00 176 TYR A O 1
ATOM 1364 N N . ALA A 1 177 ? 8.808 19.210 23.196 1.00 80.31 177 ALA A N 1
ATOM 1365 C CA . ALA A 1 177 ? 7.544 19.517 22.534 1.00 80.31 177 ALA A CA 1
ATOM 1366 C C . ALA A 1 177 ? 6.774 18.224 22.248 1.00 80.31 177 ALA A C 1
ATOM 1368 O O . ALA A 1 177 ? 6.892 17.621 21.180 1.00 80.31 177 ALA A O 1
ATOM 1369 N N . TRP A 1 178 ? 5.995 17.782 23.227 1.00 77.38 178 TRP A N 1
ATOM 1370 C CA . TRP A 1 178 ? 5.243 16.547 23.100 1.00 77.38 178 TRP A CA 1
ATOM 1371 C C . TRP A 1 178 ? 4.074 16.667 22.121 1.00 77.38 178 TRP A C 1
ATOM 1373 O O . TRP A 1 178 ? 3.349 17.665 22.099 1.00 77.38 178 TRP A O 1
ATOM 1383 N N . ARG A 1 179 ? 3.845 15.604 21.345 1.00 71.31 179 ARG A N 1
ATOM 1384 C CA . ARG A 1 179 ? 2.611 15.459 20.571 1.00 71.31 179 ARG A CA 1
ATOM 1385 C C . ARG A 1 179 ? 1.451 15.170 21.523 1.00 71.31 179 ARG A C 1
ATOM 1387 O O . ARG A 1 179 ? 1.592 14.374 22.448 1.00 71.31 179 ARG A O 1
ATOM 1394 N N . LYS A 1 180 ? 0.309 15.811 21.281 1.00 69.38 180 LYS A N 1
ATOM 1395 C CA . LYS A 1 180 ? -0.945 15.489 21.967 1.00 69.38 180 LYS A CA 1
ATOM 1396 C C . LYS A 1 180 ? -1.566 14.263 21.308 1.00 69.38 180 LYS A C 1
ATOM 1398 O O . LYS A 1 180 ? -1.497 14.128 20.088 1.00 69.38 180 LYS A O 1
ATOM 1403 N N . CYS A 1 181 ? -2.164 13.393 22.108 1.00 68.38 181 CYS A N 1
ATOM 1404 C CA . CYS A 1 181 ? -3.051 12.357 21.598 1.00 68.38 181 CYS A CA 1
ATOM 1405 C C . CYS A 1 181 ? -4.469 12.932 21.571 1.00 68.38 181 CYS A C 1
ATOM 1407 O O . CYS A 1 181 ? -4.872 13.565 22.541 1.00 68.38 181 CYS A O 1
ATOM 1409 N N . THR A 1 182 ? -5.225 12.727 20.497 1.00 73.00 182 THR A N 1
ATOM 1410 C CA . THR A 1 182 ? -6.647 13.091 20.461 1.00 73.00 182 THR A CA 1
ATOM 1411 C C . THR A 1 182 ? -7.471 11.815 20.567 1.00 73.00 182 THR A C 1
ATOM 1413 O O . THR A 1 182 ? -7.320 10.903 19.757 1.00 73.00 182 THR A O 1
ATOM 1416 N N . MET A 1 183 ? -8.340 11.742 21.572 1.00 77.38 183 MET A N 1
ATOM 1417 C CA . MET A 1 183 ? -9.280 10.644 21.767 1.00 77.38 183 MET A CA 1
ATOM 1418 C C . MET A 1 183 ? -10.658 11.035 21.239 1.00 77.38 183 MET A C 1
ATOM 1420 O O . MET A 1 183 ? -11.167 12.114 21.540 1.00 77.38 183 MET A O 1
ATOM 1424 N N . GLN A 1 184 ? -11.270 10.140 20.472 1.00 80.31 184 GLN A N 1
ATOM 1425 C CA . GLN A 1 184 ? -12.640 10.286 19.995 1.00 80.31 184 GLN A CA 1
ATOM 1426 C C . GLN A 1 184 ? -13.602 9.548 20.923 1.00 80.31 184 GLN A C 1
ATOM 1428 O O . GLN A 1 184 ? -13.395 8.377 21.238 1.00 80.31 184 GLN A O 1
ATOM 1433 N N . VAL A 1 185 ? -14.674 10.227 21.324 1.00 86.62 185 VAL A N 1
ATOM 1434 C CA . VAL A 1 185 ? -15.764 9.656 22.118 1.00 86.62 185 VAL A CA 1
ATOM 1435 C C . VAL A 1 185 ? -17.046 9.753 21.305 1.00 86.62 185 VAL A C 1
ATOM 1437 O O . VAL A 1 185 ? -17.532 10.844 21.004 1.00 86.62 185 VAL A O 1
ATOM 1440 N N . VAL A 1 186 ? -17.577 8.591 20.939 1.00 90.94 186 VAL A N 1
ATOM 1441 C CA . VAL A 1 186 ? -18.834 8.446 20.201 1.00 90.94 186 VAL A CA 1
ATOM 1442 C C . VAL A 1 186 ? -19.979 8.452 21.204 1.00 90.94 186 VAL A C 1
ATOM 1444 O O . VAL A 1 186 ? -19.881 7.778 22.224 1.00 90.94 186 VAL A O 1
ATOM 1447 N N . VAL A 1 187 ? -21.042 9.213 20.944 1.00 94.38 187 VAL A N 1
ATOM 1448 C CA . VAL A 1 187 ? -22.208 9.322 21.834 1.00 94.38 187 VAL A CA 1
ATOM 1449 C C . VAL A 1 187 ? -23.490 9.289 21.007 1.00 94.38 187 VAL A C 1
ATOM 1451 O O . VAL A 1 187 ? -23.763 10.213 20.235 1.00 94.38 187 VAL A O 1
ATOM 1454 N N . TYR A 1 188 ? -24.293 8.243 21.182 1.00 95.88 188 TYR A N 1
ATOM 1455 C CA . TYR A 1 188 ? -25.613 8.142 20.564 1.00 95.88 188 TYR A CA 1
ATOM 1456 C C . TYR A 1 188 ? -26.669 8.953 21.323 1.00 95.88 188 TYR A C 1
ATOM 1458 O O . TYR A 1 188 ? -26.514 9.229 22.518 1.00 95.88 188 TYR A O 1
ATOM 1466 N N . PRO A 1 189 ? -27.778 9.334 20.664 1.00 95.06 189 PRO A N 1
ATOM 1467 C CA . PRO A 1 189 ? -28.953 9.829 21.366 1.00 95.06 189 PRO A CA 1
ATOM 1468 C C . PRO A 1 189 ? -29.464 8.813 22.394 1.00 95.06 189 PRO A C 1
ATOM 1470 O O . PRO A 1 189 ? -29.301 7.604 22.242 1.00 95.06 189 PRO A O 1
ATOM 1473 N N . LYS A 1 190 ? -30.096 9.317 23.456 1.00 96.06 190 LYS A N 1
ATOM 1474 C CA . LYS A 1 190 ? -30.645 8.477 24.522 1.00 96.06 190 LYS A CA 1
ATOM 1475 C C . LYS A 1 190 ? -31.778 7.593 23.982 1.00 96.06 190 LYS A C 1
ATOM 1477 O O . LYS A 1 190 ? -32.714 8.115 23.381 1.00 96.06 190 LYS A O 1
ATOM 1482 N N . PHE A 1 191 ? -31.730 6.297 24.277 1.00 95.31 191 PHE A N 1
ATOM 1483 C CA . PHE A 1 191 ? -32.780 5.322 23.979 1.00 95.31 191 PHE A CA 1
ATOM 1484 C C . PHE A 1 191 ? -33.259 4.675 25.279 1.00 95.31 191 PHE A C 1
ATOM 1486 O O . PHE A 1 191 ? -32.449 4.176 26.049 1.00 95.31 191 PHE A O 1
ATOM 1493 N N . SER A 1 192 ? -34.564 4.729 25.558 1.00 93.62 192 SER A N 1
ATOM 1494 C CA . SER A 1 192 ? -35.190 4.112 26.746 1.00 93.62 192 SER A CA 1
ATOM 1495 C C . SER A 1 192 ? -34.552 4.446 28.107 1.00 93.62 192 SER A C 1
ATOM 1497 O O . SER A 1 192 ? -34.729 3.719 29.075 1.00 93.62 192 SER A O 1
ATOM 1499 N N . GLY A 1 193 ? -33.867 5.591 28.211 1.00 92.50 193 GLY A N 1
ATOM 1500 C CA . GLY A 1 193 ? -33.165 6.015 29.429 1.00 92.50 193 GLY A CA 1
ATOM 1501 C C . GLY A 1 193 ? -31.643 5.885 29.346 1.00 92.50 193 GLY A C 1
ATOM 1502 O O . GLY A 1 193 ? -30.940 6.629 30.035 1.00 92.50 193 GLY A O 1
ATOM 1503 N N . HIS A 1 194 ? -31.151 5.053 28.431 1.00 95.12 194 HIS A N 1
ATOM 1504 C CA . HIS A 1 194 ? -29.757 4.646 28.279 1.00 95.12 194 HIS A CA 1
ATOM 1505 C C . HIS A 1 194 ? -29.050 5.426 27.177 1.00 95.12 194 HIS A C 1
ATOM 1507 O O . HIS A 1 194 ? -29.661 5.864 26.203 1.00 95.12 194 HIS A O 1
ATOM 1513 N N . VAL A 1 195 ? -27.743 5.614 27.325 1.00 95.62 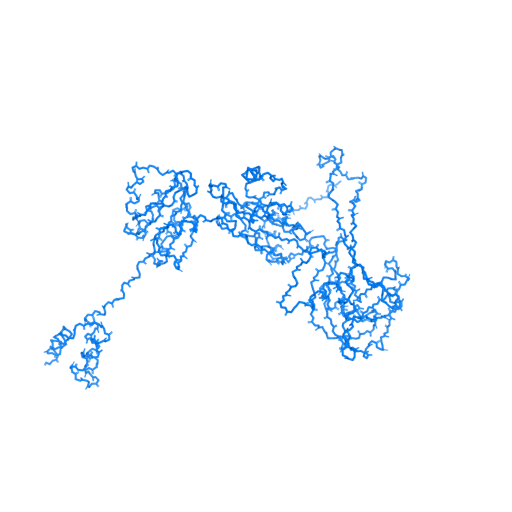195 VAL A N 1
ATOM 1514 C CA . VAL A 1 195 ? -26.897 6.252 26.312 1.00 95.62 195 VAL A CA 1
ATOM 1515 C C . VAL A 1 195 ? -25.807 5.260 25.949 1.00 95.62 195 VAL A C 1
ATOM 1517 O O . VAL A 1 195 ? -25.047 4.856 26.821 1.00 95.62 195 VAL A O 1
ATOM 1520 N N . VAL A 1 196 ? -25.728 4.879 24.675 1.00 96.69 196 VAL A N 1
ATOM 1521 C CA . VAL A 1 196 ? -24.613 4.083 24.147 1.00 96.69 196 VAL A CA 1
ATOM 1522 C C . VAL A 1 196 ? -23.500 5.049 23.752 1.00 96.69 196 VAL A C 1
ATOM 1524 O O . VAL A 1 196 ? -23.714 5.960 22.946 1.00 96.69 196 VAL A O 1
ATOM 1527 N N . TRP A 1 197 ? -22.316 4.893 24.339 1.00 94.50 197 TRP A N 1
ATOM 1528 C CA . TRP A 1 197 ? -21.203 5.814 24.121 1.00 94.50 197 TRP A CA 1
ATOM 1529 C C . TRP A 1 197 ? -19.841 5.138 24.303 1.00 94.50 197 TRP A C 1
ATOM 1531 O O . TRP A 1 197 ? -19.763 3.925 24.488 1.00 94.50 197 TRP A O 1
ATOM 1541 N N . GLY A 1 198 ? -18.761 5.911 24.188 1.00 90.62 198 GLY A N 1
ATOM 1542 C CA . GLY A 1 198 ? -17.409 5.432 24.467 1.00 90.62 198 GLY A CA 1
ATOM 1543 C C . GLY A 1 198 ? -16.952 4.368 23.470 1.00 90.62 198 GLY A C 1
ATOM 1544 O O . GLY A 1 198 ? -17.184 4.494 22.264 1.00 90.62 198 GLY A O 1
ATOM 1545 N N . LEU A 1 199 ? -16.282 3.328 23.971 1.00 90.06 199 LEU A N 1
ATOM 1546 C CA . LEU A 1 199 ? -15.763 2.239 23.140 1.00 90.06 199 LEU A CA 1
ATOM 1547 C C . LEU A 1 199 ? -16.896 1.379 22.564 1.00 90.06 199 LEU A C 1
ATOM 1549 O O . LEU A 1 199 ? -16.890 1.091 21.370 1.00 90.06 199 LEU A O 1
ATOM 1553 N N . THR A 1 200 ? -17.920 1.083 23.367 1.00 94.44 200 THR A N 1
ATOM 1554 C CA . THR A 1 200 ? -19.160 0.422 22.927 1.00 94.44 200 THR A CA 1
ATOM 1555 C C . THR A 1 200 ? -19.809 1.187 21.776 1.00 94.44 200 THR A C 1
ATOM 1557 O O . THR A 1 200 ? -20.116 0.617 20.731 1.00 94.44 200 THR A O 1
ATOM 1560 N N . GLY A 1 201 ? -19.939 2.511 21.912 1.00 93.69 201 GLY A N 1
ATOM 1561 C CA . GLY A 1 201 ? -20.461 3.374 20.853 1.00 93.69 201 GLY A CA 1
ATOM 1562 C C . GLY A 1 201 ? -19.640 3.323 19.563 1.00 93.69 201 GLY A C 1
ATOM 1563 O O . GLY A 1 201 ? -20.220 3.351 18.478 1.00 93.69 201 GLY A O 1
ATOM 1564 N N . ARG A 1 202 ? -18.308 3.197 19.651 1.00 90.69 202 ARG A N 1
ATOM 1565 C CA . ARG A 1 202 ? -17.440 3.026 18.470 1.00 90.69 202 ARG A CA 1
ATOM 1566 C C . ARG A 1 202 ? -17.700 1.706 17.751 1.00 90.69 202 ARG A C 1
ATOM 1568 O O . ARG A 1 202 ? -17.821 1.719 16.530 1.00 90.69 202 ARG A O 1
ATOM 1575 N N . VAL A 1 203 ? -17.824 0.604 18.492 1.00 92.25 203 VAL A N 1
ATOM 1576 C CA . VAL A 1 203 ? -18.151 -0.714 17.919 1.00 92.25 203 VAL A CA 1
ATOM 1577 C C . VAL A 1 203 ? -19.500 -0.659 17.197 1.00 92.25 203 VAL A C 1
ATOM 1579 O O . VAL A 1 203 ? -19.603 -1.097 16.055 1.00 92.25 203 VAL A O 1
ATOM 1582 N N . VAL A 1 204 ? -20.516 -0.049 17.819 1.00 93.88 204 VAL A N 1
ATOM 1583 C CA . VAL A 1 204 ? -21.854 0.097 17.220 1.00 93.88 204 VAL A CA 1
ATOM 1584 C C . VAL A 1 204 ? -21.835 0.980 15.971 1.00 93.88 204 VAL A C 1
ATOM 1586 O O . VAL A 1 204 ? -22.477 0.641 14.984 1.00 93.88 204 VAL A O 1
ATOM 1589 N N . ALA A 1 205 ? -21.094 2.093 15.982 1.00 88.69 205 ALA A N 1
ATOM 1590 C CA . ALA A 1 205 ? -20.962 2.961 14.810 1.00 88.69 205 ALA A CA 1
ATOM 1591 C C . ALA A 1 205 ? -20.316 2.246 13.620 1.00 88.69 205 ALA A C 1
ATOM 1593 O O . ALA A 1 205 ? -20.847 2.317 12.514 1.00 88.69 205 ALA A O 1
ATOM 1594 N N . TRP A 1 206 ? -19.231 1.505 13.862 1.00 86.50 206 TRP A N 1
ATOM 1595 C CA . TRP A 1 206 ? -18.593 0.686 12.831 1.00 86.50 206 TRP A CA 1
ATOM 1596 C C . TRP A 1 206 ? -19.562 -0.375 12.287 1.00 86.50 206 TRP A C 1
ATOM 1598 O O . TRP A 1 206 ? -19.710 -0.507 11.074 1.00 86.50 206 TRP A O 1
ATOM 1608 N N . LEU A 1 207 ? -20.275 -1.086 13.172 1.00 88.00 207 LEU A N 1
ATOM 1609 C CA . LEU A 1 207 ? -21.217 -2.137 12.776 1.00 88.00 207 LEU A CA 1
ATOM 1610 C C . LEU A 1 207 ? -22.383 -1.580 11.952 1.00 88.00 207 LEU A C 1
ATOM 1612 O O . LEU A 1 207 ? -22.725 -2.154 10.923 1.00 88.00 207 LEU A O 1
ATOM 1616 N N . SER A 1 208 ? -22.980 -0.466 12.385 1.00 85.06 208 SER A N 1
ATOM 1617 C CA . SER A 1 208 ? -24.100 0.168 11.678 1.00 85.06 208 SER A CA 1
ATOM 1618 C C . SER A 1 208 ? -23.691 0.601 10.273 1.00 85.06 208 SER A C 1
ATOM 1620 O O . SER A 1 208 ? -24.413 0.325 9.323 1.00 85.06 208 SER A O 1
ATOM 1622 N N . GLN A 1 209 ? -22.512 1.216 10.132 1.00 79.50 209 GLN A N 1
ATOM 1623 C CA . GLN A 1 209 ? -21.989 1.618 8.828 1.00 79.50 209 GLN A CA 1
ATOM 1624 C C . GLN A 1 209 ? -21.724 0.402 7.929 1.00 79.50 209 GLN A C 1
ATOM 1626 O O . GLN A 1 209 ? -22.103 0.408 6.761 1.00 79.50 209 GLN A O 1
ATOM 1631 N N . TRP A 1 210 ? -21.111 -0.656 8.469 1.00 80.94 210 TRP A N 1
ATOM 1632 C CA . TRP A 1 210 ? -20.824 -1.876 7.710 1.00 80.94 210 TRP A CA 1
ATOM 1633 C C . TRP A 1 210 ? -22.093 -2.556 7.181 1.00 80.94 210 TRP A C 1
ATOM 1635 O O . TRP A 1 210 ? -22.099 -3.041 6.053 1.00 80.94 210 TRP A O 1
ATOM 1645 N N . LEU A 1 211 ? -23.172 -2.567 7.968 1.00 78.31 211 LEU A N 1
ATOM 1646 C CA . LEU A 1 211 ? -24.446 -3.174 7.573 1.00 78.31 211 LEU A CA 1
ATOM 1647 C C . LEU A 1 211 ? -25.202 -2.380 6.491 1.00 78.31 211 LEU A C 1
ATOM 1649 O O . LEU A 1 211 ? -26.048 -2.958 5.812 1.00 78.31 211 LEU A O 1
ATOM 1653 N N . GLU A 1 212 ? -24.923 -1.085 6.322 1.00 69.94 212 GLU A N 1
ATOM 1654 C CA . GLU A 1 212 ? -25.558 -0.233 5.303 1.00 69.94 212 GLU A CA 1
ATOM 1655 C C . GLU A 1 212 ? -24.878 -0.320 3.922 1.00 69.94 212 GLU A C 1
ATOM 1657 O O . GLU A 1 212 ? -25.490 0.022 2.907 1.00 69.94 212 GLU A O 1
ATOM 1662 N N . GLU A 1 213 ? -23.625 -0.780 3.844 1.00 66.38 213 GLU A N 1
ATOM 1663 C CA . GLU A 1 213 ? -22.871 -0.828 2.588 1.00 66.38 213 GLU A CA 1
ATOM 1664 C C . GLU A 1 213 ? -23.160 -2.106 1.776 1.00 66.38 213 GLU A C 1
ATOM 1666 O O . GLU A 1 213 ? -22.693 -3.196 2.092 1.00 66.38 213 GLU A O 1
ATOM 1671 N N . GLU A 1 214 ? -23.885 -1.970 0.657 1.00 47.53 214 GLU A N 1
ATOM 1672 C CA . GLU A 1 214 ? -24.341 -3.103 -0.169 1.00 47.53 214 GLU A CA 1
ATOM 1673 C C . GLU A 1 214 ? -23.226 -3.954 -0.821 1.00 47.53 214 GLU A C 1
ATOM 1675 O O . GLU A 1 214 ? -23.551 -5.030 -1.316 1.00 47.53 214 GLU A O 1
ATOM 1680 N N . ASN A 1 215 ? -21.947 -3.531 -0.880 1.00 42.91 215 ASN A N 1
ATOM 1681 C CA . ASN A 1 215 ? -20.896 -4.294 -1.597 1.00 42.91 215 ASN A CA 1
ATOM 1682 C C . ASN A 1 215 ? -19.411 -3.951 -1.291 1.00 42.91 215 ASN A C 1
ATOM 1684 O O . ASN A 1 215 ? -18.537 -4.181 -2.133 1.00 42.91 215 ASN A O 1
ATOM 1688 N N . SER A 1 216 ? -19.058 -3.442 -0.109 1.00 44.22 216 SER A N 1
ATOM 1689 C CA . SER A 1 216 ? -17.645 -3.187 0.235 1.00 44.22 216 SER A CA 1
ATOM 1690 C C . SER A 1 216 ? -17.378 -3.262 1.734 1.00 44.22 216 SER A C 1
ATOM 1692 O O . SER A 1 216 ? -18.239 -2.927 2.536 1.00 44.22 216 SER A O 1
ATOM 1694 N N . SER A 1 217 ? -16.164 -3.676 2.126 1.00 44.16 217 SER A N 1
ATOM 1695 C CA . SER A 1 217 ? -15.637 -3.290 3.441 1.00 44.16 217 SER A CA 1
ATOM 1696 C C . SER A 1 217 ? -15.713 -1.762 3.546 1.00 44.16 217 SER A C 1
ATOM 1698 O O . SER A 1 217 ? -15.242 -1.114 2.601 1.00 44.16 217 SER A O 1
ATOM 1700 N N . PRO A 1 218 ? -16.254 -1.191 4.638 1.00 42.41 218 PRO A N 1
ATOM 1701 C CA . PRO A 1 218 ? -16.414 0.238 4.797 1.00 42.41 218 PRO A CA 1
ATOM 1702 C C . PRO A 1 218 ? -15.114 0.936 4.485 1.00 42.41 218 PRO A C 1
ATOM 1704 O O . PRO A 1 218 ? -14.046 0.562 4.982 1.00 42.41 218 PRO A O 1
ATOM 1707 N N . ALA A 1 219 ? -15.191 1.944 3.616 1.00 40.34 219 ALA A N 1
ATOM 1708 C CA . ALA A 1 219 ? -14.094 2.881 3.500 1.00 40.34 219 ALA A CA 1
ATOM 1709 C C . ALA A 1 219 ? -13.884 3.452 4.910 1.00 40.34 219 ALA A C 1
ATOM 1711 O O . ALA A 1 219 ? -14.833 4.016 5.453 1.00 40.34 219 ALA A O 1
ATOM 1712 N N . PRO A 1 220 ? -12.697 3.285 5.524 1.00 42.31 220 PRO A N 1
ATOM 1713 C CA . PRO A 1 220 ? -12.481 3.742 6.885 1.00 42.31 220 PRO A CA 1
ATOM 1714 C C . PRO A 1 220 ? -12.733 5.250 6.939 1.00 42.31 220 PRO A C 1
ATOM 1716 O O . PRO A 1 220 ? -11.974 6.038 6.365 1.00 42.31 220 PRO A O 1
ATOM 1719 N N . ASP A 1 221 ? -13.849 5.641 7.558 1.00 40.28 221 ASP A N 1
ATOM 1720 C CA . ASP A 1 221 ? -14.154 7.038 7.819 1.00 40.28 221 ASP A CA 1
ATOM 1721 C C . ASP A 1 221 ? -13.139 7.541 8.853 1.00 40.28 221 ASP A C 1
ATOM 1723 O O . ASP A 1 221 ? -12.938 6.945 9.918 1.00 40.28 221 ASP A O 1
ATOM 1727 N N . LYS A 1 222 ? -12.473 8.654 8.525 1.00 38.81 222 LYS A N 1
ATOM 1728 C CA . LYS A 1 222 ? -11.423 9.280 9.344 1.00 38.81 222 LYS A CA 1
ATOM 1729 C C . LYS A 1 222 ? -11.931 9.696 10.734 1.00 38.81 222 LYS A C 1
ATOM 1731 O O . LYS A 1 222 ? -11.131 10.036 11.604 1.00 38.81 222 LYS A O 1
ATOM 1736 N N . SER A 1 223 ? -13.244 9.676 10.963 1.00 41.34 223 SER A N 1
ATOM 1737 C CA . SER A 1 223 ? -13.880 9.990 12.240 1.00 41.34 223 SER A CA 1
ATOM 1738 C C . SER A 1 223 ? -13.849 8.864 13.285 1.00 41.34 223 SER A C 1
ATOM 1740 O O . SER A 1 223 ? -14.295 9.108 14.405 1.00 41.34 223 SER A O 1
ATOM 1742 N N . PHE A 1 224 ? -13.341 7.665 12.957 1.00 39.44 224 PHE A N 1
ATOM 1743 C CA . PHE A 1 224 ? -13.372 6.495 13.853 1.00 39.44 224 PHE A CA 1
ATOM 1744 C C . PHE A 1 224 ? -12.007 5.828 14.104 1.00 39.44 224 PHE A C 1
ATOM 1746 O O . PHE A 1 224 ? -11.933 4.615 14.284 1.00 39.44 224 PHE A O 1
ATOM 1753 N N . GLY A 1 225 ? -10.913 6.591 14.198 1.00 45.31 225 GLY A N 1
ATOM 1754 C CA . GLY A 1 225 ? -9.619 6.068 14.675 1.00 45.31 225 GLY A CA 1
ATOM 1755 C C . GLY A 1 225 ? -9.095 4.845 13.909 1.00 45.31 225 GLY A C 1
ATOM 1756 O O . GLY A 1 225 ? -8.567 3.914 14.517 1.00 45.31 225 GLY A O 1
ATOM 1757 N N . THR A 1 226 ? -9.287 4.830 12.595 1.00 55.16 226 THR A N 1
ATOM 1758 C CA . THR A 1 226 ? -8.745 3.826 11.678 1.00 55.16 226 THR A CA 1
ATOM 1759 C C . THR A 1 226 ? -7.290 4.149 11.347 1.00 55.16 226 THR A C 1
ATOM 1761 O O . THR A 1 226 ? -6.898 5.317 11.363 1.00 55.16 226 THR A O 1
ATOM 1764 N N . ALA A 1 227 ? -6.490 3.134 11.008 1.00 66.88 227 ALA A N 1
ATOM 1765 C CA . ALA A 1 227 ? -5.141 3.353 10.491 1.00 66.88 227 ALA A CA 1
ATOM 1766 C C . ALA A 1 227 ? -5.165 4.335 9.302 1.00 66.88 227 ALA A C 1
ATOM 1768 O O . ALA A 1 227 ? -6.085 4.312 8.480 1.00 66.88 227 ALA A O 1
ATOM 1769 N N . GLY A 1 228 ? -4.151 5.194 9.220 1.00 83.06 228 GLY A N 1
ATOM 1770 C CA . GLY A 1 228 ? -3.918 6.069 8.080 1.00 83.06 228 GLY A CA 1
ATOM 1771 C C . GLY A 1 228 ? -3.596 5.281 6.809 1.00 83.06 228 GLY A C 1
ATOM 1772 O O . GLY A 1 228 ? -3.558 4.047 6.778 1.00 83.06 228 GLY A O 1
ATOM 1773 N N . VAL A 1 229 ? -3.335 6.006 5.729 1.00 91.81 229 VAL A N 1
ATOM 1774 C CA . VAL A 1 229 ? -3.096 5.437 4.400 1.00 91.81 229 VAL A CA 1
ATOM 1775 C C . VAL A 1 229 ? -1.642 5.644 3.982 1.00 91.81 229 VAL A C 1
ATOM 1777 O O . VAL A 1 229 ? -1.086 6.732 4.141 1.00 91.81 229 VAL A O 1
ATOM 1780 N N . LEU A 1 230 ? -1.033 4.614 3.385 1.00 97.81 230 LEU A N 1
ATOM 1781 C CA . LEU A 1 230 ? 0.224 4.762 2.652 1.00 97.81 230 LEU A CA 1
ATOM 1782 C C . LEU A 1 230 ? -0.071 5.131 1.194 1.00 97.81 230 LEU A C 1
ATOM 1784 O O . LEU A 1 230 ? -0.624 4.332 0.442 1.00 97.81 230 LEU A O 1
ATOM 1788 N N . TYR A 1 231 ? 0.344 6.314 0.763 1.00 98.44 231 TYR A N 1
ATOM 1789 C CA . TYR A 1 231 ? 0.282 6.750 -0.627 1.00 98.44 231 TYR A CA 1
ATOM 1790 C C . TYR A 1 231 ? 1.625 6.518 -1.314 1.00 98.44 231 TYR A C 1
ATOM 1792 O O . TYR A 1 231 ? 2.650 7.018 -0.860 1.00 98.44 231 TYR A O 1
ATOM 1800 N N . LEU A 1 232 ? 1.626 5.810 -2.440 1.00 98.38 232 LEU A N 1
ATOM 1801 C CA . LEU A 1 232 ? 2.811 5.685 -3.291 1.00 98.38 232 LEU A CA 1
ATOM 1802 C C . LEU A 1 232 ? 2.768 6.821 -4.305 1.00 98.38 232 LEU A C 1
ATOM 1804 O O . LEU A 1 232 ? 1.927 6.798 -5.207 1.00 98.38 232 LEU A O 1
ATOM 1808 N N . VAL A 1 233 ? 3.609 7.840 -4.122 1.00 98.44 233 VAL A N 1
ATOM 1809 C CA . VAL A 1 233 ? 3.560 9.067 -4.923 1.00 98.44 233 VAL A CA 1
ATOM 1810 C C . VAL A 1 233 ? 4.802 9.161 -5.804 1.00 98.44 233 VAL A C 1
ATOM 1812 O O . VAL A 1 233 ? 5.895 9.380 -5.285 1.00 98.44 233 VAL A O 1
ATOM 1815 N N . PRO A 1 234 ? 4.661 9.027 -7.134 1.00 98.12 234 PRO A N 1
ATOM 1816 C CA . PRO A 1 234 ? 5.782 9.210 -8.034 1.00 98.12 234 PRO A CA 1
ATOM 1817 C C . PRO A 1 234 ? 6.277 10.655 -8.051 1.00 98.12 234 PRO A C 1
ATOM 1819 O O . PRO A 1 234 ? 5.493 11.598 -7.900 1.00 98.12 234 PRO A O 1
ATOM 1822 N N . THR A 1 235 ? 7.572 10.820 -8.292 1.00 97.56 235 THR A N 1
ATOM 1823 C CA . THR A 1 235 ? 8.247 12.112 -8.445 1.00 97.56 235 THR A CA 1
ATOM 1824 C C . THR A 1 235 ? 8.722 12.304 -9.889 1.00 97.56 235 THR A C 1
ATOM 1826 O O . THR A 1 235 ? 8.885 11.329 -10.630 1.00 97.56 235 THR A O 1
ATOM 1829 N N . PRO A 1 236 ? 8.918 13.552 -10.350 1.00 97.25 236 PRO A N 1
ATOM 1830 C CA . PRO A 1 236 ? 9.468 13.806 -11.677 1.00 97.25 236 PRO A CA 1
ATOM 1831 C C . PRO A 1 236 ? 10.806 13.106 -11.944 1.00 97.25 236 PRO A C 1
ATOM 1833 O O . PRO A 1 236 ? 11.656 13.041 -11.062 1.00 97.25 236 PRO A O 1
ATOM 1836 N N . ILE A 1 237 ? 11.023 12.655 -13.183 1.00 96.12 237 ILE A N 1
ATOM 1837 C CA . ILE A 1 237 ? 12.273 11.987 -13.610 1.00 96.12 237 ILE A CA 1
ATOM 1838 C C . ILE A 1 237 ? 13.286 12.937 -14.276 1.00 96.12 237 ILE A C 1
ATOM 1840 O O . ILE A 1 237 ? 14.340 12.511 -14.747 1.00 96.12 237 ILE A O 1
ATOM 1844 N N . GLY A 1 238 ? 12.982 14.235 -14.319 1.00 93.31 238 GLY A N 1
ATOM 1845 C CA . GLY A 1 238 ? 13.842 15.233 -14.953 1.00 93.31 238 GLY A CA 1
ATOM 1846 C C . GLY A 1 238 ? 13.187 16.599 -15.142 1.00 93.31 238 GLY A C 1
ATOM 1847 O O . GLY A 1 238 ? 13.862 17.614 -14.964 1.00 93.31 238 GLY A O 1
ATOM 1848 N N . ASN A 1 239 ? 11.882 16.634 -15.427 1.00 95.44 239 ASN A N 1
ATOM 1849 C CA . ASN A 1 239 ? 11.115 17.870 -15.590 1.00 95.44 239 ASN A CA 1
ATOM 1850 C C . ASN A 1 239 ? 10.098 18.081 -14.464 1.00 95.44 239 ASN A C 1
ATOM 1852 O O . ASN A 1 239 ? 9.167 17.302 -14.301 1.00 95.44 239 ASN A O 1
ATOM 1856 N N . LEU A 1 240 ? 10.224 19.182 -13.719 1.00 93.62 240 LEU A N 1
ATOM 1857 C CA . LEU A 1 240 ? 9.313 19.507 -12.616 1.00 93.62 240 LEU A CA 1
ATOM 1858 C C . LEU A 1 240 ? 7.846 19.666 -13.051 1.00 93.62 240 LEU A C 1
ATOM 1860 O O . LEU A 1 240 ? 6.964 19.499 -12.213 1.00 93.62 240 LEU A O 1
ATOM 1864 N N . GLU A 1 241 ? 7.573 19.936 -14.330 1.00 93.19 241 GLU A N 1
ATOM 1865 C CA . GLU A 1 241 ? 6.211 20.026 -14.877 1.00 93.19 241 GLU A CA 1
ATOM 1866 C C . GLU A 1 241 ? 5.483 18.673 -14.946 1.00 93.19 241 GLU A C 1
ATOM 1868 O O . GLU A 1 241 ? 4.255 18.646 -15.016 1.00 93.19 241 GLU A O 1
ATOM 1873 N N . ASP A 1 242 ? 6.202 17.550 -14.839 1.00 95.81 242 ASP A N 1
ATOM 1874 C CA . ASP A 1 242 ? 5.606 16.207 -14.851 1.00 95.81 242 ASP A CA 1
ATOM 1875 C C . ASP A 1 242 ? 4.879 15.856 -13.539 1.00 95.81 242 ASP A C 1
ATOM 1877 O O . ASP A 1 242 ? 4.305 14.769 -13.392 1.00 95.81 242 ASP A O 1
ATOM 1881 N N . ILE A 1 243 ? 4.881 16.768 -12.561 1.00 95.12 243 ILE A N 1
ATOM 1882 C CA . ILE A 1 243 ? 4.112 16.601 -11.333 1.00 95.12 243 ILE A CA 1
ATOM 1883 C C . ILE A 1 243 ? 2.621 16.845 -11.584 1.00 95.12 243 ILE A C 1
ATOM 1885 O O . ILE A 1 243 ? 2.154 17.951 -11.855 1.00 95.12 243 ILE A O 1
ATOM 1889 N N . SER A 1 244 ? 1.826 15.786 -11.453 1.00 96.00 244 SER A N 1
ATOM 1890 C CA . SER A 1 244 ? 0.378 15.886 -11.628 1.00 96.00 244 SER A CA 1
ATOM 1891 C C . SER A 1 244 ? -0.292 16.653 -10.481 1.00 96.00 244 SER A C 1
ATOM 1893 O O . SER A 1 244 ? 0.148 16.634 -9.325 1.00 96.00 244 SER A O 1
ATOM 1895 N N . GLY A 1 245 ? -1.458 17.241 -10.763 1.00 95.00 245 GLY A N 1
ATOM 1896 C CA . GLY A 1 245 ? -2.280 17.880 -9.732 1.00 95.00 245 GLY A CA 1
ATOM 1897 C C . GLY A 1 245 ? -2.701 16.923 -8.606 1.00 95.00 245 GLY A C 1
ATOM 1898 O O . GLY A 1 245 ? -2.857 17.359 -7.466 1.00 95.00 245 GLY A O 1
ATOM 1899 N N . ARG A 1 246 ? -2.847 15.618 -8.891 1.00 95.62 246 ARG A N 1
ATOM 1900 C CA . ARG A 1 246 ? -3.166 14.605 -7.872 1.00 95.62 246 ARG A CA 1
ATOM 1901 C C . ARG A 1 246 ? -1.976 14.344 -6.949 1.00 95.62 246 ARG A C 1
ATOM 1903 O O . ARG A 1 246 ? -2.182 14.314 -5.744 1.00 95.62 246 ARG A O 1
ATOM 1910 N N . MET A 1 247 ? -0.756 14.234 -7.481 1.0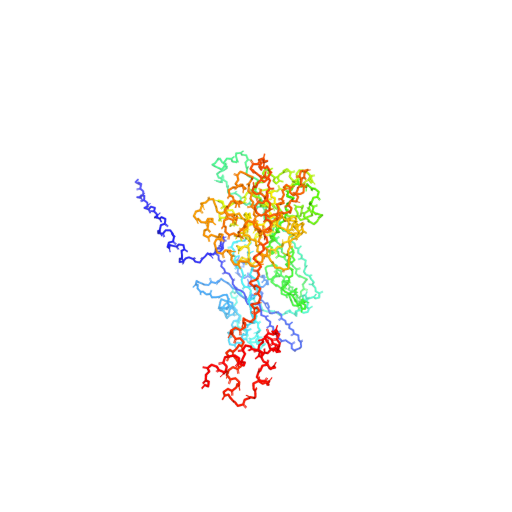0 97.81 247 MET A N 1
ATOM 1911 C CA . MET A 1 247 ? 0.455 14.096 -6.654 1.00 97.81 247 MET A CA 1
ATOM 1912 C C . MET A 1 247 ? 0.609 15.271 -5.703 1.00 97.81 247 MET A C 1
ATOM 1914 O O . MET A 1 247 ? 0.777 15.062 -4.507 1.00 97.81 247 MET A O 1
ATOM 1918 N N . ARG A 1 248 ? 0.488 16.503 -6.221 1.00 96.94 248 ARG A N 1
ATOM 1919 C CA . ARG A 1 248 ? 0.597 17.713 -5.401 1.00 96.94 248 ARG A CA 1
ATOM 1920 C C . ARG A 1 248 ? -0.418 17.708 -4.262 1.00 96.94 248 ARG A C 1
ATOM 1922 O O . ARG A 1 248 ? -0.026 17.882 -3.115 1.00 96.94 248 ARG A O 1
ATOM 1929 N N . LYS A 1 249 ? -1.696 17.451 -4.570 1.00 95.94 249 LYS A N 1
ATOM 1930 C CA . LYS A 1 249 ? -2.769 17.371 -3.564 1.00 95.94 249 LYS A CA 1
ATOM 1931 C C . LYS A 1 249 ? -2.516 16.273 -2.533 1.00 95.94 249 LYS A C 1
ATOM 1933 O O . LYS A 1 249 ? -2.760 16.490 -1.355 1.00 95.94 249 LYS A O 1
ATOM 1938 N N . THR A 1 250 ? -2.016 15.109 -2.950 1.00 96.25 250 THR A N 1
ATOM 1939 C CA . THR A 1 250 ? -1.672 14.025 -2.022 1.00 96.25 250 THR A CA 1
ATOM 1940 C C . THR A 1 250 ? -0.518 14.428 -1.106 1.00 96.25 250 THR A C 1
ATOM 1942 O O . THR A 1 250 ? -0.663 14.336 0.107 1.00 96.25 250 THR A O 1
ATOM 1945 N N . LEU A 1 251 ? 0.588 14.949 -1.648 1.00 97.06 251 LEU A N 1
ATOM 1946 C CA . LEU A 1 251 ? 1.729 15.420 -0.849 1.00 97.06 251 LEU A CA 1
ATOM 1947 C C . LEU A 1 251 ? 1.345 16.562 0.101 1.00 97.06 251 LEU A C 1
ATOM 1949 O O . LEU A 1 251 ? 1.910 16.675 1.184 1.00 97.06 251 LEU A O 1
ATOM 1953 N N . GLU A 1 252 ? 0.384 17.400 -0.289 1.00 95.19 252 GLU A N 1
ATOM 1954 C CA . GLU A 1 252 ? -0.188 18.456 0.547 1.00 95.19 252 GLU A CA 1
ATOM 1955 C C . GLU A 1 252 ? -1.121 17.919 1.643 1.00 95.19 252 GLU A C 1
ATOM 1957 O O . GLU A 1 252 ? -1.186 18.515 2.716 1.00 95.19 252 GLU A O 1
ATOM 1962 N N . ALA A 1 253 ? -1.811 16.801 1.421 1.00 92.44 253 ALA A N 1
ATOM 1963 C CA . ALA A 1 253 ? -2.785 16.251 2.362 1.00 92.44 253 ALA A CA 1
ATOM 1964 C C . ALA A 1 253 ? -2.172 15.333 3.431 1.00 92.44 253 ALA A C 1
ATOM 1966 O O . ALA A 1 253 ? -2.661 15.330 4.555 1.00 92.44 253 ALA A O 1
ATOM 1967 N N . VAL A 1 254 ? -1.115 14.579 3.107 1.00 95.38 254 VAL A N 1
ATOM 1968 C CA . VAL A 1 254 ? -0.494 13.623 4.048 1.00 95.38 254 VAL A CA 1
ATOM 1969 C C . VAL A 1 254 ? 0.166 14.315 5.244 1.00 95.38 254 VAL A C 1
ATOM 1971 O O . VAL A 1 254 ? 0.650 15.448 5.133 1.00 95.38 254 VAL A O 1
ATOM 1974 N N . ASP A 1 255 ? 0.250 13.625 6.378 1.00 93.88 255 ASP A N 1
ATOM 1975 C CA . ASP A 1 255 ? 0.870 14.144 7.603 1.00 93.88 255 ASP A CA 1
ATOM 1976 C C . ASP A 1 255 ? 2.400 14.174 7.498 1.00 93.88 255 ASP A C 1
ATOM 1978 O O . ASP A 1 255 ? 3.065 15.102 7.977 1.00 93.88 255 ASP A O 1
ATOM 1982 N N . PHE A 1 256 ? 2.982 13.178 6.823 1.00 96.38 256 PHE A N 1
ATOM 1983 C CA . PHE A 1 256 ? 4.421 13.101 6.594 1.00 96.38 256 PHE A CA 1
ATOM 1984 C C . PHE A 1 256 ? 4.791 12.363 5.309 1.00 96.38 256 PHE A C 1
ATOM 1986 O O . PHE A 1 256 ? 3.995 11.641 4.710 1.00 96.38 256 PHE A O 1
ATOM 1993 N N . ILE A 1 257 ? 6.041 12.552 4.894 1.00 98.12 257 ILE A N 1
ATOM 1994 C CA . ILE A 1 257 ? 6.604 11.966 3.683 1.00 98.12 257 ILE A CA 1
ATOM 1995 C C . ILE A 1 257 ? 7.797 11.091 4.073 1.00 98.12 257 ILE A C 1
ATOM 1997 O O . ILE A 1 257 ? 8.750 11.574 4.688 1.00 98.12 257 ILE A O 1
ATOM 2001 N N . ALA A 1 258 ? 7.742 9.813 3.715 1.00 97.19 258 ALA A N 1
ATOM 2002 C CA . ALA A 1 258 ? 8.890 8.920 3.697 1.00 97.19 258 ALA A CA 1
ATOM 2003 C C . ALA A 1 258 ? 9.620 9.096 2.358 1.00 97.19 258 ALA A C 1
ATOM 2005 O O . ALA A 1 258 ? 9.025 8.905 1.301 1.00 97.19 258 ALA A O 1
ATOM 2006 N N . ALA A 1 259 ? 10.884 9.501 2.403 1.00 96.25 259 ALA A N 1
ATOM 2007 C CA . ALA A 1 259 ? 11.676 9.846 1.229 1.00 96.25 259 ALA A CA 1
ATOM 2008 C C . ALA A 1 259 ? 13.011 9.100 1.217 1.00 96.25 259 ALA A C 1
ATOM 2010 O O . ALA A 1 259 ? 13.660 8.999 2.262 1.00 96.25 259 ALA A O 1
ATOM 2011 N N . GLU A 1 260 ? 13.438 8.662 0.034 1.00 94.44 260 GLU A N 1
ATOM 2012 C CA . GLU A 1 260 ? 14.774 8.101 -0.205 1.00 94.44 260 GLU A CA 1
ATOM 2013 C C . GLU A 1 260 ? 15.880 9.091 0.192 1.00 94.44 260 GLU A C 1
ATOM 2015 O O . GLU A 1 260 ? 16.532 8.898 1.226 1.00 94.44 260 GLU A O 1
ATOM 2020 N N . ASP A 1 261 ? 16.017 10.206 -0.536 1.00 94.25 261 ASP A N 1
ATOM 2021 C CA . ASP A 1 261 ? 16.818 11.356 -0.118 1.00 94.25 261 ASP A CA 1
ATOM 2022 C C . ASP A 1 261 ? 15.923 12.554 0.237 1.00 94.25 261 ASP A C 1
ATOM 2024 O O . ASP A 1 261 ? 15.283 13.217 -0.594 1.00 94.25 261 ASP A O 1
ATOM 2028 N N . THR A 1 262 ? 15.921 12.899 1.525 1.00 94.00 262 THR A N 1
ATOM 2029 C CA . THR A 1 262 ? 15.151 14.032 2.050 1.00 94.00 262 THR A CA 1
ATOM 2030 C C . THR A 1 262 ? 15.615 15.372 1.477 1.00 94.00 262 THR A C 1
ATOM 2032 O O . THR A 1 262 ? 14.814 16.301 1.381 1.00 94.00 262 THR A O 1
ATOM 2035 N N . ARG A 1 263 ? 16.875 15.495 1.037 1.00 93.19 263 ARG A N 1
ATOM 2036 C CA . ARG A 1 263 ? 17.428 16.724 0.444 1.00 93.19 263 ARG A CA 1
ATOM 2037 C C . ARG A 1 263 ? 16.916 16.941 -0.974 1.00 93.19 263 ARG A C 1
ATOM 2039 O O . ARG A 1 263 ? 16.685 18.087 -1.360 1.00 93.19 263 ARG A O 1
ATOM 2046 N N . ILE A 1 264 ? 16.747 15.867 -1.746 1.00 94.06 264 ILE A N 1
ATOM 2047 C CA . ILE A 1 264 ? 16.170 15.920 -3.097 1.00 94.06 264 ILE A CA 1
ATOM 2048 C C . ILE A 1 264 ? 14.683 16.242 -2.988 1.00 94.06 264 ILE A C 1
ATOM 2050 O O . ILE A 1 264 ? 14.217 17.226 -3.568 1.00 94.06 264 ILE A O 1
ATOM 2054 N N . THR A 1 265 ? 13.976 15.506 -2.132 1.00 96.44 265 THR A N 1
ATOM 2055 C CA . THR A 1 265 ? 12.547 15.719 -1.882 1.00 96.44 265 THR A CA 1
ATOM 2056 C C . THR A 1 265 ? 12.256 17.140 -1.388 1.00 96.44 265 THR A C 1
ATOM 2058 O O . THR A 1 265 ? 11.302 17.771 -1.840 1.00 96.44 265 THR A O 1
ATOM 2061 N N . LEU A 1 266 ? 13.107 17.712 -0.528 1.00 95.94 266 LEU A N 1
ATOM 2062 C CA . LEU A 1 266 ? 12.941 19.088 -0.048 1.00 95.94 266 LEU A CA 1
ATOM 2063 C C . LEU A 1 266 ? 12.968 20.125 -1.184 1.00 95.94 266 LEU A C 1
ATOM 2065 O O . LEU A 1 266 ? 12.207 21.091 -1.144 1.00 95.94 266 LEU A O 1
ATOM 2069 N N . LYS A 1 267 ? 13.799 19.936 -2.219 1.00 94.12 267 LYS A N 1
ATOM 2070 C CA . LYS A 1 267 ? 13.821 20.834 -3.390 1.00 94.12 267 LYS A CA 1
ATOM 2071 C C . LYS A 1 267 ? 12.500 20.780 -4.157 1.00 94.12 267 LYS A C 1
ATOM 2073 O O . LYS A 1 267 ? 11.981 21.829 -4.535 1.00 94.12 267 LYS A O 1
ATOM 2078 N N . LEU A 1 268 ? 11.945 19.579 -4.332 1.00 95.12 268 LEU A N 1
ATOM 2079 C CA . LEU A 1 268 ? 10.649 19.368 -4.977 1.00 95.12 268 LEU A CA 1
ATOM 2080 C C . LEU A 1 268 ? 9.512 20.033 -4.182 1.00 95.12 268 LEU A C 1
ATOM 2082 O O . LEU A 1 268 ? 8.700 20.763 -4.751 1.00 95.12 268 LEU A O 1
ATOM 2086 N N . LEU A 1 269 ? 9.489 19.856 -2.857 1.00 96.12 269 LEU A N 1
ATOM 2087 C CA . LEU A 1 269 ? 8.501 20.501 -1.984 1.00 96.12 269 LEU A CA 1
ATOM 2088 C C . LEU A 1 269 ? 8.597 22.030 -2.030 1.00 96.12 269 LEU A C 1
ATOM 2090 O O . LEU A 1 269 ? 7.570 22.699 -2.144 1.00 96.12 269 LEU A O 1
ATOM 2094 N N . ASN A 1 270 ? 9.815 22.580 -2.019 1.00 94.81 270 ASN A N 1
ATOM 2095 C CA . ASN A 1 270 ? 10.042 24.022 -2.129 1.00 94.81 270 ASN A CA 1
ATOM 2096 C C . ASN A 1 270 ? 9.521 24.587 -3.455 1.00 94.81 270 ASN A C 1
ATOM 2098 O O . ASN A 1 270 ? 8.887 25.640 -3.452 1.00 94.81 270 ASN A O 1
ATOM 2102 N N . HIS A 1 271 ? 9.732 23.881 -4.571 1.00 93.06 271 HIS A N 1
ATOM 2103 C CA . HIS A 1 271 ? 9.188 24.277 -5.873 1.00 93.06 271 HIS A CA 1
ATOM 2104 C C . HIS A 1 271 ? 7.651 24.343 -5.864 1.00 93.06 271 HIS A C 1
ATOM 2106 O O . HIS A 1 271 ? 7.064 25.249 -6.448 1.00 93.06 271 HIS A O 1
ATOM 2112 N N . MET A 1 272 ? 6.992 23.430 -5.145 1.00 93.81 272 MET A N 1
ATOM 2113 C CA . MET A 1 272 ? 5.534 23.426 -4.985 1.00 93.81 272 MET A CA 1
ATOM 2114 C C . MET A 1 272 ? 5.009 24.361 -3.885 1.00 93.81 272 MET A C 1
ATOM 2116 O O . MET A 1 272 ? 3.789 24.479 -3.738 1.00 93.81 272 MET A O 1
ATOM 2120 N N . GLY A 1 273 ? 5.888 24.987 -3.096 1.00 94.38 273 GLY A N 1
ATOM 2121 C CA . GLY A 1 273 ? 5.513 25.788 -1.928 1.00 94.38 273 GLY A CA 1
ATOM 2122 C C . GLY A 1 273 ? 4.953 24.974 -0.754 1.00 94.38 273 GLY A C 1
ATOM 2123 O O . GLY A 1 273 ? 4.204 25.518 0.054 1.00 94.38 273 GLY A O 1
ATOM 2124 N N . LEU A 1 274 ? 5.282 23.681 -0.653 1.00 94.25 274 LEU A N 1
ATOM 2125 C CA . LEU A 1 274 ? 4.790 22.785 0.398 1.00 94.25 274 LEU A CA 1
ATOM 2126 C C . LEU A 1 274 ? 5.789 22.659 1.556 1.00 94.25 274 LEU A C 1
ATOM 2128 O O . LEU A 1 274 ? 7.002 22.621 1.355 1.00 94.25 274 LEU A O 1
ATOM 2132 N N . LYS A 1 275 ? 5.269 22.535 2.782 1.00 93.56 275 LYS A N 1
ATOM 2133 C CA . LYS A 1 275 ? 6.049 22.228 3.992 1.00 93.56 275 LYS A CA 1
ATOM 2134 C C . LYS A 1 275 ? 5.496 20.967 4.642 1.00 93.56 275 LYS A C 1
ATOM 2136 O O . LYS A 1 275 ? 4.330 20.945 5.031 1.00 93.56 275 LYS A O 1
ATOM 2141 N N . LYS A 1 276 ? 6.325 19.929 4.756 1.00 91.88 276 LYS A N 1
ATOM 2142 C CA . LYS A 1 276 ? 5.937 18.621 5.301 1.00 91.88 276 LYS A CA 1
ATOM 2143 C C . LYS A 1 276 ? 7.037 18.017 6.162 1.00 91.88 276 LYS A C 1
ATOM 2145 O O . LYS A 1 276 ? 8.215 18.311 5.969 1.00 91.88 276 LYS A O 1
ATOM 2150 N N . SER A 1 277 ? 6.637 17.177 7.118 1.00 93.31 277 SER A N 1
ATOM 2151 C CA . SER A 1 277 ? 7.570 16.369 7.905 1.00 93.31 277 SER A CA 1
ATOM 2152 C C . SER A 1 277 ? 8.187 15.300 7.003 1.00 93.31 277 SER A C 1
ATOM 2154 O O . SER A 1 277 ? 7.456 14.553 6.356 1.00 93.31 277 SER A O 1
ATOM 2156 N N . LEU A 1 278 ? 9.519 15.245 6.946 1.00 94.62 278 LEU A N 1
ATOM 2157 C CA . LEU A 1 278 ? 10.269 14.281 6.142 1.00 94.62 278 LEU A CA 1
ATOM 2158 C C . LEU A 1 278 ? 10.890 13.212 7.040 1.00 94.62 278 LEU A C 1
ATOM 2160 O O . LEU A 1 278 ? 11.511 13.526 8.055 1.00 94.62 278 LEU A O 1
ATOM 2164 N N . VAL A 1 279 ? 10.756 11.954 6.633 1.00 92.50 279 VAL A N 1
ATOM 2165 C CA . VAL A 1 279 ? 11.409 10.790 7.237 1.00 92.50 279 VAL A CA 1
ATOM 2166 C C . VAL A 1 279 ? 12.266 10.134 6.168 1.00 92.50 279 VAL A C 1
ATOM 2168 O O . VAL A 1 279 ? 11.799 9.913 5.058 1.00 92.50 279 VAL A O 1
ATOM 2171 N N . SER A 1 280 ? 13.516 9.814 6.492 1.00 91.88 280 SER A N 1
ATOM 2172 C CA . SER A 1 280 ? 14.393 9.111 5.556 1.00 91.88 280 SER A CA 1
ATOM 2173 C C . SER A 1 280 ? 14.083 7.610 5.533 1.00 91.88 280 SER A C 1
ATOM 2175 O O . SER A 1 280 ? 14.022 6.964 6.586 1.00 91.88 280 SER A O 1
ATOM 2177 N N . TYR A 1 281 ? 13.894 7.063 4.333 1.00 90.69 281 TYR A N 1
ATOM 2178 C CA . TYR A 1 281 ? 13.608 5.654 4.081 1.00 90.69 281 TYR A CA 1
ATOM 2179 C C . TYR A 1 281 ? 14.341 5.183 2.816 1.00 90.69 281 TYR A C 1
ATOM 2181 O O . TYR A 1 281 ? 13.984 5.566 1.711 1.00 90.69 281 TYR A O 1
ATOM 2189 N N . TYR A 1 282 ? 15.380 4.366 2.989 1.00 85.31 282 TYR A N 1
ATOM 2190 C CA . TYR A 1 282 ? 16.270 3.888 1.925 1.00 85.31 282 TYR A CA 1
ATOM 2191 C C . TYR A 1 282 ? 16.775 2.474 2.244 1.00 85.31 282 TYR A C 1
ATOM 2193 O O . TYR A 1 282 ? 16.761 2.080 3.412 1.00 85.31 282 TYR A O 1
ATOM 2201 N N . ARG A 1 283 ? 17.291 1.743 1.239 1.00 75.62 283 ARG A N 1
ATOM 2202 C CA . ARG A 1 283 ? 17.616 0.294 1.307 1.00 75.62 283 ARG A CA 1
ATOM 2203 C C . ARG A 1 283 ? 18.374 -0.187 2.549 1.00 75.62 283 ARG A C 1
ATOM 2205 O O . ARG A 1 283 ? 18.156 -1.286 3.032 1.00 75.62 283 ARG A O 1
ATOM 2212 N N . HIS A 1 284 ? 19.289 0.610 3.096 1.00 69.38 284 HIS A N 1
ATOM 2213 C CA . HIS A 1 284 ? 20.091 0.191 4.255 1.00 69.38 284 HIS A CA 1
ATOM 2214 C C . HIS A 1 284 ? 19.399 0.398 5.617 1.00 69.38 284 HIS A C 1
ATOM 2216 O O . HIS A 1 284 ? 19.993 0.091 6.647 1.00 69.38 284 HIS A O 1
ATOM 2222 N N . ASN A 1 285 ? 18.179 0.940 5.638 1.00 76.00 285 ASN A N 1
ATOM 2223 C CA . ASN A 1 285 ? 17.415 1.263 6.848 1.00 76.00 285 ASN A CA 1
ATOM 2224 C C . ASN A 1 285 ? 15.939 0.814 6.739 1.00 76.00 285 ASN A C 1
ATOM 2226 O O . ASN A 1 285 ? 15.082 1.284 7.488 1.00 76.00 285 ASN A O 1
ATOM 2230 N N . GLU A 1 286 ? 15.611 -0.068 5.790 1.00 70.81 286 GLU A N 1
ATOM 2231 C CA . GLU A 1 286 ? 14.220 -0.442 5.499 1.00 70.81 286 GLU A CA 1
ATOM 2232 C C . GLU A 1 286 ? 13.540 -1.138 6.684 1.00 70.81 286 GLU A C 1
ATOM 2234 O O . GLU A 1 286 ? 12.392 -0.823 6.995 1.00 70.81 286 GLU A O 1
ATOM 2239 N N . GLU A 1 287 ? 14.258 -1.988 7.421 1.00 66.75 287 GLU A N 1
ATOM 2240 C CA . GLU A 1 287 ? 13.694 -2.751 8.540 1.00 66.75 287 GLU A CA 1
ATOM 2241 C C . GLU A 1 287 ? 13.316 -1.855 9.739 1.00 66.75 287 GLU A C 1
ATOM 2243 O O . GLU A 1 287 ? 12.181 -1.890 10.236 1.00 66.75 287 GLU A O 1
ATOM 2248 N N . SER A 1 288 ? 14.238 -0.992 10.183 1.00 68.81 288 SER A N 1
ATOM 2249 C CA . SER A 1 288 ? 14.021 -0.087 11.319 1.00 68.81 288 SER A CA 1
ATOM 2250 C C . SER A 1 288 ? 13.104 1.086 10.981 1.00 68.81 288 SER A C 1
ATOM 2252 O O . SER A 1 288 ? 12.160 1.352 11.737 1.00 68.81 288 SER A O 1
ATOM 2254 N N . SER A 1 289 ? 13.336 1.781 9.859 1.00 75.38 289 SER A N 1
ATOM 2255 C CA . SER A 1 289 ? 12.473 2.897 9.450 1.00 75.38 289 SER A CA 1
ATOM 2256 C C . SER A 1 289 ? 11.107 2.416 8.976 1.00 75.38 289 SER A C 1
ATOM 2258 O O . SER A 1 289 ? 10.110 3.059 9.297 1.00 75.38 289 SER A O 1
ATOM 2260 N N . GLY A 1 290 ? 11.023 1.281 8.276 1.00 80.38 290 GLY A N 1
ATOM 2261 C CA . GLY A 1 290 ? 9.756 0.725 7.797 1.00 80.38 290 GLY A CA 1
ATOM 2262 C C . GLY A 1 290 ? 8.806 0.412 8.949 1.00 80.38 290 GLY A C 1
ATOM 2263 O O . GLY A 1 290 ? 7.667 0.874 8.954 1.00 80.38 290 GLY A O 1
ATOM 2264 N N . SER A 1 291 ? 9.307 -0.245 9.998 1.00 79.69 291 SER A N 1
ATOM 2265 C CA . SER A 1 291 ? 8.529 -0.505 11.218 1.00 79.69 291 SER A CA 1
ATOM 2266 C C . SER A 1 291 ? 8.058 0.784 11.905 1.00 79.69 291 SER A C 1
ATOM 2268 O O . SER A 1 291 ? 6.940 0.851 12.416 1.00 79.69 291 SER A O 1
ATOM 2270 N N . ALA A 1 292 ? 8.892 1.828 11.933 1.00 79.44 292 ALA A N 1
ATOM 2271 C CA . ALA A 1 292 ? 8.523 3.116 12.520 1.00 79.44 292 ALA A CA 1
ATOM 2272 C C . ALA A 1 292 ? 7.452 3.853 11.698 1.00 79.44 292 ALA A C 1
ATOM 2274 O O . ALA A 1 292 ? 6.534 4.430 12.279 1.00 79.44 292 ALA A O 1
ATOM 2275 N N . ILE A 1 293 ? 7.546 3.803 10.368 1.00 89.19 293 ILE A N 1
ATOM 2276 C CA . ILE A 1 293 ? 6.557 4.374 9.447 1.00 89.19 293 ILE A CA 1
ATOM 2277 C C . ILE A 1 293 ? 5.218 3.650 9.607 1.00 89.19 293 ILE A C 1
ATOM 2279 O O . ILE A 1 293 ? 4.205 4.305 9.832 1.00 89.19 293 ILE A O 1
ATOM 2283 N N . VAL A 1 294 ? 5.224 2.314 9.600 1.00 84.62 294 VAL A N 1
ATOM 2284 C CA . VAL A 1 294 ? 4.027 1.486 9.823 1.00 84.62 294 VAL A CA 1
ATOM 2285 C C . VAL A 1 294 ? 3.346 1.845 11.142 1.00 84.62 294 VAL A C 1
ATOM 2287 O O . VAL A 1 294 ? 2.140 2.062 11.153 1.00 84.62 294 VAL A O 1
ATOM 2290 N N . ARG A 1 295 ? 4.098 1.999 12.242 1.00 79.31 295 ARG A N 1
ATOM 2291 C CA . ARG A 1 295 ? 3.524 2.414 13.537 1.00 79.31 295 ARG A CA 1
ATOM 2292 C C . ARG A 1 295 ? 2.822 3.769 13.476 1.00 79.31 295 ARG A C 1
ATOM 2294 O O . ARG A 1 295 ? 1.764 3.918 14.073 1.00 79.31 295 ARG A O 1
ATOM 2301 N N . ARG A 1 296 ? 3.395 4.750 12.772 1.00 85.38 296 ARG A N 1
ATOM 2302 C CA . ARG A 1 296 ? 2.761 6.069 12.607 1.00 85.38 296 ARG A CA 1
ATOM 2303 C C . ARG A 1 296 ? 1.467 5.967 11.812 1.00 85.38 296 ARG A C 1
ATOM 2305 O O . ARG A 1 296 ? 0.476 6.571 12.202 1.00 85.38 296 ARG A O 1
ATOM 2312 N N . ILE A 1 297 ? 1.473 5.154 10.757 1.00 85.38 297 ILE A N 1
ATOM 2313 C CA . ILE A 1 297 ? 0.285 4.928 9.939 1.00 85.38 297 ILE A CA 1
ATOM 2314 C C . ILE A 1 297 ? -0.801 4.212 10.746 1.00 85.38 297 ILE A C 1
ATOM 2316 O O . ILE A 1 297 ? -1.939 4.663 10.768 1.00 85.38 297 ILE A O 1
ATOM 2320 N N . LEU A 1 298 ? -0.461 3.170 11.508 1.00 75.19 298 LEU A N 1
ATOM 2321 C CA . LEU A 1 298 ? -1.404 2.527 12.436 1.00 75.19 298 LEU A CA 1
ATOM 2322 C C . LEU A 1 298 ? -1.933 3.493 13.507 1.00 75.19 298 LEU A C 1
ATOM 2324 O O . LEU A 1 298 ? -3.073 3.362 13.934 1.00 75.19 298 LEU A O 1
ATOM 2328 N N . GLY A 1 299 ? -1.131 4.485 13.901 1.00 69.38 299 GLY A N 1
ATOM 2329 C CA . GLY A 1 299 ? -1.536 5.580 14.785 1.00 69.38 299 GLY A CA 1
ATOM 2330 C C . GLY A 1 299 ? -2.464 6.622 14.147 1.00 69.38 299 GLY A C 1
ATOM 2331 O O . GLY A 1 299 ? -2.784 7.607 14.807 1.00 69.38 299 GLY A O 1
ATOM 2332 N N . GLY A 1 300 ? -2.881 6.425 12.891 1.00 78.00 300 GLY A N 1
ATOM 2333 C CA . GLY A 1 300 ? -3.821 7.288 12.171 1.00 78.00 300 GLY A CA 1
ATOM 2334 C C . GLY A 1 300 ? -3.178 8.333 11.252 1.00 78.00 300 GLY A C 1
ATOM 2335 O O . GLY A 1 300 ? -3.909 9.092 10.626 1.00 78.00 300 GLY A O 1
ATOM 2336 N N . GLU A 1 301 ? -1.842 8.391 11.148 1.00 86.56 301 GLU A N 1
ATOM 2337 C CA . GLU A 1 301 ? -1.158 9.357 10.271 1.00 86.56 301 GLU A CA 1
ATOM 2338 C C . GLU A 1 301 ? -1.119 8.878 8.807 1.00 86.56 301 GLU A C 1
ATOM 2340 O O . GLU A 1 301 ? -0.668 7.771 8.508 1.00 86.56 301 GLU A O 1
ATOM 2345 N N . ASP A 1 302 ? -1.498 9.738 7.865 1.00 94.00 302 ASP A N 1
ATOM 2346 C CA . ASP A 1 302 ? -1.328 9.487 6.434 1.00 94.00 302 ASP A CA 1
ATOM 2347 C C . ASP A 1 302 ? 0.140 9.707 6.019 1.00 94.00 302 ASP A C 1
ATOM 2349 O O . ASP A 1 302 ? 0.765 10.721 6.350 1.00 94.00 302 ASP A O 1
ATOM 2353 N N . CYS A 1 303 ? 0.692 8.778 5.237 1.00 97.69 303 CYS A N 1
ATOM 2354 C CA . CYS A 1 303 ? 2.080 8.815 4.776 1.00 97.69 303 CYS A CA 1
ATOM 2355 C C . CYS A 1 303 ? 2.154 8.820 3.250 1.00 97.69 303 CYS A C 1
ATOM 2357 O O . CYS A 1 303 ? 1.506 7.999 2.609 1.00 97.69 303 CYS A O 1
ATOM 2359 N N . ALA A 1 304 ? 2.989 9.673 2.654 1.00 98.44 304 ALA A N 1
ATOM 2360 C CA . ALA A 1 304 ? 3.416 9.490 1.265 1.00 98.44 304 ALA A CA 1
ATOM 2361 C C . ALA A 1 304 ? 4.822 8.887 1.208 1.00 98.44 304 ALA A C 1
ATOM 2363 O O . ALA A 1 304 ? 5.746 9.437 1.802 1.00 98.44 304 ALA A O 1
ATOM 2364 N N . LEU A 1 305 ? 4.996 7.802 0.457 1.00 98.31 305 LEU A N 1
ATOM 2365 C CA . LEU A 1 305 ? 6.304 7.302 0.049 1.00 98.31 305 LEU A CA 1
ATOM 2366 C C . LEU A 1 305 ? 6.692 7.935 -1.289 1.00 98.31 305 LEU A C 1
ATOM 2368 O O . LEU A 1 305 ? 5.911 7.884 -2.242 1.00 98.31 305 LEU A O 1
ATOM 2372 N N . VAL A 1 306 ? 7.900 8.491 -1.349 1.00 98.12 306 VAL A N 1
ATOM 2373 C CA . VAL A 1 306 ? 8.517 9.056 -2.556 1.00 98.12 306 VAL A CA 1
ATOM 2374 C C . VAL A 1 306 ? 9.952 8.550 -2.706 1.00 98.12 306 VAL A C 1
ATOM 2376 O O . VAL A 1 306 ? 10.639 8.306 -1.712 1.00 98.12 306 VAL A O 1
ATOM 2379 N N . THR A 1 307 ? 10.415 8.437 -3.946 1.00 95.88 307 THR A N 1
ATOM 2380 C CA . THR A 1 307 ? 11.822 8.169 -4.285 1.00 95.88 307 THR A CA 1
ATOM 2381 C C . THR A 1 307 ? 12.416 9.370 -5.006 1.00 95.88 307 THR A C 1
ATOM 2383 O O . THR A 1 307 ? 11.705 10.339 -5.313 1.00 95.88 307 THR A O 1
ATOM 2386 N N . ASP A 1 308 ? 13.727 9.350 -5.232 1.00 94.75 308 ASP A N 1
ATOM 2387 C CA . ASP A 1 308 ? 14.436 10.503 -5.796 1.00 94.75 308 ASP A CA 1
ATOM 2388 C C . ASP A 1 308 ? 13.911 10.892 -7.185 1.00 94.75 308 ASP A C 1
ATOM 2390 O O . ASP A 1 308 ? 13.860 12.080 -7.517 1.00 94.75 308 ASP A O 1
ATOM 2394 N N . ALA A 1 309 ? 13.478 9.901 -7.967 1.00 94.81 309 ALA A N 1
ATOM 2395 C CA . ALA A 1 309 ? 12.872 10.086 -9.275 1.00 94.81 309 ALA A CA 1
ATOM 2396 C C . ALA A 1 309 ? 11.945 8.916 -9.632 1.00 94.81 309 ALA A C 1
ATOM 2398 O O . ALA A 1 309 ? 12.308 7.752 -9.499 1.00 94.81 309 ALA A O 1
ATOM 2399 N N . GLY A 1 310 ? 10.784 9.214 -10.210 1.00 96.19 310 GLY A N 1
ATOM 2400 C CA . GLY A 1 310 ? 9.896 8.205 -10.775 1.00 96.19 310 GLY A CA 1
ATOM 240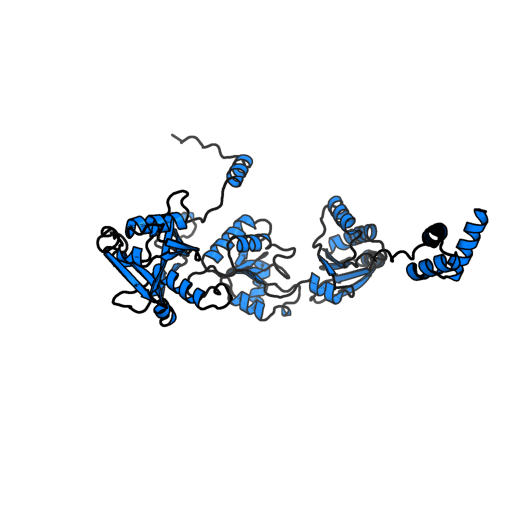1 C C . GLY A 1 310 ? 8.988 7.545 -9.744 1.00 96.19 310 GLY A C 1
ATOM 2402 O O . GLY A 1 310 ? 8.563 8.167 -8.777 1.00 96.19 310 GLY A O 1
ATOM 2403 N N . THR A 1 311 ? 8.592 6.302 -10.017 1.00 97.19 311 THR A N 1
ATOM 2404 C CA . THR A 1 311 ? 7.576 5.589 -9.233 1.00 97.19 311 THR A CA 1
ATOM 2405 C C . THR A 1 311 ? 8.232 4.813 -8.086 1.00 97.19 311 THR A C 1
ATOM 2407 O O . THR A 1 311 ? 9.037 3.927 -8.373 1.00 97.19 311 THR A O 1
ATOM 2410 N N . PRO A 1 312 ? 7.870 5.075 -6.814 1.00 96.25 312 PRO A N 1
ATOM 2411 C CA . PRO A 1 312 ? 8.466 4.387 -5.673 1.00 96.25 312 PRO A CA 1
ATOM 2412 C C . PRO A 1 312 ? 8.160 2.885 -5.678 1.00 96.25 312 PRO A C 1
ATOM 2414 O O . PRO A 1 312 ? 7.183 2.446 -6.289 1.00 96.25 312 PRO A O 1
ATOM 2417 N N . ALA A 1 313 ? 8.977 2.107 -4.959 1.00 93.69 313 ALA A N 1
ATOM 2418 C CA . ALA A 1 313 ? 8.924 0.641 -4.905 1.00 93.69 313 ALA A CA 1
ATOM 2419 C C . ALA A 1 313 ? 9.218 -0.090 -6.237 1.00 93.69 313 ALA A C 1
ATOM 2421 O O . ALA A 1 313 ? 9.046 -1.305 -6.311 1.00 93.69 313 ALA A O 1
ATOM 2422 N N . ILE A 1 314 ? 9.682 0.611 -7.283 1.00 93.81 314 ILE A N 1
ATOM 2423 C CA . ILE A 1 314 ? 10.106 0.015 -8.561 1.00 93.81 314 ILE A CA 1
ATOM 2424 C C . ILE A 1 314 ? 11.575 0.354 -8.811 1.00 93.81 314 ILE A C 1
ATOM 2426 O O . ILE A 1 314 ? 11.896 1.477 -9.171 1.00 93.81 314 ILE A O 1
ATOM 2430 N N . SER A 1 315 ? 12.479 -0.620 -8.647 1.00 87.38 315 SER A N 1
ATOM 2431 C CA . SER A 1 315 ? 13.949 -0.417 -8.661 1.00 87.38 315 SER A CA 1
ATOM 2432 C C . SER A 1 315 ? 14.509 0.527 -7.588 1.00 87.38 315 SER A C 1
ATOM 2434 O O . SER A 1 315 ? 15.725 0.591 -7.432 1.00 87.38 315 SER A O 1
ATOM 2436 N N . ASP A 1 316 ? 13.653 1.155 -6.794 1.00 87.75 316 ASP A N 1
ATOM 2437 C CA . ASP A 1 316 ? 13.970 2.048 -5.683 1.00 87.75 316 ASP A CA 1
ATOM 2438 C C . ASP A 1 316 ? 13.430 1.463 -4.357 1.00 87.75 316 ASP A C 1
ATOM 2440 O O . ASP A 1 316 ? 12.650 0.502 -4.395 1.00 87.75 316 ASP A O 1
ATOM 2444 N N . PRO A 1 317 ? 13.819 1.995 -3.179 1.00 87.44 317 PRO A N 1
ATOM 2445 C CA . PRO A 1 317 ? 13.262 1.568 -1.893 1.00 87.44 317 PRO A CA 1
ATOM 2446 C C . PRO A 1 317 ? 11.725 1.610 -1.872 1.00 87.44 317 PRO A C 1
ATOM 2448 O O . PRO A 1 317 ? 11.102 2.491 -2.473 1.00 87.44 317 PRO A O 1
ATOM 2451 N N . GLY A 1 318 ? 11.098 0.688 -1.135 1.00 92.00 318 GLY A N 1
ATOM 2452 C CA . GLY A 1 318 ? 9.647 0.734 -0.897 1.00 92.00 318 GLY A CA 1
ATOM 2453 C C . GLY A 1 318 ? 8.908 -0.590 -0.976 1.00 92.00 318 GLY A C 1
ATOM 2454 O O . GLY A 1 318 ? 7.855 -0.711 -0.353 1.00 92.00 318 GLY A O 1
ATOM 2455 N N . GLU A 1 319 ? 9.444 -1.578 -1.696 1.00 93.31 319 GLU A N 1
ATOM 2456 C CA . GLU A 1 319 ? 8.820 -2.903 -1.839 1.00 93.31 319 GLU A CA 1
ATOM 2457 C C . GLU A 1 319 ? 8.522 -3.523 -0.465 1.00 93.31 319 GLU A C 1
ATOM 2459 O O . GLU A 1 319 ? 7.400 -3.951 -0.182 1.00 93.31 319 GLU A O 1
ATOM 2464 N N . GLU A 1 320 ? 9.508 -3.478 0.429 1.00 90.69 320 GLU A N 1
ATOM 2465 C CA . GLU A 1 320 ? 9.408 -4.028 1.778 1.00 90.69 320 GLU A CA 1
ATOM 2466 C C . GLU A 1 320 ? 8.387 -3.274 2.639 1.00 90.69 320 GLU A C 1
ATOM 2468 O O . GLU A 1 320 ? 7.598 -3.897 3.349 1.00 90.69 320 GLU A O 1
ATOM 2473 N N . LEU A 1 321 ? 8.337 -1.939 2.548 1.00 92.81 321 LEU A N 1
ATOM 2474 C CA . LEU A 1 321 ? 7.343 -1.131 3.261 1.00 92.81 321 LEU A CA 1
ATOM 2475 C C . LEU A 1 321 ? 5.922 -1.425 2.772 1.00 92.81 321 LEU A C 1
ATOM 2477 O O . LEU A 1 321 ? 5.018 -1.581 3.591 1.00 92.81 321 LEU A O 1
ATOM 2481 N N . VAL A 1 322 ? 5.719 -1.553 1.458 1.00 95.25 322 VAL A N 1
ATOM 2482 C CA . VAL A 1 322 ? 4.420 -1.933 0.885 1.00 95.25 322 VAL A CA 1
ATOM 2483 C C . VAL A 1 322 ? 3.997 -3.312 1.392 1.00 95.25 322 VAL A C 1
ATOM 2485 O O . VAL A 1 322 ? 2.855 -3.481 1.824 1.00 95.25 322 VAL A O 1
ATOM 2488 N N . ALA A 1 323 ? 4.918 -4.279 1.416 1.00 88.56 323 ALA A N 1
ATOM 2489 C CA . ALA A 1 323 ? 4.654 -5.612 1.948 1.00 88.56 323 ALA A CA 1
ATOM 2490 C C . ALA A 1 323 ? 4.318 -5.590 3.450 1.00 88.56 323 ALA A C 1
ATOM 2492 O O . ALA A 1 323 ? 3.406 -6.294 3.890 1.00 88.56 323 ALA A O 1
ATOM 2493 N N . LEU A 1 324 ? 5.018 -4.776 4.246 1.00 84.25 324 LEU A N 1
ATOM 2494 C CA . LEU A 1 324 ? 4.728 -4.590 5.672 1.00 84.25 324 LEU A CA 1
ATOM 2495 C C . LEU A 1 324 ? 3.355 -3.949 5.899 1.00 84.25 324 LEU A C 1
ATOM 2497 O O . LEU A 1 324 ? 2.611 -4.399 6.773 1.00 84.25 324 LEU A O 1
ATOM 2501 N N . CYS A 1 325 ? 2.992 -2.944 5.102 1.00 84.50 325 CYS A N 1
ATOM 2502 C CA . CYS A 1 325 ? 1.671 -2.325 5.148 1.00 84.50 325 CYS A CA 1
ATOM 2503 C C . CYS A 1 325 ? 0.567 -3.332 4.814 1.00 84.50 325 CYS A C 1
ATOM 2505 O O . CYS A 1 325 ? -0.379 -3.458 5.589 1.00 84.50 325 CYS A O 1
ATOM 2507 N N . ALA A 1 326 ? 0.730 -4.113 3.743 1.00 80.06 326 ALA A N 1
ATOM 2508 C CA . ALA A 1 326 ? -0.223 -5.156 3.365 1.00 80.06 326 ALA A CA 1
ATOM 2509 C C . ALA A 1 326 ? -0.404 -6.206 4.476 1.00 80.06 326 ALA A C 1
ATOM 2511 O O . ALA A 1 326 ? -1.531 -6.555 4.819 1.00 80.06 326 ALA A O 1
ATOM 2512 N N . LYS A 1 327 ? 0.695 -6.657 5.100 1.00 75.25 327 LYS A N 1
ATOM 2513 C CA . LYS A 1 327 ? 0.653 -7.577 6.253 1.00 75.25 327 LYS A CA 1
ATOM 2514 C C . LYS A 1 327 ? -0.047 -6.985 7.478 1.00 75.25 327 LYS A C 1
ATOM 2516 O O . LYS A 1 327 ? -0.583 -7.738 8.281 1.00 75.25 327 LYS A O 1
ATOM 2521 N N . SER A 1 328 ? -0.022 -5.663 7.626 1.00 74.56 328 SER A N 1
ATOM 2522 C CA . SER A 1 328 ? -0.585 -4.946 8.776 1.00 74.56 328 SER A CA 1
ATOM 2523 C C . SER A 1 328 ? -2.006 -4.428 8.527 1.00 74.56 328 SER A C 1
ATOM 2525 O O . SER A 1 328 ? -2.497 -3.629 9.317 1.00 74.56 328 SER A O 1
ATOM 2527 N N . GLY A 1 329 ? -2.648 -4.811 7.415 1.00 76.88 329 GLY A N 1
ATOM 2528 C CA . GLY A 1 329 ? -3.977 -4.310 7.045 1.00 76.88 329 GLY A CA 1
ATOM 2529 C C . GLY A 1 329 ? -4.011 -2.818 6.685 1.00 76.88 329 GLY A C 1
ATOM 2530 O O . GLY A 1 329 ? -5.083 -2.229 6.591 1.00 76.88 329 GLY A O 1
ATOM 2531 N N . ILE A 1 330 ? -2.851 -2.186 6.473 1.00 84.00 330 ILE A N 1
ATOM 2532 C CA . ILE A 1 330 ? -2.769 -0.779 6.078 1.00 84.00 330 ILE A CA 1
ATOM 2533 C C . ILE A 1 330 ? -3.150 -0.658 4.608 1.00 84.00 330 ILE A C 1
ATOM 2535 O O . ILE A 1 330 ? -2.573 -1.313 3.734 1.00 84.00 330 ILE A O 1
ATOM 2539 N N . ARG A 1 331 ? -4.069 0.263 4.320 1.00 87.75 331 ARG A N 1
ATOM 2540 C CA . ARG A 1 331 ? -4.434 0.611 2.951 1.00 87.75 331 ARG A CA 1
ATOM 2541 C C . ARG A 1 331 ? -3.248 1.257 2.232 1.00 87.75 331 ARG A C 1
ATOM 2543 O O . ARG A 1 331 ? -2.720 2.276 2.677 1.00 87.75 331 ARG A O 1
ATOM 2550 N N . VAL A 1 332 ? -2.888 0.704 1.076 1.00 95.56 332 VAL A N 1
ATOM 2551 C CA . VAL A 1 332 ? -1.877 1.265 0.171 1.00 95.56 332 VAL A CA 1
ATOM 2552 C C . VAL A 1 332 ? -2.568 1.817 -1.075 1.00 95.56 332 VAL A C 1
ATOM 2554 O O . VAL A 1 332 ? -3.335 1.113 -1.731 1.00 95.56 332 VAL A O 1
ATOM 2557 N N . VAL A 1 333 ? -2.317 3.084 -1.407 1.00 96.88 333 VAL A N 1
ATOM 2558 C CA . VAL A 1 333 ? -2.936 3.782 -2.542 1.00 96.88 333 VAL A CA 1
ATOM 2559 C C . VAL A 1 333 ? -1.859 4.231 -3.530 1.00 96.88 333 VAL A C 1
ATOM 2561 O O . VAL A 1 333 ? -1.134 5.189 -3.251 1.00 96.88 333 VAL A O 1
ATOM 2564 N N . PRO A 1 334 ? -1.757 3.599 -4.712 1.00 97.25 334 PRO A N 1
ATOM 2565 C CA . PRO A 1 334 ? -0.853 4.067 -5.750 1.00 97.25 334 PRO A CA 1
ATOM 2566 C C . PRO A 1 334 ? -1.401 5.322 -6.437 1.00 97.25 334 PRO A C 1
ATOM 2568 O O . PRO A 1 334 ? -2.558 5.365 -6.870 1.00 97.25 334 PRO A O 1
ATOM 2571 N N . ILE A 1 335 ? -0.561 6.350 -6.564 1.00 98.00 335 ILE A N 1
ATOM 2572 C CA . ILE A 1 335 ? -0.833 7.530 -7.387 1.00 98.00 335 ILE A CA 1
ATOM 2573 C C . ILE A 1 335 ? -0.147 7.324 -8.746 1.00 98.00 335 ILE A C 1
ATOM 2575 O O . ILE A 1 335 ? 1.071 7.203 -8.788 1.00 98.00 335 ILE A O 1
ATOM 2579 N N . PRO A 1 336 ? -0.884 7.274 -9.870 1.00 96.81 336 PRO A N 1
ATOM 2580 C CA . PRO A 1 336 ? -0.272 7.153 -11.195 1.00 96.81 336 PRO A CA 1
ATOM 2581 C C . PRO A 1 336 ? 0.645 8.338 -11.512 1.00 96.81 336 PRO A C 1
ATOM 2583 O O . PRO A 1 336 ? 0.304 9.473 -11.170 1.00 96.81 336 PRO A O 1
ATOM 2586 N N . GLY A 1 337 ? 1.768 8.095 -12.197 1.00 96.56 337 GLY A N 1
ATOM 2587 C CA . GLY A 1 337 ? 2.762 9.138 -12.429 1.00 96.56 337 GLY A CA 1
ATOM 2588 C C . GLY A 1 337 ? 3.965 8.790 -13.296 1.00 96.56 337 GLY A C 1
ATOM 2589 O O . GLY A 1 337 ? 3.961 7.738 -13.939 1.00 96.56 337 GLY A O 1
ATOM 2590 N N . PRO A 1 338 ? 4.985 9.676 -13.320 1.00 97.56 338 PRO A N 1
ATOM 2591 C CA . PRO A 1 338 ? 6.205 9.477 -14.088 1.00 97.56 338 PRO A CA 1
ATOM 2592 C C . PRO A 1 338 ? 6.875 8.136 -13.792 1.00 97.56 338 PRO A C 1
ATOM 2594 O O . PRO A 1 338 ? 7.099 7.751 -12.643 1.00 97.56 338 PRO A O 1
ATOM 2597 N N . CYS A 1 339 ? 7.210 7.426 -14.864 1.00 97.44 339 CYS A N 1
ATOM 2598 C CA . CYS A 1 339 ? 7.897 6.147 -14.815 1.00 97.44 339 CYS A CA 1
ATOM 2599 C C . CYS A 1 339 ? 8.798 6.030 -16.048 1.00 97.44 339 CYS A C 1
ATOM 2601 O O . CYS A 1 339 ? 8.307 5.934 -17.178 1.00 97.44 339 CYS A O 1
ATOM 2603 N N . ALA A 1 340 ? 10.118 6.058 -15.840 1.00 97.06 340 ALA A N 1
ATOM 2604 C CA . ALA A 1 340 ? 11.089 6.131 -16.931 1.00 97.06 340 ALA A CA 1
ATOM 2605 C C . ALA A 1 340 ? 10.999 4.925 -17.881 1.00 97.06 340 ALA A C 1
ATOM 2607 O O . ALA A 1 340 ? 11.038 5.110 -19.095 1.00 97.06 340 ALA A O 1
ATOM 2608 N N . LEU A 1 341 ? 10.794 3.706 -17.360 1.00 97.19 341 LEU A N 1
ATOM 2609 C CA . LEU A 1 341 ? 10.627 2.505 -18.191 1.00 97.19 341 LEU A CA 1
ATOM 2610 C C . LEU A 1 341 ? 9.411 2.599 -19.129 1.00 97.19 341 LEU A C 1
ATOM 2612 O O . LEU A 1 341 ? 9.498 2.190 -20.284 1.00 97.19 341 LEU A O 1
ATOM 2616 N N . VAL A 1 342 ? 8.291 3.171 -18.668 1.00 97.62 342 VAL A N 1
ATOM 2617 C CA . VAL A 1 342 ? 7.056 3.288 -19.465 1.00 97.62 342 VAL A CA 1
ATOM 2618 C C . VAL A 1 342 ? 7.209 4.382 -20.522 1.00 97.62 342 VAL A C 1
ATOM 2620 O O . VAL A 1 342 ? 6.856 4.175 -21.687 1.00 97.62 342 VAL A O 1
ATOM 2623 N N . ALA A 1 343 ? 7.797 5.522 -20.151 1.00 97.81 343 ALA A N 1
ATOM 2624 C CA . ALA A 1 343 ? 8.129 6.595 -21.088 1.00 97.81 343 ALA A CA 1
ATOM 2625 C C . ALA A 1 343 ? 9.100 6.106 -22.182 1.00 97.81 343 ALA A C 1
ATOM 2627 O O . ALA A 1 343 ? 8.878 6.334 -23.374 1.00 97.81 343 ALA A O 1
ATOM 2628 N N . ALA A 1 344 ? 10.126 5.342 -21.800 1.00 98.31 344 ALA A N 1
ATOM 2629 C CA . ALA A 1 344 ? 11.068 4.740 -22.736 1.00 98.31 344 ALA A CA 1
ATOM 2630 C C . ALA A 1 344 ? 10.394 3.720 -23.663 1.00 98.31 344 ALA A C 1
ATOM 2632 O O . ALA A 1 344 ? 10.571 3.783 -24.876 1.00 98.31 344 ALA A O 1
ATOM 2633 N N . LEU A 1 345 ? 9.599 2.794 -23.115 1.00 98.38 345 LEU A N 1
ATOM 2634 C CA . LEU A 1 345 ? 8.925 1.761 -23.901 1.00 98.38 345 LEU A CA 1
ATOM 2635 C C . LEU A 1 345 ? 7.961 2.376 -24.921 1.00 98.38 345 LEU A C 1
ATOM 2637 O O . LEU A 1 345 ? 8.010 2.014 -26.096 1.00 98.38 345 LEU A O 1
ATOM 2641 N N . SER A 1 346 ? 7.130 3.331 -24.492 1.00 97.62 346 SER A N 1
ATOM 2642 C CA . SER A 1 346 ? 6.140 3.989 -25.357 1.00 97.62 346 SER A CA 1
ATOM 2643 C C . SER A 1 346 ? 6.773 4.779 -26.508 1.00 97.62 346 SER A C 1
ATOM 2645 O O . SER A 1 346 ? 6.203 4.839 -27.596 1.00 97.62 346 SER A O 1
ATOM 2647 N N . SER A 1 347 ? 7.979 5.318 -26.310 1.00 97.56 347 SER A N 1
ATOM 2648 C CA . SER A 1 347 ? 8.741 6.024 -27.345 1.00 97.56 347 SER A CA 1
ATOM 2649 C C . SER A 1 347 ? 9.695 5.118 -28.138 1.00 97.56 347 SER A C 1
ATOM 2651 O O . SER A 1 347 ? 10.175 5.520 -29.195 1.00 97.56 347 SER A O 1
ATOM 2653 N N . SER A 1 348 ? 9.950 3.880 -27.709 1.00 97.69 348 SER A N 1
ATOM 2654 C CA . SER A 1 348 ? 11.011 3.022 -28.269 1.00 97.69 348 SER A CA 1
ATOM 2655 C C . SER A 1 348 ? 10.819 2.597 -29.730 1.00 97.69 348 SER A C 1
ATOM 2657 O O . SER A 1 348 ? 11.795 2.354 -30.437 1.00 97.69 348 SER A O 1
ATOM 2659 N N . GLY A 1 349 ? 9.574 2.496 -30.204 1.00 95.31 349 GLY A N 1
ATOM 2660 C CA . GLY A 1 349 ? 9.258 1.888 -31.504 1.00 95.31 349 GLY A CA 1
ATOM 2661 C C . GLY A 1 349 ? 9.388 0.356 -31.539 1.00 95.31 349 GLY A C 1
ATOM 2662 O O . GLY A 1 349 ? 9.414 -0.224 -32.624 1.00 95.31 349 GLY A O 1
ATOM 2663 N N . LEU A 1 350 ? 9.482 -0.302 -30.378 1.00 96.94 350 LEU A N 1
ATOM 2664 C CA . LEU A 1 350 ? 9.485 -1.761 -30.235 1.00 96.94 350 LEU A CA 1
ATOM 2665 C C . LEU A 1 350 ? 8.107 -2.288 -29.789 1.00 96.94 350 LEU A C 1
ATOM 2667 O O . LEU A 1 350 ? 7.281 -1.506 -29.315 1.00 96.94 350 LEU A O 1
ATOM 2671 N N . PRO A 1 351 ? 7.821 -3.598 -29.938 1.00 95.69 351 PRO A N 1
ATOM 2672 C CA . PRO A 1 351 ? 6.553 -4.177 -29.502 1.00 95.69 351 PRO A CA 1
ATOM 2673 C C . PRO A 1 351 ? 6.289 -3.944 -28.009 1.00 95.69 351 PRO A C 1
ATOM 2675 O O . PRO A 1 351 ? 7.136 -4.238 -27.168 1.00 95.69 351 PRO A O 1
ATOM 2678 N N . THR A 1 352 ? 5.095 -3.457 -27.675 1.00 95.44 352 THR A N 1
ATOM 2679 C CA . THR A 1 352 ? 4.714 -3.091 -26.298 1.00 95.44 352 THR A CA 1
ATOM 2680 C C . THR A 1 352 ? 3.653 -4.009 -25.688 1.00 95.44 352 THR A C 1
ATOM 2682 O O . THR A 1 352 ? 3.332 -3.869 -24.513 1.00 95.44 352 THR A O 1
ATOM 2685 N N . GLY A 1 353 ? 3.114 -4.967 -26.456 1.00 92.88 353 GLY A N 1
ATOM 2686 C CA . GLY A 1 353 ? 2.019 -5.835 -26.002 1.00 92.88 353 GLY A CA 1
ATOM 2687 C C . GLY A 1 353 ? 2.401 -6.779 -24.857 1.00 92.88 353 GLY A C 1
ATOM 2688 O O . GLY A 1 353 ? 1.569 -7.094 -24.013 1.00 92.88 353 GLY A O 1
ATOM 2689 N N . ARG A 1 354 ? 3.664 -7.218 -24.811 1.00 94.12 354 ARG A N 1
ATOM 2690 C CA . ARG A 1 354 ? 4.262 -7.958 -23.693 1.00 94.12 354 ARG A CA 1
ATOM 2691 C C . ARG A 1 354 ? 5.719 -7.532 -23.567 1.00 94.12 354 ARG A C 1
ATOM 2693 O O . ARG A 1 354 ? 6.427 -7.486 -24.572 1.00 94.12 354 ARG A O 1
ATOM 2700 N N . PHE A 1 355 ? 6.158 -7.245 -22.350 1.00 97.38 355 PHE A N 1
ATOM 2701 C CA . PHE A 1 355 ? 7.527 -6.827 -22.065 1.00 97.38 355 PHE A CA 1
ATOM 2702 C C . PHE A 1 355 ? 7.985 -7.359 -20.706 1.00 97.38 355 PHE A C 1
ATOM 2704 O O . PHE A 1 355 ? 7.158 -7.764 -19.885 1.00 97.38 355 PHE A O 1
ATOM 2711 N N . THR A 1 356 ? 9.295 -7.363 -20.483 1.00 97.38 356 THR A N 1
ATOM 2712 C CA . THR A 1 356 ? 9.910 -7.571 -19.171 1.00 97.38 356 THR A CA 1
ATOM 2713 C C . THR A 1 356 ? 10.649 -6.314 -18.741 1.00 97.38 356 THR A C 1
ATOM 2715 O O . THR A 1 356 ? 11.131 -5.530 -19.564 1.00 97.38 356 THR A O 1
ATOM 2718 N N . PHE A 1 357 ? 10.715 -6.107 -17.432 1.00 97.56 357 PHE A N 1
ATOM 2719 C CA . PHE A 1 357 ? 11.534 -5.072 -16.830 1.00 97.56 357 PHE A CA 1
ATOM 2720 C C . PHE A 1 357 ? 12.574 -5.747 -15.944 1.00 97.56 357 PHE A C 1
ATOM 2722 O O . PHE A 1 357 ? 12.225 -6.421 -14.980 1.00 97.56 357 PHE A O 1
ATOM 2729 N N . GLU A 1 358 ? 13.841 -5.562 -16.296 1.00 96.25 358 GLU A N 1
ATOM 2730 C CA . GLU A 1 358 ? 14.990 -6.224 -15.670 1.00 96.25 358 GLU A CA 1
ATOM 2731 C C . GLU A 1 358 ? 15.751 -5.285 -14.718 1.00 96.25 358 GLU A C 1
ATOM 2733 O O . GLU A 1 358 ? 16.723 -5.686 -14.080 1.00 96.25 358 GLU A O 1
ATOM 2738 N N . GLY A 1 359 ? 15.330 -4.017 -14.623 1.00 94.50 359 GLY A N 1
ATOM 2739 C CA . GLY A 1 359 ? 15.967 -3.015 -13.773 1.00 94.50 359 GLY A CA 1
ATOM 2740 C C . GLY A 1 359 ? 17.445 -2.803 -14.113 1.00 94.50 359 GLY A C 1
ATOM 2741 O O . GLY A 1 359 ? 17.832 -2.730 -15.282 1.00 94.50 359 GLY A O 1
ATOM 2742 N N . PHE A 1 360 ? 18.278 -2.669 -13.081 1.00 93.06 360 PHE A N 1
ATOM 2743 C CA . PHE A 1 360 ? 19.725 -2.521 -13.228 1.00 93.06 360 PHE A CA 1
ATOM 2744 C C . PHE A 1 360 ? 20.430 -3.878 -13.249 1.00 93.06 360 PHE A C 1
ATOM 2746 O O . PHE A 1 360 ? 20.285 -4.686 -12.333 1.00 93.06 360 PHE A O 1
ATOM 2753 N N . LEU A 1 361 ? 21.304 -4.082 -14.234 1.00 91.19 361 LEU A N 1
ATOM 2754 C CA . LEU A 1 361 ? 22.152 -5.270 -14.281 1.00 91.19 361 LEU A CA 1
ATOM 2755 C C . LEU A 1 361 ? 23.197 -5.284 -13.157 1.00 91.19 361 LEU A C 1
ATOM 2757 O O . LEU A 1 361 ? 23.745 -4.252 -12.753 1.00 91.19 361 LEU A O 1
ATOM 2761 N N . ALA A 1 362 ? 23.535 -6.495 -12.703 1.00 87.88 362 ALA A N 1
ATOM 2762 C CA . ALA A 1 362 ? 24.527 -6.709 -11.660 1.00 87.88 362 ALA A CA 1
ATOM 2763 C C . ALA A 1 362 ? 25.899 -6.103 -12.016 1.00 87.88 362 ALA A C 1
ATOM 2765 O O . ALA A 1 362 ? 26.413 -6.231 -13.133 1.00 87.88 362 ALA A O 1
ATOM 2766 N N . MET A 1 363 ? 26.554 -5.508 -11.015 1.00 85.00 363 MET A N 1
ATOM 2767 C CA . MET A 1 363 ? 27.916 -4.977 -11.163 1.00 85.00 363 MET A CA 1
ATOM 2768 C C . MET A 1 363 ? 28.932 -6.095 -11.438 1.00 85.00 363 MET A C 1
ATOM 2770 O O . MET A 1 363 ? 29.853 -5.938 -12.243 1.00 85.00 363 MET A O 1
ATOM 2774 N N . ASN A 1 364 ? 28.743 -7.252 -10.797 1.00 88.81 364 ASN A N 1
ATOM 2775 C CA . ASN A 1 364 ? 29.593 -8.422 -10.976 1.00 88.81 364 ASN A CA 1
ATOM 2776 C C . ASN A 1 364 ? 29.398 -9.026 -12.376 1.00 88.81 364 ASN A C 1
ATOM 2778 O O . ASN A 1 364 ? 28.302 -9.470 -12.716 1.00 88.81 364 ASN A O 1
ATOM 2782 N N . LYS A 1 365 ? 30.485 -9.105 -13.155 1.00 87.94 365 LYS A N 1
ATOM 2783 C CA . LYS A 1 365 ? 30.476 -9.620 -14.534 1.00 87.94 365 LYS A CA 1
ATOM 2784 C C . LYS A 1 365 ? 29.903 -11.037 -14.650 1.00 87.94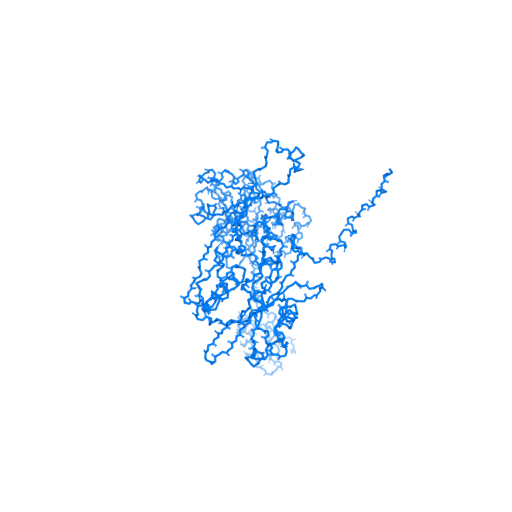 365 LYS A C 1
ATOM 2786 O O . LYS A 1 365 ? 29.147 -11.298 -15.577 1.00 87.94 365 LYS A O 1
ATOM 2791 N N . LYS A 1 366 ? 30.229 -11.942 -13.719 1.00 91.06 366 LYS A N 1
ATOM 2792 C CA . LYS A 1 366 ? 29.729 -13.328 -13.728 1.00 91.06 366 LYS A CA 1
ATOM 2793 C C . LYS A 1 366 ? 28.211 -13.366 -13.540 1.00 91.06 366 LYS A C 1
ATOM 2795 O O . LYS A 1 366 ? 27.530 -14.036 -14.306 1.00 91.06 366 LYS A O 1
ATOM 2800 N N . ASN A 1 367 ? 27.694 -12.621 -12.562 1.00 91.25 367 ASN A N 1
ATOM 2801 C CA . ASN A 1 367 ? 26.254 -12.573 -12.289 1.00 91.25 367 ASN A CA 1
ATOM 2802 C C . ASN A 1 367 ? 25.497 -11.890 -13.429 1.00 91.25 367 ASN A C 1
ATOM 2804 O O . ASN A 1 367 ? 24.455 -12.381 -13.845 1.00 91.25 367 ASN A O 1
ATOM 2808 N N . ARG A 1 368 ? 26.051 -10.801 -13.977 1.00 91.56 368 ARG A N 1
ATOM 2809 C CA . ARG A 1 368 ? 25.473 -10.120 -15.138 1.00 91.56 368 ARG A CA 1
ATOM 2810 C C . ARG A 1 368 ? 25.390 -11.042 -16.347 1.00 91.56 368 ARG A C 1
ATOM 2812 O O . ARG A 1 368 ? 24.344 -11.102 -16.977 1.00 91.56 368 ARG A O 1
ATOM 2819 N N . ARG A 1 369 ? 26.459 -11.786 -16.646 1.00 90.38 369 ARG A N 1
ATOM 2820 C CA . ARG A 1 369 ? 26.462 -12.746 -17.755 1.00 90.38 369 ARG A CA 1
ATOM 2821 C C . ARG A 1 369 ? 25.430 -13.850 -17.551 1.00 90.38 369 ARG A C 1
ATOM 2823 O O . ARG A 1 369 ? 24.629 -14.064 -18.443 1.00 90.38 369 ARG A O 1
ATOM 2830 N N . ALA A 1 370 ? 25.385 -14.458 -16.366 1.00 92.12 370 ALA A N 1
ATOM 2831 C CA . ALA A 1 370 ? 24.391 -15.486 -16.053 1.00 92.12 370 ALA A CA 1
ATOM 2832 C C . ALA A 1 370 ? 22.943 -14.975 -16.197 1.00 92.12 370 ALA A C 1
ATOM 2834 O O . ALA A 1 370 ? 22.091 -15.688 -16.722 1.00 92.12 370 ALA A O 1
ATOM 2835 N N . HIS A 1 371 ? 22.675 -13.733 -15.774 1.00 94.06 371 HIS A N 1
ATOM 2836 C CA . HIS A 1 371 ? 21.373 -13.085 -15.961 1.00 94.06 371 HIS A CA 1
ATOM 2837 C C . HIS A 1 371 ? 21.045 -12.918 -17.445 1.00 94.06 371 HIS A C 1
ATOM 2839 O O . HIS A 1 371 ? 19.984 -13.342 -17.889 1.00 94.06 371 HIS A O 1
ATOM 2845 N N . LEU A 1 372 ? 21.963 -12.355 -18.232 1.00 94.62 372 LEU A N 1
ATOM 2846 C CA . LEU A 1 372 ? 21.758 -12.158 -19.668 1.00 94.62 372 LEU A CA 1
ATOM 2847 C C . LEU A 1 372 ? 21.584 -13.485 -20.419 1.00 94.62 372 LEU A C 1
ATOM 2849 O O . LEU A 1 372 ? 20.696 -13.590 -21.261 1.00 94.62 372 LEU A O 1
ATOM 2853 N N . ASP A 1 373 ? 22.365 -14.511 -20.081 1.00 92.62 373 ASP A N 1
ATOM 2854 C CA . ASP A 1 373 ? 22.257 -15.841 -20.688 1.00 92.62 373 ASP A CA 1
ATOM 2855 C C . ASP A 1 373 ? 20.860 -16.446 -20.461 1.00 92.62 373 ASP A C 1
ATOM 2857 O O . ASP A 1 373 ? 20.286 -17.046 -21.376 1.00 92.62 373 ASP A O 1
ATOM 2861 N N . SER A 1 374 ? 20.269 -16.222 -19.278 1.00 94.25 374 SER A N 1
ATOM 2862 C CA . SER A 1 374 ? 18.896 -16.655 -18.970 1.00 94.25 374 SER A CA 1
ATOM 2863 C C . SER A 1 374 ? 17.831 -15.976 -19.842 1.00 94.25 374 SER A C 1
ATOM 2865 O O . SER A 1 374 ? 16.769 -16.548 -20.072 1.00 94.25 374 SER A O 1
ATOM 2867 N N . LEU A 1 375 ? 18.147 -14.801 -20.394 1.00 94.44 375 LEU A N 1
ATOM 2868 C CA . LEU A 1 375 ? 17.281 -14.016 -21.275 1.00 94.44 375 LEU A CA 1
ATOM 2869 C C . LEU A 1 375 ? 17.554 -14.268 -22.768 1.00 94.44 375 LEU A C 1
ATOM 2871 O O . LEU A 1 375 ? 16.937 -13.640 -23.626 1.00 94.44 375 LEU A O 1
ATOM 2875 N N . SER A 1 376 ? 18.476 -15.171 -23.121 1.00 89.06 376 SER A N 1
ATOM 2876 C CA . SER A 1 376 ? 18.878 -15.409 -24.520 1.00 89.06 376 SER A CA 1
ATOM 2877 C C . SER A 1 376 ? 17.715 -15.793 -25.445 1.00 89.06 376 SER A C 1
ATOM 2879 O O . SER A 1 376 ? 17.727 -15.425 -26.621 1.00 89.06 376 SER A O 1
ATOM 2881 N N . GLN A 1 377 ? 16.705 -16.482 -24.904 1.00 86.88 377 GLN A N 1
ATOM 2882 C CA . GLN A 1 377 ? 15.491 -16.915 -25.608 1.00 86.88 377 GLN A CA 1
ATOM 2883 C C . GLN A 1 377 ? 14.266 -16.031 -25.316 1.00 86.88 377 GLN A C 1
ATOM 2885 O O . GLN A 1 377 ? 13.151 -16.395 -25.676 1.00 86.88 377 GLN A O 1
ATOM 2890 N N . GLU A 1 378 ? 14.433 -14.889 -24.644 1.00 94.19 378 GLU A N 1
ATOM 2891 C CA . GLU A 1 378 ? 13.312 -14.001 -24.335 1.00 94.19 378 GLU A CA 1
ATOM 2892 C C . GLU A 1 378 ? 12.767 -13.352 -25.617 1.00 94.19 378 GLU A C 1
ATOM 2894 O O . GLU A 1 378 ? 13.474 -12.614 -26.306 1.00 94.19 378 GLU A O 1
ATOM 2899 N N . GLU A 1 379 ? 11.502 -13.625 -25.936 1.00 93.69 379 GLU A N 1
ATOM 2900 C CA . GLU A 1 379 ? 10.798 -13.108 -27.119 1.00 93.69 379 GLU A CA 1
ATOM 2901 C C . GLU A 1 379 ? 10.126 -11.751 -26.867 1.00 93.69 379 GLU A C 1
ATOM 2903 O O . GLU A 1 379 ? 9.758 -11.039 -27.807 1.00 93.69 379 GLU A O 1
ATOM 2908 N N . ARG A 1 380 ? 9.929 -11.373 -25.601 1.00 96.31 380 ARG A N 1
ATOM 2909 C CA . ARG A 1 380 ? 9.336 -10.089 -25.222 1.00 96.31 380 ARG A CA 1
ATOM 2910 C C . ARG A 1 380 ? 10.370 -8.972 -25.313 1.00 96.31 380 ARG A C 1
ATOM 2912 O O . ARG A 1 380 ? 11.573 -9.186 -25.207 1.00 96.31 380 ARG A O 1
ATOM 2919 N N . THR A 1 381 ? 9.886 -7.745 -25.472 1.00 97.56 381 THR A N 1
ATOM 2920 C CA . THR A 1 381 ? 10.732 -6.557 -25.308 1.00 97.56 381 THR A CA 1
ATOM 2921 C C . THR A 1 381 ? 11.260 -6.511 -23.876 1.00 97.56 381 THR A C 1
ATOM 2923 O O . THR A 1 381 ? 10.482 -6.648 -22.937 1.00 97.56 381 THR A O 1
ATOM 2926 N N . MET A 1 382 ? 12.558 -6.300 -23.703 1.00 98.19 382 MET A N 1
ATOM 2927 C CA . MET A 1 382 ? 13.219 -6.240 -22.399 1.00 98.19 382 MET A CA 1
ATOM 2928 C C . MET A 1 382 ? 13.648 -4.805 -22.104 1.00 98.19 382 MET A C 1
ATOM 2930 O O . MET A 1 382 ? 14.185 -4.126 -22.981 1.00 98.19 382 MET A O 1
ATOM 2934 N N . ILE A 1 383 ? 13.437 -4.338 -20.876 1.00 98.62 383 ILE A N 1
ATOM 2935 C CA . ILE A 1 383 ? 13.787 -2.976 -20.464 1.00 98.62 383 ILE A CA 1
ATOM 2936 C C . ILE A 1 383 ? 14.808 -3.017 -19.331 1.00 98.62 383 ILE A C 1
ATOM 2938 O O . ILE A 1 383 ? 14.576 -3.662 -18.310 1.00 98.62 383 ILE A O 1
ATOM 2942 N N . PHE A 1 384 ? 15.899 -2.271 -19.492 1.00 98.25 384 PHE A N 1
ATOM 2943 C CA . PHE A 1 384 ? 16.979 -2.147 -18.514 1.00 98.25 384 PHE A CA 1
ATOM 2944 C C . PHE A 1 384 ? 17.240 -0.678 -18.179 1.00 98.25 384 PHE A C 1
ATOM 2946 O O . PHE A 1 384 ? 17.108 0.197 -19.037 1.00 98.25 384 PHE A O 1
ATOM 2953 N N . TYR A 1 385 ? 17.684 -0.411 -16.957 1.00 97.38 385 TYR A N 1
ATOM 2954 C CA . TYR A 1 385 ? 18.275 0.870 -16.576 1.00 97.38 385 TYR A CA 1
ATOM 2955 C C . TYR A 1 385 ? 19.795 0.780 -16.596 1.00 97.38 385 TYR A C 1
ATOM 2957 O O . TYR A 1 385 ? 20.376 -0.227 -16.180 1.00 97.38 385 TYR A O 1
ATOM 2965 N N . GLU A 1 386 ? 20.454 1.840 -17.068 1.00 96.06 386 GLU A N 1
ATOM 2966 C CA . GLU A 1 386 ? 21.910 1.866 -17.119 1.00 96.06 386 GLU A CA 1
ATOM 2967 C C . GLU A 1 386 ? 22.519 3.243 -16.844 1.00 96.06 386 GLU A C 1
ATOM 2969 O O . GLU A 1 386 ? 22.063 4.284 -17.317 1.00 96.06 386 GLU A O 1
ATOM 2974 N N . ALA A 1 387 ? 23.610 3.224 -16.079 1.00 93.56 387 ALA A N 1
ATOM 2975 C CA . ALA A 1 387 ? 24.408 4.404 -15.793 1.00 93.56 387 ALA A CA 1
ATOM 2976 C C . ALA A 1 387 ? 25.418 4.656 -16.931 1.00 93.56 387 ALA A C 1
ATOM 2978 O O . ALA A 1 387 ? 25.965 3.706 -17.502 1.00 93.56 387 ALA A O 1
ATOM 2979 N N . PRO A 1 388 ? 25.773 5.919 -17.228 1.00 93.44 388 PRO A N 1
ATOM 2980 C CA . PRO A 1 388 ? 26.566 6.256 -18.414 1.00 93.44 388 PRO A CA 1
ATOM 2981 C C . PRO A 1 388 ? 27.948 5.598 -18.400 1.00 93.44 388 PRO A C 1
ATOM 2983 O O . PRO A 1 388 ? 28.403 5.075 -19.410 1.00 93.44 388 PRO A O 1
ATOM 2986 N N . HIS A 1 389 ? 28.592 5.549 -17.232 1.00 92.88 389 HIS A N 1
ATOM 2987 C CA . HIS A 1 389 ? 29.921 4.961 -17.059 1.00 92.88 389 HIS A CA 1
ATOM 2988 C C . HIS A 1 389 ? 29.955 3.435 -17.265 1.00 92.88 389 HIS A C 1
ATOM 2990 O O . HIS A 1 389 ? 31.036 2.868 -17.412 1.00 92.88 389 HIS A O 1
ATOM 2996 N N . LYS A 1 390 ? 28.793 2.766 -17.283 1.00 92.56 390 LYS A N 1
ATOM 2997 C CA . LYS A 1 390 ? 28.659 1.321 -17.523 1.00 92.56 390 LYS A CA 1
ATOM 2998 C C . LYS A 1 390 ? 28.154 0.977 -18.918 1.00 92.56 390 LYS A C 1
ATOM 3000 O O . LYS A 1 390 ? 28.416 -0.135 -19.380 1.00 92.56 390 LYS A O 1
ATOM 3005 N N . LEU A 1 391 ? 27.487 1.916 -19.593 1.00 95.12 391 LEU A N 1
ATOM 3006 C CA . LEU A 1 391 ? 26.760 1.671 -20.837 1.00 95.12 391 LEU A CA 1
ATOM 3007 C C . LEU A 1 391 ? 27.579 0.891 -21.870 1.00 95.12 391 LEU A C 1
ATOM 3009 O O . LEU A 1 391 ? 27.125 -0.139 -22.356 1.00 95.12 391 LEU A O 1
ATOM 3013 N N . SER A 1 392 ? 28.811 1.319 -22.158 1.00 94.69 392 SER A N 1
ATOM 3014 C CA . SER A 1 392 ? 29.652 0.664 -23.169 1.00 94.69 392 SER A CA 1
ATOM 3015 C C . SER A 1 392 ? 29.963 -0.800 -22.836 1.00 94.69 392 SER A C 1
ATOM 3017 O O . SER A 1 392 ? 30.048 -1.629 -23.738 1.00 94.69 392 SER A O 1
ATOM 3019 N N . SER A 1 393 ? 30.131 -1.141 -21.553 1.00 93.38 393 SER A N 1
ATOM 3020 C CA . SER A 1 393 ? 30.363 -2.530 -21.129 1.00 93.38 393 SER A CA 1
ATOM 3021 C C . SER A 1 393 ? 29.093 -3.374 -21.221 1.00 93.38 393 SER A C 1
ATOM 3023 O O . SER A 1 393 ? 29.135 -4.496 -21.720 1.00 93.38 393 SER A O 1
ATOM 3025 N N . THR A 1 394 ? 27.956 -2.798 -20.837 1.00 95.31 394 THR A N 1
ATOM 3026 C CA . THR A 1 394 ? 26.647 -3.446 -20.913 1.00 95.31 394 THR A CA 1
ATOM 3027 C C . THR A 1 394 ? 26.236 -3.712 -22.353 1.00 95.31 394 THR A C 1
ATOM 3029 O O . THR A 1 394 ? 25.811 -4.818 -22.663 1.00 95.31 394 THR A O 1
ATOM 3032 N N . LEU A 1 395 ? 26.437 -2.758 -23.267 1.00 96.62 395 LEU A N 1
ATOM 3033 C CA . LEU A 1 395 ? 26.157 -2.961 -24.690 1.00 96.62 395 LEU A CA 1
ATOM 3034 C C . LEU A 1 395 ? 26.996 -4.097 -25.287 1.00 96.62 395 LEU A C 1
ATOM 3036 O O . LEU A 1 395 ? 26.472 -4.889 -26.067 1.00 96.62 395 LEU A O 1
ATOM 3040 N N . LYS A 1 396 ? 28.272 -4.224 -24.894 1.00 95.69 396 LYS A N 1
ATOM 3041 C CA . LYS A 1 396 ? 29.130 -5.344 -25.316 1.00 95.69 396 LYS A CA 1
ATOM 3042 C C . LYS A 1 396 ? 28.584 -6.683 -24.821 1.00 95.69 396 LYS A C 1
ATOM 3044 O O . LYS A 1 396 ? 28.419 -7.591 -25.631 1.00 95.69 396 LYS A O 1
ATOM 3049 N N . ASP A 1 397 ? 28.231 -6.774 -23.540 1.00 95.56 397 ASP A N 1
ATOM 3050 C CA . ASP A 1 397 ? 27.664 -7.995 -22.959 1.00 95.56 397 ASP A CA 1
ATOM 3051 C C . ASP A 1 397 ? 26.304 -8.354 -23.608 1.00 95.56 397 ASP A C 1
ATOM 3053 O O . ASP A 1 397 ? 26.052 -9.521 -23.919 1.00 95.56 397 ASP A O 1
ATOM 3057 N N . LEU A 1 398 ? 25.455 -7.357 -23.897 1.00 96.38 398 LEU A N 1
ATOM 3058 C CA . LEU A 1 398 ? 24.193 -7.528 -24.627 1.00 96.38 398 LEU A CA 1
ATOM 3059 C C . LEU A 1 398 ? 24.429 -8.016 -26.061 1.00 96.38 398 LEU A C 1
ATOM 3061 O O . LEU A 1 398 ? 23.776 -8.966 -26.486 1.00 96.38 398 LEU A O 1
ATOM 3065 N N . LYS A 1 399 ? 25.372 -7.415 -26.806 1.00 95.94 399 LYS A N 1
ATOM 3066 C CA . LYS A 1 399 ? 25.709 -7.834 -28.180 1.00 95.94 399 LYS A CA 1
ATOM 3067 C C . LYS A 1 399 ? 26.171 -9.284 -28.210 1.00 95.94 399 LYS A C 1
ATOM 3069 O O . LYS A 1 399 ? 25.743 -10.044 -29.072 1.00 95.94 399 LYS A O 1
ATOM 3074 N N . GLU A 1 400 ? 27.061 -9.653 -27.295 1.00 95.19 400 GLU A N 1
ATOM 3075 C CA . GLU A 1 400 ? 27.586 -11.016 -27.208 1.00 95.19 400 GLU A CA 1
ATOM 3076 C C . GLU A 1 400 ? 26.484 -12.046 -26.932 1.00 95.19 400 GLU A C 1
ATOM 3078 O O . GLU A 1 400 ? 26.574 -13.168 -27.417 1.00 95.19 400 GLU A O 1
ATOM 3083 N N . THR A 1 401 ? 25.448 -11.662 -26.185 1.00 94.25 401 THR A N 1
ATOM 3084 C CA . THR A 1 401 ? 24.361 -12.569 -25.789 1.00 94.25 401 THR A CA 1
ATOM 3085 C C . THR A 1 401 ? 23.243 -12.628 -26.835 1.00 94.25 401 THR A C 1
ATOM 3087 O O . THR A 1 401 ? 22.721 -13.697 -27.137 1.00 94.25 401 THR A O 1
ATOM 3090 N N . PHE A 1 402 ? 22.857 -11.481 -27.398 1.00 94.75 402 PHE A N 1
ATOM 3091 C CA . PHE A 1 402 ? 21.654 -11.338 -28.229 1.00 94.75 402 PHE A CA 1
ATOM 3092 C C . PHE A 1 402 ? 21.933 -11.168 -29.725 1.00 94.75 402 PHE A C 1
ATOM 3094 O O . PHE A 1 402 ? 20.992 -11.204 -30.523 1.00 94.75 402 PHE A O 1
ATOM 3101 N N . GLY A 1 403 ? 23.203 -11.002 -30.096 1.00 94.31 403 GLY A N 1
ATOM 3102 C CA . GLY A 1 403 ? 23.655 -10.749 -31.459 1.00 94.31 403 GLY A CA 1
ATOM 3103 C C . GLY A 1 403 ? 23.692 -9.256 -31.822 1.00 94.31 403 GLY A C 1
ATOM 3104 O O . GLY A 1 403 ? 22.960 -8.448 -31.245 1.00 94.31 403 GLY A O 1
ATOM 3105 N N . PRO A 1 404 ? 24.539 -8.863 -32.792 1.00 96.44 404 PRO A N 1
ATOM 3106 C CA . PRO A 1 404 ? 24.717 -7.464 -33.193 1.00 96.44 404 PRO A CA 1
ATOM 3107 C C . PRO A 1 404 ? 23.461 -6.843 -33.806 1.00 96.44 404 PRO A C 1
ATOM 3109 O O . PRO A 1 404 ? 23.211 -5.662 -33.586 1.00 96.44 404 PRO A O 1
ATOM 3112 N N . ASP A 1 405 ? 22.648 -7.635 -34.504 1.00 95.75 405 ASP A N 1
ATOM 3113 C CA . ASP A 1 405 ? 21.470 -7.153 -35.234 1.00 95.75 405 ASP A CA 1
ATOM 3114 C C . ASP A 1 405 ? 20.241 -6.951 -34.337 1.00 95.75 405 ASP A C 1
ATOM 3116 O O . ASP A 1 405 ? 19.174 -6.537 -34.804 1.00 95.75 405 ASP A O 1
ATOM 3120 N N . ARG A 1 406 ? 20.354 -7.247 -33.033 1.00 95.69 406 ARG A N 1
ATOM 3121 C CA . ARG A 1 406 ? 19.237 -7.064 -32.109 1.00 95.69 406 ARG A CA 1
ATOM 3122 C C . ARG A 1 406 ? 18.872 -5.586 -32.039 1.00 95.69 406 ARG A C 1
ATOM 3124 O O . ARG A 1 406 ? 19.709 -4.744 -31.716 1.00 95.69 406 ARG A O 1
ATOM 3131 N N . LYS A 1 407 ? 17.602 -5.281 -32.308 1.00 97.75 407 LYS A N 1
ATOM 3132 C CA . LYS A 1 407 ? 17.076 -3.916 -32.217 1.00 97.75 407 LYS A CA 1
ATOM 3133 C C . LYS A 1 407 ? 17.103 -3.423 -30.775 1.00 97.75 407 LYS A C 1
ATOM 3135 O O . LYS A 1 407 ? 16.729 -4.154 -29.859 1.00 97.75 407 LYS A O 1
ATOM 3140 N N . ILE A 1 408 ? 17.488 -2.169 -30.599 1.00 98.44 408 ILE A N 1
ATOM 3141 C CA . ILE A 1 408 ? 17.524 -1.480 -29.314 1.00 98.44 408 ILE A CA 1
ATOM 3142 C C . ILE A 1 408 ? 17.092 -0.022 -29.497 1.00 98.44 408 ILE A C 1
ATOM 3144 O O . ILE A 1 408 ? 17.411 0.621 -30.499 1.00 98.44 408 ILE A O 1
ATOM 3148 N N . SER A 1 409 ? 16.374 0.509 -28.513 1.00 98.62 409 SER A N 1
ATOM 3149 C CA . SER A 1 409 ? 16.161 1.939 -28.333 1.00 98.62 409 SER A CA 1
ATOM 3150 C C . SER A 1 409 ? 16.897 2.407 -27.084 1.00 98.62 409 SER A C 1
ATOM 3152 O O . SER A 1 409 ? 16.662 1.902 -25.987 1.00 98.62 409 SER A O 1
ATOM 3154 N N . LEU A 1 410 ? 17.796 3.367 -27.264 1.00 98.44 410 LEU A N 1
ATOM 3155 C CA . LEU A 1 410 ? 18.560 4.017 -26.206 1.00 98.44 410 LEU A CA 1
ATOM 3156 C C . LEU A 1 410 ? 17.855 5.326 -25.862 1.00 98.44 410 LEU A C 1
ATOM 3158 O O . LEU A 1 410 ? 17.920 6.284 -26.635 1.00 98.44 410 LEU A O 1
ATOM 3162 N N . CYS A 1 411 ? 17.156 5.349 -24.734 1.00 98.38 411 CYS A N 1
ATOM 3163 C CA . CYS A 1 411 ? 16.416 6.512 -24.266 1.00 98.38 411 CYS A CA 1
ATOM 3164 C C . CYS A 1 411 ? 17.251 7.224 -23.201 1.00 98.38 411 CYS A C 1
ATOM 3166 O O . CYS A 1 411 ? 17.423 6.715 -22.094 1.00 98.38 411 CYS A O 1
ATOM 3168 N N . ARG A 1 412 ? 17.809 8.375 -23.559 1.00 97.81 412 ARG A N 1
ATOM 3169 C CA . ARG A 1 412 ? 18.752 9.146 -22.753 1.00 97.81 412 ARG A CA 1
ATOM 3170 C C . ARG A 1 412 ? 18.078 10.394 -22.207 1.00 97.81 412 ARG A C 1
ATOM 3172 O O . ARG A 1 412 ? 17.436 11.107 -22.971 1.00 97.81 412 ARG A O 1
ATOM 3179 N N . GLU A 1 413 ? 18.303 10.683 -20.924 1.00 96.94 413 GLU A N 1
ATOM 3180 C CA . GLU A 1 413 ? 17.897 11.947 -20.285 1.00 96.94 413 GLU A CA 1
ATOM 3181 C C . GLU A 1 413 ? 16.407 12.281 -20.506 1.00 96.94 413 GLU A C 1
ATOM 3183 O O . GLU A 1 413 ? 16.052 13.429 -20.762 1.00 96.94 413 GLU A O 1
ATOM 3188 N N . LEU A 1 414 ? 15.538 11.265 -20.419 1.00 97.62 414 LEU A N 1
ATOM 3189 C CA . LEU A 1 414 ? 14.093 11.417 -20.606 1.00 97.62 414 LEU A CA 1
ATOM 3190 C C . LEU A 1 414 ? 13.536 12.552 -19.739 1.00 97.62 414 LEU A C 1
ATOM 3192 O O . LEU A 1 414 ? 13.852 12.656 -18.553 1.00 97.62 414 LEU A O 1
ATOM 3196 N N . THR A 1 415 ? 12.684 13.377 -20.340 1.00 97.12 415 THR A N 1
ATOM 3197 C CA . THR A 1 415 ? 12.057 14.612 -19.842 1.00 97.12 415 THR A CA 1
ATOM 3198 C C . THR A 1 415 ? 13.009 15.795 -19.627 1.00 97.12 415 THR A C 1
ATOM 3200 O O . THR A 1 415 ? 12.558 16.910 -19.387 1.00 97.12 415 THR A O 1
ATOM 3203 N N . LYS A 1 416 ? 14.330 15.617 -19.735 1.00 95.94 416 LYS A N 1
ATOM 3204 C CA . LYS A 1 416 ? 15.315 16.686 -19.492 1.00 95.94 416 LYS A CA 1
ATOM 3205 C C . LYS A 1 416 ? 15.645 17.447 -20.785 1.00 95.94 416 LYS A C 1
ATOM 3207 O O . LYS A 1 416 ? 15.252 17.071 -21.884 1.00 95.94 416 LYS A O 1
ATOM 3212 N N . LEU A 1 417 ? 16.446 18.511 -20.664 1.00 94.25 417 LEU A N 1
ATOM 3213 C CA . LEU A 1 417 ? 16.821 19.395 -21.783 1.00 94.25 417 LEU A CA 1
ATOM 3214 C C . LEU A 1 417 ? 17.478 18.668 -22.975 1.00 94.25 417 LEU A C 1
ATOM 3216 O O . LEU A 1 417 ? 17.318 19.097 -24.113 1.00 94.25 417 LEU A O 1
ATOM 3220 N N . TYR A 1 418 ? 18.239 17.602 -22.712 1.00 95.38 418 TYR A N 1
ATOM 3221 C CA . TYR A 1 418 ? 18.979 16.841 -23.725 1.00 95.38 418 TYR A CA 1
ATOM 3222 C C . TYR A 1 418 ? 18.371 15.453 -23.976 1.00 95.38 418 TYR A C 1
ATOM 3224 O O . TYR A 1 418 ? 19.118 14.503 -24.220 1.00 95.38 418 TYR A O 1
ATOM 3232 N N . GLU A 1 419 ? 17.044 15.332 -23.873 1.00 97.50 419 GLU A N 1
ATOM 3233 C CA . GLU A 1 419 ? 16.326 14.094 -24.184 1.00 97.50 419 GLU A CA 1
ATOM 3234 C C . GLU A 1 419 ? 16.676 13.582 -25.594 1.00 97.50 419 GLU A C 1
ATOM 3236 O O . GLU A 1 419 ? 16.620 14.319 -26.581 1.00 97.50 419 GLU A O 1
ATOM 3241 N N . GLU A 1 420 ? 17.026 12.299 -25.698 1.00 97.44 420 GLU A N 1
ATOM 3242 C CA . GLU A 1 420 ? 17.333 11.637 -26.968 1.00 97.44 420 GLU A CA 1
ATOM 3243 C C . GLU A 1 420 ? 16.799 10.199 -26.966 1.00 97.44 420 GLU A C 1
ATOM 3245 O O . GLU A 1 420 ? 17.078 9.423 -26.054 1.00 97.44 420 GLU A O 1
ATOM 3250 N N . VAL A 1 421 ? 16.080 9.813 -28.026 1.00 98.19 421 VAL A N 1
ATOM 3251 C CA . VAL A 1 421 ? 15.649 8.426 -28.262 1.00 98.19 421 VAL A CA 1
ATOM 3252 C C . VAL A 1 421 ? 16.298 7.908 -29.541 1.00 98.19 421 VAL A C 1
ATOM 3254 O O . VAL A 1 421 ? 15.844 8.196 -30.654 1.00 98.19 421 VAL A O 1
ATOM 3257 N N . ARG A 1 422 ? 17.368 7.124 -29.390 1.00 97.88 422 ARG A N 1
ATOM 3258 C CA . ARG A 1 422 ? 18.123 6.546 -30.509 1.00 97.88 422 ARG A CA 1
ATOM 3259 C C . ARG A 1 422 ? 17.690 5.109 -30.764 1.00 97.88 422 ARG A C 1
ATOM 3261 O O . ARG A 1 422 ? 18.005 4.213 -29.987 1.00 97.88 422 ARG A O 1
ATOM 3268 N N . ARG A 1 423 ? 17.004 4.894 -31.887 1.00 98.25 423 ARG A N 1
ATOM 3269 C CA . ARG A 1 423 ? 16.547 3.577 -32.359 1.00 98.25 423 ARG A CA 1
ATOM 3270 C C . ARG A 1 423 ? 17.564 3.019 -33.344 1.00 98.25 423 ARG A C 1
ATOM 3272 O O . ARG A 1 423 ? 17.859 3.673 -34.340 1.00 98.25 423 ARG A O 1
ATOM 3279 N N . THR A 1 424 ? 18.123 1.856 -33.043 1.00 98.00 424 THR A N 1
ATOM 3280 C CA . THR A 1 424 ? 19.292 1.303 -33.743 1.00 98.00 424 THR A CA 1
ATOM 3281 C C . THR A 1 424 ? 19.420 -0.200 -33.454 1.00 98.00 424 THR A C 1
ATOM 3283 O O . THR A 1 424 ? 18.487 -0.822 -32.933 1.00 98.00 424 THR A O 1
ATOM 3286 N N . THR A 1 425 ? 20.554 -0.802 -33.796 1.00 98.19 425 THR A N 1
ATOM 3287 C CA . THR A 1 425 ? 20.933 -2.170 -33.415 1.00 98.19 425 THR A CA 1
ATOM 3288 C C . THR A 1 425 ? 22.029 -2.164 -32.345 1.00 98.19 425 THR A C 1
ATOM 3290 O O . THR A 1 425 ? 22.692 -1.150 -32.125 1.00 98.19 425 THR A O 1
ATOM 3293 N N . LEU A 1 426 ? 22.240 -3.288 -31.653 1.00 97.94 426 LEU A N 1
ATOM 3294 C CA . LEU A 1 426 ? 23.311 -3.408 -30.653 1.00 97.94 426 LEU A CA 1
ATOM 3295 C C . LEU A 1 426 ? 24.706 -3.169 -31.250 1.00 97.94 426 LEU A C 1
ATOM 3297 O O . LEU A 1 426 ? 25.556 -2.586 -30.578 1.00 97.94 426 LEU A O 1
ATOM 3301 N N . GLY A 1 427 ? 24.944 -3.603 -32.492 1.00 97.31 427 GLY A N 1
ATOM 3302 C CA . GLY A 1 427 ? 26.194 -3.350 -33.211 1.00 97.31 427 GLY A CA 1
ATOM 3303 C C . GLY A 1 427 ? 26.439 -1.856 -33.419 1.00 97.31 427 GLY A C 1
ATOM 3304 O O . GLY A 1 427 ? 27.419 -1.315 -32.913 1.00 97.31 427 GLY A O 1
ATOM 3305 N N . GLU A 1 428 ? 25.491 -1.180 -34.066 1.00 97.88 428 GLU A N 1
ATOM 3306 C CA . GLU A 1 428 ? 25.560 0.261 -34.341 1.00 97.88 428 GLU A CA 1
ATOM 3307 C C . GLU A 1 428 ? 25.639 1.111 -33.058 1.00 97.88 428 GLU A C 1
ATOM 3309 O O . GLU A 1 428 ? 26.341 2.124 -33.015 1.00 97.88 428 GLU A O 1
ATOM 3314 N N . ALA A 1 429 ? 24.944 0.701 -31.991 1.00 97.56 429 ALA A N 1
ATOM 3315 C CA . ALA A 1 429 ? 25.007 1.368 -30.693 1.00 97.56 429 ALA A CA 1
ATOM 3316 C C . ALA A 1 429 ? 26.425 1.352 -30.099 1.00 97.56 429 ALA A C 1
ATOM 3318 O O . ALA A 1 429 ? 26.869 2.359 -29.544 1.00 97.56 429 ALA A O 1
ATOM 3319 N N . ILE A 1 430 ? 27.137 0.225 -30.207 1.00 96.50 430 ILE A N 1
ATOM 3320 C CA . ILE A 1 430 ? 28.524 0.113 -29.736 1.00 96.50 430 ILE A CA 1
ATOM 3321 C C . ILE A 1 430 ? 29.427 1.033 -30.551 1.00 96.50 430 ILE A C 1
ATOM 3323 O O . ILE A 1 430 ? 30.143 1.833 -29.952 1.00 96.50 430 ILE A O 1
ATOM 3327 N N . ASP A 1 431 ? 29.341 0.975 -31.881 1.00 96.44 431 ASP A N 1
ATOM 3328 C CA . ASP A 1 431 ? 30.171 1.792 -32.774 1.00 96.44 431 ASP A CA 1
ATOM 3329 C C . ASP A 1 431 ? 29.990 3.295 -32.486 1.00 96.44 431 ASP A C 1
ATOM 3331 O O . ASP A 1 431 ? 30.952 4.069 -32.428 1.00 96.44 431 ASP A O 1
ATOM 3335 N N . PHE A 1 432 ? 28.750 3.716 -32.216 1.00 96.19 432 PHE A N 1
ATOM 3336 C CA . PHE A 1 432 ? 28.447 5.093 -31.831 1.00 96.19 432 PHE A CA 1
ATOM 3337 C C . PHE A 1 432 ? 29.111 5.495 -30.503 1.00 96.19 432 PHE A C 1
ATOM 3339 O O . PHE A 1 432 ? 29.781 6.529 -30.436 1.00 96.19 432 PHE A O 1
ATOM 3346 N N . TYR A 1 433 ? 28.962 4.689 -29.446 1.00 95.50 433 TYR A N 1
ATOM 3347 C CA . TYR A 1 433 ? 29.504 5.023 -28.121 1.00 95.50 433 TYR A CA 1
ATOM 3348 C C . TYR A 1 433 ? 31.011 4.770 -27.966 1.00 95.50 433 TYR A C 1
ATOM 3350 O O . TYR A 1 433 ? 31.589 5.181 -26.958 1.00 95.50 433 TYR A O 1
ATOM 3358 N N . GLU A 1 434 ? 31.674 4.146 -28.943 1.00 91.75 434 GLU A N 1
ATOM 3359 C CA . GLU A 1 434 ? 33.142 4.109 -29.015 1.00 91.75 434 GLU A CA 1
ATOM 3360 C C . GLU A 1 434 ? 33.735 5.467 -29.409 1.00 91.75 434 GLU A C 1
ATOM 3362 O O . GLU A 1 434 ? 34.805 5.838 -28.927 1.00 91.75 434 GLU A O 1
ATOM 3367 N N . THR A 1 435 ? 33.023 6.236 -30.236 1.00 93.31 435 THR A N 1
ATOM 3368 C CA . THR A 1 435 ? 33.467 7.565 -30.691 1.00 93.31 435 THR A CA 1
ATOM 3369 C C . THR A 1 435 ? 32.827 8.712 -29.909 1.00 93.31 435 THR A C 1
ATOM 3371 O O . THR A 1 435 ? 33.411 9.791 -29.805 1.00 93.31 435 THR A O 1
ATOM 3374 N N . THR A 1 436 ? 31.655 8.479 -29.314 1.00 92.31 436 THR A N 1
ATOM 3375 C CA . THR A 1 436 ? 30.896 9.476 -28.549 1.00 92.31 436 THR A CA 1
ATOM 3376 C C . THR A 1 436 ? 30.710 9.003 -27.109 1.00 92.31 436 THR A C 1
ATOM 3378 O O . THR A 1 436 ? 29.833 8.184 -26.859 1.00 92.31 436 THR A O 1
ATOM 3381 N N . PRO A 1 437 ? 31.483 9.501 -26.127 1.00 91.62 437 PRO A N 1
ATOM 3382 C CA . PRO A 1 437 ? 31.375 9.029 -24.749 1.00 91.62 437 PRO A CA 1
ATOM 3383 C C . PRO A 1 437 ? 29.960 9.207 -24.159 1.00 91.62 437 PRO A C 1
ATOM 3385 O O . PRO A 1 437 ? 29.399 10.306 -24.253 1.00 91.62 437 PRO A O 1
ATOM 3388 N N . PRO A 1 438 ? 29.386 8.174 -23.511 1.00 93.50 438 PRO A N 1
ATOM 3389 C CA . PRO A 1 438 ? 28.044 8.244 -22.937 1.00 93.50 438 PRO A CA 1
ATOM 3390 C C . PRO A 1 438 ? 27.962 9.238 -21.772 1.00 93.50 438 PRO A C 1
ATOM 3392 O O . PRO A 1 438 ? 28.859 9.325 -20.933 1.00 93.50 438 PRO A O 1
ATOM 3395 N N . ARG A 1 439 ? 26.858 9.991 -21.705 1.00 93.81 439 ARG A N 1
ATOM 3396 C CA . ARG A 1 439 ? 26.568 10.977 -20.649 1.00 93.81 439 ARG A CA 1
ATOM 3397 C C . ARG A 1 439 ? 25.091 10.941 -20.269 1.00 93.81 439 ARG A C 1
ATOM 3399 O O . ARG A 1 439 ? 24.258 10.731 -21.142 1.00 93.81 439 ARG A O 1
ATOM 3406 N N . GLY A 1 440 ? 24.774 11.255 -19.016 1.00 92.38 440 GLY A N 1
ATOM 3407 C CA . GLY A 1 440 ? 23.395 11.240 -18.513 1.00 92.38 440 GLY A CA 1
ATOM 3408 C C . GLY A 1 440 ? 22.875 9.831 -18.236 1.00 92.38 440 GLY A C 1
ATOM 3409 O O . GLY A 1 440 ? 23.635 8.866 -18.287 1.00 92.38 440 GLY A O 1
ATOM 3410 N N . GLU A 1 441 ? 21.595 9.723 -17.916 1.00 94.94 441 GLU A N 1
ATOM 3411 C CA . GLU A 1 441 ? 20.942 8.466 -17.533 1.00 94.94 441 GLU A CA 1
ATOM 3412 C C . GLU A 1 441 ? 20.276 7.793 -18.732 1.00 94.94 441 GLU A C 1
ATOM 3414 O O . GLU A 1 441 ? 19.754 8.475 -19.618 1.00 94.94 441 GLU A O 1
ATOM 3419 N N . PHE A 1 442 ? 20.298 6.457 -18.758 1.00 97.88 442 PHE A N 1
ATOM 3420 C CA . PHE A 1 442 ? 19.783 5.666 -19.871 1.00 97.88 442 PHE A CA 1
ATOM 3421 C C . PHE A 1 442 ? 18.727 4.657 -19.432 1.00 97.88 442 PHE A C 1
ATOM 3423 O O . PHE A 1 442 ? 18.907 3.913 -18.466 1.00 97.88 442 PHE A O 1
ATOM 3430 N N . VAL A 1 443 ? 17.679 4.559 -20.245 1.00 98.50 443 VAL A N 1
ATOM 3431 C CA . VAL A 1 443 ? 16.799 3.394 -20.314 1.00 98.50 443 VAL A CA 1
ATOM 3432 C C . VAL A 1 443 ? 17.064 2.682 -21.637 1.00 98.50 443 VAL A C 1
ATOM 3434 O O . VAL A 1 443 ? 17.000 3.287 -22.708 1.00 98.50 443 VAL A O 1
ATOM 3437 N N . LEU A 1 444 ? 17.386 1.395 -21.565 1.00 98.62 444 LEU A N 1
ATOM 3438 C CA . LEU A 1 444 ? 17.644 0.540 -22.718 1.00 98.62 444 LEU A CA 1
ATOM 3439 C C . LEU A 1 444 ? 16.393 -0.292 -22.980 1.00 98.62 444 LEU A C 1
ATOM 3441 O O . LEU A 1 444 ? 16.018 -1.110 -22.144 1.00 98.62 444 LEU A O 1
ATOM 3445 N N . VAL A 1 445 ? 15.761 -0.109 -24.134 1.00 98.69 445 VAL A N 1
ATOM 3446 C CA . VAL A 1 445 ? 14.634 -0.941 -24.570 1.00 98.69 445 VAL A CA 1
ATOM 3447 C C . VAL A 1 445 ? 15.144 -1.873 -25.657 1.00 98.69 445 VAL A C 1
ATOM 3449 O O . VAL A 1 445 ? 15.413 -1.442 -26.774 1.00 98.69 445 VAL A O 1
ATOM 3452 N N . VAL A 1 446 ? 15.339 -3.140 -25.319 1.00 98.38 446 VAL A N 1
ATOM 3453 C CA . VAL A 1 446 ? 15.927 -4.161 -26.190 1.00 98.38 446 VAL A CA 1
ATOM 3454 C C . VAL A 1 446 ? 14.807 -5.017 -26.768 1.00 98.38 446 VAL A C 1
ATOM 3456 O O . VAL A 1 446 ? 13.933 -5.484 -26.042 1.00 98.38 446 VAL A O 1
ATOM 3459 N N . GLY A 1 447 ? 14.815 -5.233 -28.081 1.00 96.56 447 GLY A N 1
ATOM 3460 C CA . GLY A 1 447 ? 13.854 -6.124 -28.722 1.00 96.56 447 GLY A CA 1
ATOM 3461 C C . GLY A 1 447 ? 14.001 -7.559 -28.212 1.00 96.56 447 GLY A C 1
ATOM 3462 O O . GLY A 1 447 ? 15.101 -7.998 -27.865 1.00 96.56 447 GLY A O 1
ATOM 3463 N N . GLY A 1 448 ? 12.902 -8.305 -28.196 1.00 93.00 448 GLY A N 1
ATOM 3464 C CA . GLY A 1 448 ? 12.953 -9.745 -27.974 1.00 93.00 448 GLY A CA 1
ATOM 3465 C C . GLY A 1 448 ? 13.610 -10.493 -29.135 1.00 93.00 448 GLY A C 1
ATOM 3466 O O . GLY A 1 448 ? 13.871 -9.929 -30.205 1.00 93.00 448 GLY A O 1
ATOM 3467 N N . GLY A 1 449 ? 13.900 -11.772 -28.918 1.00 83.69 449 GLY A N 1
ATOM 3468 C CA . GLY A 1 449 ? 14.226 -12.703 -29.989 1.00 83.69 449 GLY A CA 1
ATOM 3469 C C . GLY A 1 449 ? 13.070 -12.797 -30.984 1.00 83.69 449 GLY A C 1
ATOM 3470 O O . GLY A 1 449 ? 11.902 -12.672 -30.619 1.00 83.69 449 GLY A O 1
ATOM 3471 N N . CYS A 1 450 ? 13.389 -13.000 -32.260 1.00 64.56 450 CYS A N 1
ATOM 3472 C CA . CYS A 1 450 ? 12.368 -13.457 -33.193 1.00 64.56 450 CYS A CA 1
ATOM 3473 C C . CYS A 1 450 ? 12.053 -14.909 -32.803 1.00 64.56 450 CYS A C 1
ATOM 3475 O O . CYS A 1 450 ? 13.016 -15.670 -32.648 1.00 64.56 450 CYS A O 1
ATOM 3477 N N . PRO A 1 451 ? 10.775 -15.305 -32.645 1.00 56.19 451 PRO A N 1
ATOM 3478 C CA . PRO A 1 451 ? 10.439 -16.718 -32.562 1.00 56.19 451 PRO A CA 1
ATOM 3479 C C . PRO A 1 451 ? 11.141 -17.425 -33.725 1.00 56.19 451 PRO A C 1
ATOM 3481 O O . PRO A 1 451 ? 11.194 -16.840 -34.819 1.00 56.19 451 PRO A O 1
ATOM 3484 N N . PRO A 1 452 ? 11.717 -18.627 -33.536 1.00 49.34 452 PRO A N 1
ATOM 3485 C CA . PRO A 1 452 ? 12.169 -19.401 -34.679 1.00 49.34 452 PRO A CA 1
ATOM 3486 C C . PRO A 1 452 ? 11.005 -19.428 -35.665 1.00 49.34 452 PRO A C 1
ATOM 3488 O O . PRO A 1 452 ? 9.879 -19.747 -35.276 1.00 49.34 452 PRO A O 1
ATOM 3491 N N . ALA A 1 453 ? 11.250 -18.972 -36.898 1.00 46.09 453 ALA A N 1
ATOM 3492 C CA . ALA A 1 453 ? 10.244 -19.031 -37.946 1.00 46.09 453 ALA A CA 1
ATOM 3493 C C . ALA A 1 453 ? 9.656 -20.439 -37.893 1.00 46.09 453 ALA A C 1
ATOM 3495 O O . ALA A 1 453 ? 10.447 -21.382 -37.906 1.00 46.09 453 ALA A O 1
ATOM 3496 N N . GLU A 1 454 ? 8.329 -20.574 -37.747 1.00 40.91 454 GLU A N 1
ATOM 3497 C CA . GLU A 1 454 ? 7.673 -21.881 -37.798 1.00 40.91 454 GLU A CA 1
ATOM 3498 C C . GLU A 1 454 ? 8.307 -22.641 -38.958 1.00 40.91 454 GLU A C 1
ATOM 3500 O O . GLU A 1 454 ? 8.242 -22.176 -40.103 1.00 40.91 454 GLU A O 1
ATOM 3505 N N . ASP A 1 455 ? 9.039 -23.713 -38.640 1.00 43.38 455 ASP A N 1
ATOM 3506 C CA . ASP A 1 455 ? 9.796 -24.450 -39.635 1.00 43.38 455 ASP A CA 1
ATOM 3507 C C . ASP A 1 455 ? 8.817 -24.786 -40.754 1.00 43.38 455 ASP A C 1
ATOM 3509 O O . ASP A 1 455 ? 7.870 -25.553 -40.556 1.00 43.38 455 ASP A O 1
ATOM 3513 N N . LYS A 1 456 ? 9.022 -24.214 -41.948 1.00 49.47 456 LYS A N 1
ATOM 3514 C CA . LYS A 1 456 ? 8.416 -24.768 -43.156 1.00 49.47 456 LYS A CA 1
ATOM 3515 C C . LYS A 1 456 ? 8.775 -26.245 -43.123 1.00 49.47 456 LYS A C 1
ATOM 3517 O O . LYS A 1 456 ? 9.959 -26.568 -43.227 1.00 49.47 456 LYS A O 1
ATOM 3522 N N . VAL A 1 457 ? 7.780 -27.113 -42.912 1.00 60.19 457 VAL A N 1
ATOM 3523 C CA . VAL A 1 457 ? 7.991 -28.554 -42.757 1.00 60.19 457 VAL A CA 1
ATOM 3524 C C . VAL A 1 457 ? 8.913 -29.003 -43.883 1.00 60.19 457 VAL A C 1
ATOM 3526 O O . VAL A 1 457 ? 8.582 -28.864 -45.060 1.00 60.19 457 VAL A O 1
ATOM 3529 N N . SER A 1 458 ? 10.117 -29.454 -43.529 1.00 73.19 458 SER A N 1
ATOM 3530 C CA . SER A 1 458 ? 11.132 -29.747 -44.537 1.00 73.19 458 SER A CA 1
ATOM 3531 C C . SER A 1 458 ? 10.643 -30.857 -45.475 1.00 73.19 458 SER A C 1
ATOM 3533 O O . SER A 1 458 ? 9.966 -31.799 -45.052 1.00 73.19 458 SER A O 1
ATOM 3535 N N . LEU A 1 459 ? 11.005 -30.774 -46.760 1.00 75.56 459 LEU A N 1
ATOM 3536 C CA . LEU A 1 459 ? 10.626 -31.766 -47.774 1.00 75.56 459 LEU A CA 1
ATOM 3537 C C . LEU A 1 459 ? 10.904 -33.229 -47.339 1.00 75.56 459 LEU A C 1
ATOM 3539 O O . LEU A 1 459 ? 10.038 -34.075 -47.565 1.00 75.56 459 LEU A O 1
ATOM 3543 N N . PRO A 1 460 ? 12.024 -33.561 -46.655 1.00 78.12 460 PRO A N 1
ATOM 3544 C CA . PRO A 1 460 ? 12.262 -34.912 -46.133 1.00 78.12 460 PRO A CA 1
ATOM 3545 C C . PRO A 1 460 ? 11.252 -35.367 -45.070 1.00 78.12 460 PRO A C 1
ATOM 3547 O O . PRO A 1 460 ? 10.907 -36.547 -45.011 1.00 78.12 460 PRO A O 1
ATOM 3550 N N . HIS A 1 461 ? 10.769 -34.451 -44.227 1.00 76.06 461 HIS A N 1
ATOM 3551 C CA . HIS A 1 461 ? 9.762 -34.763 -43.214 1.00 76.06 461 HIS A CA 1
ATOM 3552 C C . HIS A 1 461 ? 8.395 -35.020 -43.861 1.00 76.06 461 HIS A C 1
ATOM 3554 O O . HIS A 1 461 ? 7.732 -36.003 -43.534 1.00 76.06 461 HIS A O 1
ATOM 3560 N N . ALA A 1 462 ? 8.017 -34.195 -44.842 1.00 81.19 462 ALA A N 1
ATOM 3561 C CA . ALA A 1 462 ? 6.803 -34.397 -45.629 1.00 81.19 462 ALA A CA 1
ATOM 3562 C C . ALA A 1 462 ? 6.832 -35.729 -46.406 1.00 81.19 462 ALA A C 1
ATOM 3564 O O . ALA A 1 462 ? 5.834 -36.444 -46.447 1.00 81.19 462 ALA A O 1
ATOM 3565 N N . LEU A 1 463 ? 7.985 -36.132 -46.953 1.00 84.75 463 LEU A N 1
ATOM 3566 C CA . LEU A 1 463 ? 8.122 -37.418 -47.649 1.00 84.75 463 LEU A CA 1
ATOM 3567 C C . LEU A 1 463 ? 7.839 -38.620 -46.744 1.00 84.75 463 LEU A C 1
ATOM 3569 O O . LEU A 1 463 ? 7.112 -39.518 -47.157 1.00 84.75 463 LEU A O 1
ATOM 3573 N N . LYS A 1 464 ? 8.319 -38.621 -45.495 1.00 83.62 464 LYS A N 1
ATOM 3574 C CA . LYS A 1 464 ? 8.015 -39.705 -44.541 1.00 83.62 464 LYS A CA 1
ATOM 3575 C C . LYS A 1 464 ? 6.517 -39.837 -44.254 1.00 83.62 464 LYS A C 1
ATOM 3577 O O . LYS A 1 464 ? 6.021 -40.948 -44.081 1.00 83.62 464 LYS A O 1
ATOM 3582 N N . GLN A 1 465 ? 5.788 -38.722 -44.217 1.00 82.31 465 GLN A N 1
ATOM 3583 C CA . GLN A 1 465 ? 4.334 -38.741 -44.035 1.00 82.31 465 GLN A CA 1
ATOM 3584 C C . GLN A 1 465 ? 3.616 -39.293 -45.276 1.00 82.31 465 GLN A C 1
ATOM 3586 O O . GLN A 1 465 ? 2.666 -40.064 -45.141 1.00 82.31 465 GLN A O 1
ATOM 3591 N N . VAL A 1 466 ? 4.113 -38.975 -46.479 1.00 85.88 466 VAL A N 1
ATOM 3592 C CA . VAL A 1 466 ? 3.624 -39.569 -47.735 1.00 85.88 466 VAL A CA 1
ATOM 3593 C C . VAL A 1 466 ? 3.879 -41.081 -47.769 1.00 85.88 466 VAL A C 1
ATOM 3595 O O . VAL A 1 466 ? 2.980 -41.830 -48.143 1.00 85.88 466 VAL A O 1
ATOM 3598 N N . GLU A 1 467 ? 5.059 -41.547 -47.342 1.00 85.50 467 GLU A N 1
ATOM 3599 C CA . GLU A 1 467 ? 5.373 -42.984 -47.241 1.00 85.50 467 GLU A CA 1
ATOM 3600 C C . GLU A 1 467 ? 4.430 -43.718 -46.288 1.00 85.50 467 GLU A C 1
ATOM 3602 O O . GLU A 1 467 ? 3.945 -44.801 -46.615 1.00 85.50 467 GLU A O 1
ATOM 3607 N N . LYS A 1 468 ? 4.127 -43.111 -45.137 1.00 86.81 468 LYS A N 1
ATOM 3608 C CA . LYS A 1 468 ? 3.206 -43.681 -44.155 1.00 86.81 468 LYS A CA 1
ATOM 3609 C C . LYS A 1 468 ? 1.799 -43.853 -44.736 1.00 86.81 468 LYS A C 1
ATOM 3611 O O . LYS A 1 468 ? 1.279 -44.965 -44.730 1.00 86.81 468 LYS A O 1
ATOM 3616 N N . LEU A 1 469 ? 1.226 -42.798 -45.317 1.00 85.50 469 LEU A N 1
ATOM 3617 C CA . LEU A 1 469 ? -0.113 -42.856 -45.922 1.00 85.50 469 LEU A CA 1
ATOM 3618 C C . LEU A 1 469 ? -0.180 -43.844 -47.093 1.00 85.50 469 LEU A C 1
ATOM 3620 O O . LEU A 1 469 ? -1.190 -44.523 -47.276 1.00 85.50 469 LEU A O 1
ATOM 3624 N N . TYR A 1 470 ? 0.904 -43.956 -47.866 1.00 86.00 470 TYR A N 1
ATOM 3625 C CA . TYR A 1 470 ? 1.021 -44.959 -48.921 1.00 86.00 470 TYR A CA 1
ATOM 3626 C C . TYR A 1 470 ? 1.025 -46.387 -48.356 1.00 86.00 470 TYR A C 1
ATOM 3628 O O . TYR A 1 470 ? 0.312 -47.252 -48.861 1.00 86.00 470 TYR A O 1
ATOM 3636 N N . SER A 1 471 ? 1.760 -46.631 -47.264 1.00 82.31 471 SER A N 1
ATOM 3637 C CA . SER A 1 471 ? 1.770 -47.935 -46.582 1.00 82.31 471 SER A CA 1
ATOM 3638 C C . SER A 1 471 ? 0.429 -48.297 -45.930 1.00 82.31 471 SER A C 1
ATOM 3640 O O . SER A 1 471 ? 0.105 -49.473 -45.805 1.00 82.31 471 SER A O 1
ATOM 3642 N N . GLU A 1 472 ? -0.379 -47.294 -45.583 1.00 84.69 472 GLU A N 1
ATOM 3643 C CA . GLU A 1 472 ? -1.741 -47.441 -45.050 1.00 84.69 472 GLU A CA 1
ATOM 3644 C C . GLU A 1 472 ? -2.799 -47.630 -46.161 1.00 84.69 472 GLU A C 1
ATOM 3646 O O . GLU A 1 472 ? -3.993 -47.703 -45.879 1.00 84.69 472 GLU A O 1
ATOM 3651 N N . GLY A 1 473 ? -2.374 -47.746 -47.428 1.00 81.12 473 GLY A N 1
ATOM 3652 C CA . GLY A 1 473 ? -3.232 -48.079 -48.570 1.00 81.12 473 GLY A CA 1
ATOM 3653 C C . GLY A 1 473 ? -3.719 -46.884 -49.394 1.00 81.12 473 GLY A C 1
ATOM 3654 O O . GLY A 1 473 ? -4.491 -47.070 -50.336 1.00 81.12 473 GLY A O 1
ATOM 3655 N N . SER A 1 474 ? -3.273 -45.660 -49.088 1.00 85.25 474 SER A N 1
ATOM 3656 C CA . SER A 1 474 ? -3.599 -44.483 -49.905 1.00 85.25 474 SER A CA 1
ATOM 3657 C C . SER A 1 474 ? -2.816 -44.483 -51.217 1.00 85.25 474 SER A C 1
ATOM 3659 O O . SER A 1 474 ? -1.647 -44.865 -51.266 1.00 85.25 474 SER A O 1
ATOM 3661 N N . SER A 1 475 ? -3.417 -43.977 -52.298 1.00 86.62 475 SER A N 1
ATOM 3662 C CA . SER A 1 475 ? -2.671 -43.762 -53.542 1.00 86.62 475 SER A CA 1
ATOM 3663 C C . SER A 1 475 ? -1.576 -42.702 -53.335 1.00 86.62 475 SER A C 1
ATOM 3665 O O . SER A 1 475 ? -1.764 -41.747 -52.578 1.00 86.62 475 SER A O 1
ATOM 3667 N N . VAL A 1 476 ? -0.444 -42.808 -54.048 1.00 85.19 476 VAL A N 1
ATOM 3668 C CA . VAL A 1 476 ? 0.653 -41.811 -53.980 1.00 85.19 476 VAL A CA 1
ATOM 3669 C C . VAL A 1 476 ? 0.131 -40.392 -54.233 1.00 85.19 476 VAL A C 1
ATOM 3671 O O . VAL A 1 476 ? 0.578 -39.428 -53.617 1.00 85.19 476 VAL A O 1
ATOM 3674 N N . ARG A 1 477 ? -0.852 -40.252 -55.130 1.00 85.88 477 ARG A N 1
ATOM 3675 C CA . ARG A 1 477 ? -1.442 -38.958 -55.482 1.00 85.88 477 ARG A CA 1
ATOM 3676 C C . ARG A 1 477 ? -2.276 -38.365 -54.345 1.00 85.88 477 ARG A C 1
ATOM 3678 O O . ARG A 1 477 ? -2.266 -37.145 -54.182 1.00 85.88 477 ARG A O 1
ATOM 3685 N N . ASP A 1 478 ? -2.981 -39.195 -53.585 1.00 84.56 478 ASP A N 1
ATOM 3686 C CA . ASP A 1 478 ? -3.831 -38.741 -52.480 1.00 84.56 478 ASP A CA 1
ATOM 3687 C C . ASP A 1 478 ? -3.004 -38.480 -51.219 1.00 84.56 478 ASP A C 1
ATOM 3689 O O . ASP A 1 478 ? -3.180 -37.441 -50.585 1.00 84.56 478 ASP A O 1
ATOM 3693 N N . ALA A 1 479 ? -2.004 -39.325 -50.947 1.00 84.94 479 ALA A N 1
ATOM 3694 C CA . ALA A 1 479 ? -1.023 -39.108 -49.885 1.00 84.94 479 ALA A CA 1
ATOM 3695 C C . ALA A 1 479 ? -0.250 -37.789 -50.078 1.00 84.94 479 ALA A C 1
ATOM 3697 O O . ALA A 1 479 ? -0.152 -36.978 -49.159 1.00 84.94 479 ALA A O 1
ATOM 3698 N N . VAL A 1 480 ? 0.239 -37.518 -51.295 1.00 89.00 480 VAL A N 1
ATOM 3699 C CA . VAL A 1 480 ? 0.928 -36.254 -51.613 1.00 89.00 480 VAL A CA 1
ATOM 3700 C C . VAL A 1 480 ? -0.005 -35.051 -51.498 1.00 89.00 480 VAL A C 1
ATOM 3702 O O . VAL A 1 480 ? 0.435 -33.988 -51.071 1.00 89.00 480 VAL A O 1
ATOM 3705 N N . ARG A 1 481 ? -1.285 -35.187 -51.866 1.00 84.44 481 ARG A N 1
ATOM 3706 C CA . ARG A 1 481 ? -2.255 -34.089 -51.757 1.00 84.44 481 ARG A CA 1
ATOM 3707 C C . ARG A 1 481 ? -2.515 -33.721 -50.299 1.00 84.44 481 ARG A C 1
ATOM 3709 O O . ARG A 1 481 ? -2.365 -32.553 -49.958 1.00 84.44 481 ARG A O 1
ATOM 3716 N N . ALA A 1 482 ? -2.817 -34.713 -49.463 1.00 81.12 482 ALA A N 1
ATOM 3717 C CA . ALA A 1 482 ? -3.091 -34.515 -48.042 1.00 81.12 482 ALA A CA 1
ATOM 3718 C C . ALA A 1 482 ? -1.889 -33.900 -47.304 1.00 81.12 482 ALA A C 1
ATOM 3720 O O . ALA A 1 482 ? -2.036 -32.954 -46.529 1.00 81.12 482 ALA A O 1
ATOM 3721 N N . VAL A 1 483 ? -0.677 -34.382 -47.595 1.00 82.75 483 VAL A N 1
ATOM 3722 C CA . VAL A 1 483 ? 0.544 -33.872 -46.956 1.00 82.75 483 VAL A CA 1
ATOM 3723 C C . VAL A 1 483 ? 0.931 -32.493 -47.493 1.00 82.75 483 VAL A C 1
ATOM 3725 O O . VAL A 1 483 ? 1.319 -31.630 -46.716 1.00 82.75 483 VAL A O 1
ATOM 3728 N N . ALA A 1 484 ? 0.793 -32.226 -48.795 1.00 83.00 484 ALA A N 1
ATOM 3729 C CA . ALA A 1 484 ? 1.106 -30.906 -49.350 1.00 83.00 484 ALA A CA 1
ATOM 3730 C C . ALA A 1 484 ? 0.159 -29.807 -48.840 1.00 83.00 484 ALA A C 1
ATOM 3732 O O . ALA A 1 484 ? 0.604 -28.678 -48.638 1.00 83.00 484 ALA A O 1
ATOM 3733 N N . GLU A 1 485 ? -1.119 -30.136 -48.619 1.00 76.94 485 GLU A N 1
ATOM 3734 C CA . GLU A 1 485 ? -2.107 -29.230 -48.017 1.00 76.94 485 GLU A CA 1
ATOM 3735 C C . GLU A 1 485 ? -1.788 -28.947 -46.543 1.00 76.94 485 GLU A C 1
ATOM 3737 O O . GLU A 1 485 ? -1.861 -27.799 -46.115 1.00 76.94 485 GLU A O 1
ATOM 3742 N N . THR A 1 486 ? -1.348 -29.961 -45.795 1.00 70.94 486 THR A N 1
ATOM 3743 C CA . THR A 1 486 ? -1.021 -29.824 -44.365 1.00 70.94 486 THR A CA 1
ATOM 3744 C C . THR A 1 486 ? 0.331 -29.136 -44.133 1.00 70.94 486 THR A C 1
ATOM 3746 O O . THR A 1 486 ? 0.486 -28.355 -43.200 1.00 70.94 486 THR A O 1
ATOM 3749 N N . CYS A 1 487 ? 1.322 -29.389 -44.991 1.00 72.44 487 CYS A N 1
ATOM 3750 C CA . CYS A 1 487 ? 2.695 -28.895 -44.841 1.00 72.44 487 CYS A CA 1
ATOM 3751 C C . CYS A 1 487 ? 2.993 -27.614 -45.639 1.00 72.44 487 CYS A C 1
ATOM 3753 O O . CYS A 1 487 ? 4.131 -27.151 -45.629 1.00 72.44 487 CYS A O 1
ATOM 3755 N N . SER A 1 488 ? 2.007 -27.052 -46.352 1.00 69.50 488 SER A N 1
ATOM 3756 C CA . SER A 1 488 ? 2.170 -25.866 -47.214 1.00 69.50 488 SER A CA 1
ATOM 3757 C C . SER A 1 488 ? 3.345 -25.971 -48.207 1.00 69.50 488 SER A C 1
ATOM 3759 O O . SER A 1 488 ? 4.056 -24.998 -48.468 1.00 69.50 488 SER A O 1
ATOM 3761 N N . LEU A 1 489 ? 3.559 -27.164 -48.775 1.00 78.06 489 LEU A N 1
ATOM 3762 C CA . LEU A 1 489 ? 4.609 -27.446 -49.764 1.00 78.06 489 LEU A CA 1
ATOM 3763 C C . LEU A 1 489 ? 4.038 -27.535 -51.186 1.00 78.06 489 LEU A C 1
ATOM 3765 O O . LEU A 1 489 ? 2.871 -27.867 -51.402 1.00 78.06 489 LEU A O 1
ATOM 3769 N N . SER A 1 490 ? 4.884 -27.294 -52.192 1.00 82.62 490 SER A N 1
ATOM 3770 C CA . SER A 1 490 ? 4.503 -27.475 -53.596 1.00 82.62 490 SER A CA 1
ATOM 3771 C C . SER A 1 490 ? 4.154 -28.939 -53.877 1.00 82.62 490 SER A C 1
ATOM 3773 O O . SER A 1 490 ? 5.012 -29.825 -53.837 1.00 82.62 490 SER A O 1
ATOM 3775 N N . ARG A 1 491 ? 2.893 -29.194 -54.255 1.00 82.31 491 ARG A N 1
ATOM 3776 C CA . ARG A 1 491 ? 2.409 -30.522 -54.679 1.00 82.31 491 ARG A CA 1
ATOM 3777 C C . ARG A 1 491 ? 3.297 -31.151 -55.754 1.00 82.31 491 ARG A C 1
ATOM 3779 O O . ARG A 1 491 ? 3.514 -32.358 -55.739 1.00 82.31 491 ARG A O 1
ATOM 3786 N N . LYS A 1 492 ? 3.819 -30.340 -56.679 1.00 84.88 492 LYS A N 1
ATOM 3787 C CA . LYS A 1 492 ? 4.668 -30.802 -57.786 1.00 84.88 492 LYS A CA 1
ATOM 3788 C C . LYS A 1 492 ? 6.027 -31.302 -57.289 1.00 84.88 492 LYS A C 1
ATOM 3790 O O . LYS A 1 492 ? 6.504 -32.327 -57.769 1.00 84.88 492 LYS A O 1
ATOM 3795 N N . GLU A 1 493 ? 6.625 -30.601 -56.330 1.00 83.75 493 GLU A N 1
ATOM 3796 C CA . GLU A 1 493 ? 7.931 -30.951 -55.757 1.00 83.75 493 GLU A CA 1
ATOM 3797 C C . GLU A 1 493 ? 7.836 -32.199 -54.876 1.00 83.75 493 GLU A C 1
ATOM 3799 O O . GLU A 1 493 ? 8.639 -33.120 -55.027 1.00 83.75 493 GLU A O 1
ATOM 3804 N N . LEU A 1 494 ? 6.803 -32.279 -54.029 1.00 84.31 494 LEU A N 1
ATOM 3805 C CA . LEU A 1 494 ? 6.571 -33.434 -53.161 1.00 84.31 494 LEU A CA 1
ATOM 3806 C C . LEU A 1 494 ? 6.234 -34.699 -53.967 1.00 84.31 494 LEU A C 1
ATOM 3808 O O . LEU A 1 494 ? 6.733 -35.776 -53.653 1.00 84.31 494 LEU A O 1
ATOM 3812 N N . TYR A 1 495 ? 5.458 -34.571 -55.048 1.00 85.94 495 TYR A N 1
ATOM 3813 C CA . TYR A 1 495 ? 5.137 -35.692 -55.937 1.00 85.94 495 TYR A CA 1
ATOM 3814 C C . TYR A 1 495 ? 6.371 -36.232 -56.670 1.00 85.94 495 TYR A C 1
ATOM 3816 O O . TYR A 1 495 ? 6.589 -37.442 -56.714 1.00 85.94 495 TYR A O 1
ATOM 3824 N N . ALA A 1 496 ? 7.204 -35.339 -57.217 1.00 85.94 496 ALA A N 1
ATOM 3825 C CA . ALA A 1 496 ? 8.432 -35.725 -57.908 1.00 85.94 496 ALA A CA 1
ATOM 3826 C C . ALA A 1 496 ? 9.416 -36.436 -56.965 1.00 85.94 496 ALA A C 1
ATOM 3828 O O . ALA A 1 496 ? 10.037 -37.429 -57.348 1.00 85.94 496 ALA A O 1
ATOM 3829 N N . ALA A 1 497 ? 9.529 -35.954 -55.726 1.00 83.38 497 ALA A N 1
ATOM 3830 C CA . ALA A 1 497 ? 10.373 -36.573 -54.717 1.00 83.38 497 ALA A CA 1
ATOM 3831 C C . ALA A 1 497 ? 9.813 -37.926 -54.235 1.00 83.38 497 ALA A C 1
ATOM 3833 O O . ALA A 1 497 ? 10.576 -38.882 -54.128 1.00 83.38 497 ALA A O 1
ATOM 3834 N N . ALA A 1 498 ? 8.494 -38.048 -54.048 1.00 83.81 498 ALA A N 1
ATOM 3835 C CA . ALA A 1 498 ? 7.847 -39.300 -53.653 1.00 83.81 498 ALA A CA 1
ATOM 3836 C C . ALA A 1 498 ? 8.015 -40.400 -54.713 1.00 83.81 498 ALA A C 1
ATOM 3838 O O . ALA A 1 498 ? 8.399 -41.517 -54.381 1.00 83.81 498 ALA A O 1
ATOM 3839 N N . ILE A 1 499 ? 7.812 -40.087 -56.000 1.00 86.25 499 ILE A N 1
ATOM 3840 C CA . ILE A 1 499 ? 8.034 -41.054 -57.091 1.00 86.25 499 ILE A CA 1
ATOM 3841 C C . ILE A 1 499 ? 9.481 -41.546 -57.102 1.00 86.25 499 ILE A C 1
ATOM 3843 O O . ILE A 1 499 ? 9.716 -42.745 -57.231 1.00 86.25 499 ILE A O 1
ATOM 3847 N N . LYS A 1 500 ? 10.446 -40.633 -56.948 1.00 83.69 500 LYS A N 1
ATOM 3848 C CA . LYS A 1 500 ? 11.874 -40.964 -56.959 1.00 83.69 500 LYS A CA 1
ATOM 3849 C C . LYS A 1 500 ? 12.266 -41.869 -55.784 1.00 83.69 500 LYS A C 1
ATOM 3851 O O . LYS A 1 500 ? 13.111 -42.748 -55.953 1.00 83.69 500 LYS A O 1
ATOM 3856 N N . GLU A 1 501 ? 11.648 -41.668 -54.624 1.00 80.62 501 GLU A N 1
ATOM 3857 C CA . GLU A 1 501 ? 11.888 -42.463 -53.416 1.00 80.62 501 GLU A CA 1
ATOM 3858 C C . GLU A 1 501 ? 11.240 -43.856 -53.516 1.00 80.62 501 GLU A C 1
ATOM 3860 O O . GLU A 1 501 ? 11.894 -44.864 -53.248 1.00 80.62 501 GLU A O 1
ATOM 3865 N N . PHE A 1 502 ? 9.998 -43.945 -54.007 1.00 77.12 502 PHE A N 1
ATOM 3866 C CA . PHE A 1 502 ? 9.313 -45.227 -54.206 1.00 77.12 502 PHE A CA 1
ATOM 3867 C C . PHE A 1 502 ? 9.921 -46.061 -55.341 1.00 77.12 502 PHE A C 1
ATOM 3869 O O . PHE A 1 502 ? 9.983 -47.281 -55.222 1.00 77.12 502 PHE A O 1
ATOM 3876 N N . SER A 1 503 ? 10.455 -45.427 -56.393 1.00 69.56 503 SER A N 1
ATOM 3877 C CA . SER A 1 503 ? 11.167 -46.126 -57.476 1.00 69.56 503 SER A CA 1
ATOM 3878 C C . SER A 1 503 ? 12.520 -46.709 -57.062 1.00 69.56 503 SER A C 1
ATOM 3880 O O . SER A 1 503 ? 13.071 -47.521 -57.790 1.00 69.56 503 SER A O 1
ATOM 3882 N N . LYS A 1 504 ? 13.081 -46.279 -55.923 1.00 65.00 504 LYS A N 1
ATOM 3883 C CA . LYS A 1 504 ? 14.321 -46.843 -55.360 1.00 65.00 504 LYS A CA 1
ATOM 3884 C C . LYS A 1 504 ? 14.078 -48.046 -54.442 1.00 65.00 504 LYS A C 1
ATOM 3886 O O . LYS A 1 504 ? 15.042 -48.709 -54.072 1.00 65.00 504 LYS A O 1
ATOM 3891 N N . LYS A 1 505 ? 12.832 -48.265 -54.009 1.00 57.16 505 LYS A N 1
ATOM 3892 C CA . LYS A 1 505 ? 12.429 -49.343 -53.089 1.00 57.16 505 LYS A CA 1
ATOM 3893 C C . LYS A 1 505 ? 11.735 -50.520 -53.802 1.00 57.16 505 LYS A C 1
ATOM 3895 O O . LYS A 1 505 ? 11.434 -51.506 -53.133 1.00 57.16 505 LYS A O 1
ATOM 3900 N N . GLN A 1 506 ? 11.483 -50.412 -55.111 1.00 47.12 506 GLN A N 1
ATOM 3901 C CA . GLN A 1 506 ? 11.185 -51.531 -56.021 1.00 47.12 506 GLN A CA 1
ATOM 3902 C C . GLN A 1 506 ? 12.478 -52.001 -56.677 1.00 47.12 506 GLN A C 1
ATOM 3904 O O . GLN A 1 506 ? 12.592 -53.224 -56.903 1.00 47.12 506 GLN A O 1
#

pLDDT: mean 86.98, std 13.35, range [38.81, 98.69]

Organism: NCBI:txid1076179

Secondary structure (DSSP, 8-state):
-PPP-PPPPPHHHHHHHHHTPPP--TT--EEEEEEEEEEEETTEEEEEEEEE-TT-SSSTT-EE-SEEEPPTT--HHHHHHHHHHHHH---GGGEEEEEE---EEETTTEEEEEEEEEE-HHHHHT----TTTEEEEEEEEHHHHHHSPPEEEEEEE-----TT--TTTTT-TT---PPPEEEEEEEPPPBTTB--EHHHHHHHHHHHHHHH-SSSSPP--GGG-----EEE--B-SS-GGG--HHHHHHHHHSSEEEES-HHHHHHHHHHHT---EEEE--GGGHHHHHHHHHHHHHTT--EEEE-SSBSTTSSSTTHHHHHHHHHTT--EEEPP---HHHHHHHHS-S--SSEEEEEEPPSSHHHHHHHHHHTTT--SEEEEEE-HHHHHHHHHHHHHHH-TT-EEEEEESTTSTT-EEEEEEHHHHHHHHHHS---S-EEEEEPPPPPPP-----HHHHHHHHHHHHHTT--HHHHHHHHHHHHT--HHHHHHHHHHHHTT--